Protein AF-A0A535AML2-F1 (afdb_monomer_lite)

Sequence (491 aa):
MSGTTLGANNGVAASFATGTDTGTQDTASKAVRVVLGTQGHGYYANAASGYAGNFVELQENGTTVFAISGSGGGTPNRISTSLNIAQSGSTTFSTGTGQVSLNGNTVLADAKSLTAGGTTSTFNFSASTAQFDTSSGQVNLNGNTVLAQNKSLSVAAGSTGNIDFSNSSGTFSTSSGTNTLNGNVSVTANKTFAQNGTGTFTTGSGANSLNGDVTVASGKTITAAQNVTSGTAVNLTNAGTQTTGKVLNVDTGAGAFSTNGGGVSITSTGAFTGTLARLTANSTTSGTVLGIQATSLATGQAVDVDLGSAVYTGTGVVNVSANSASSGTLVNVSGTSLGGNNGTGVKIATGTPTGTDPTVTKALSIALGNTASSGTGIYVNAGSSWTGNLLDLRLNALSLFTVSNTGVTIGSNLTFSTGTGAVTLNGNTSTASGVTLSTGSGITTTTAVTIGTGALSTGTALSVTTRNGAFSTRVRRSTSRSGPAPARAST

Foldseek 3Di:
DDDPCCVVPVHDPDDQDDDDDDDDDDDDDDSDDFDDDPDDDSDDDDDDPQDFAWPDFDDDPPHTAWTFGDCHPNRDTDTDHPDDDDDDDDDDDDDDPDDDDDPDDDDDDPPDDDDQDDPPGDPDPPVDPDDDDDDPDDDDDPDDDDDDPPDDDDDDPPDPDDPDPPVDPDDDDDDPDDDDDPDDDDDDPPDDDDDDDDDDDDDDPDDDDDPDDDDDDPPDDDDFDDDCVDDDSDDQDDPDDCPDDDSDDQDPDPDDADVVGDSDDQDDPDDDPDDSDDQDDPPPPDDDSDDQDDPPCPDDDSDDQDPPDDDDPDPDSDDFDDPDPPDDDRDDFDDPCCQPQQHERDEAEDPDAPDDDPSHRDPYHFGYHPDPDDDDGDDFDDDPPDWAWSDFDDDVPFTQWTHTPVGIDGGPPDDPDDDPDDDDDPDDDDDPDDDDQDAPDPPDDDDSDDQDPPDCPDDDSDDDDDDDDDDDDPPPDDDDDDDDDDDDDDD

Radius of gyration: 67.7 Å; chains: 1; bounding box: 130×48×238 Å

Secondary structure (DSSP, 8-state):
---TTTTTTT--S---------SPPPTT--SS-----SS--SS-----TT--SEEEEEEETTEEEEEEE--GGGPPP-EEESSPP---SS------SS-----S---PPTT------STT-----TT--S-----SS-----S---PPTT----PPTT-------TT--S-----SS-----S-----TT------SS------SS-----S--PPPTT----PPS--SSS-SS-----S--SSS-SS----TTPPP-TT--SS-----S--SS-SS----TT-SSS-SS----TT--SS-SS-----SS---SS-SS----TT-SS--SS----TTTTTTT-EEEEEEES---S---SS-EEEEEEE--SSS---S------TT--SEEEEEEETTEEEEEEETTEEEE-TT-----SSS-----S----SS----PPPTT--SS-S-----TT-SSS-S-----SS-----------------------

Structure (mmCIF, N/CA/C/O backbone):
data_AF-A0A535AML2-F1
#
_entry.id   AF-A0A535AML2-F1
#
loop_
_atom_site.group_PDB
_atom_site.id
_atom_site.type_symbol
_atom_site.label_atom_id
_atom_site.label_alt_id
_atom_site.label_comp_id
_atom_site.label_asym_id
_atom_site.label_entity_id
_atom_site.label_seq_id
_atom_site.pdbx_PDB_ins_code
_atom_site.Cartn_x
_atom_site.Cartn_y
_atom_site.Cartn_z
_atom_site.occupancy
_atom_site.B_iso_or_equiv
_atom_site.auth_seq_id
_atom_site.auth_comp_id
_atom_site.auth_asym_id
_atom_site.auth_atom_id
_atom_site.pdbx_PDB_model_num
ATOM 1 N N . MET A 1 1 ? 60.613 8.487 -89.065 1.00 52.28 1 MET A N 1
ATOM 2 C CA . MET A 1 1 ? 61.575 9.604 -88.938 1.00 52.28 1 MET A CA 1
ATOM 3 C C . MET A 1 1 ? 62.215 9.535 -87.558 1.00 52.28 1 MET A C 1
ATOM 5 O O . MET A 1 1 ? 61.479 9.341 -86.602 1.00 52.28 1 MET A O 1
ATOM 9 N N . SER A 1 2 ? 63.541 9.652 -87.440 1.00 46.97 2 SER A N 1
ATOM 10 C CA . SER A 1 2 ? 64.249 9.741 -86.151 1.00 46.97 2 SER A CA 1
ATOM 11 C C . SER A 1 2 ? 65.196 10.938 -86.179 1.00 46.97 2 SER A C 1
ATOM 13 O O . SER A 1 2 ? 66.020 11.031 -87.085 1.00 46.97 2 SER A O 1
ATOM 15 N N . GLY A 1 3 ? 65.089 11.846 -85.210 1.00 51.56 3 GLY A N 1
ATOM 16 C CA . GLY A 1 3 ? 65.968 13.009 -85.093 1.00 51.56 3 GLY A CA 1
ATOM 17 C C . GLY A 1 3 ? 65.976 13.539 -83.663 1.00 51.56 3 GLY A C 1
ATOM 18 O O . GLY A 1 3 ? 64.920 13.657 -83.044 1.00 51.56 3 GLY A O 1
ATOM 19 N N . THR A 1 4 ? 67.160 13.851 -83.139 1.00 52.12 4 THR A N 1
ATOM 20 C CA . THR A 1 4 ? 67.410 14.280 -81.749 1.00 52.12 4 THR A CA 1
ATOM 21 C C . THR A 1 4 ? 66.811 15.650 -81.390 1.00 52.12 4 THR A C 1
ATOM 23 O O . THR A 1 4 ? 66.811 16.021 -80.222 1.00 52.12 4 THR A O 1
ATOM 26 N N . THR A 1 5 ? 66.256 16.387 -82.359 1.00 52.69 5 THR A N 1
ATOM 27 C CA . THR A 1 5 ? 65.773 17.776 -82.216 1.00 52.69 5 THR A CA 1
ATOM 28 C C . THR A 1 5 ? 64.267 17.983 -82.414 1.00 52.69 5 THR A C 1
ATOM 30 O O . THR A 1 5 ? 63.790 19.094 -82.196 1.00 52.69 5 THR A O 1
ATOM 33 N N . LEU A 1 6 ? 63.483 16.957 -82.776 1.00 55.69 6 LEU A N 1
ATOM 34 C CA . LEU A 1 6 ? 62.041 17.130 -83.047 1.00 55.69 6 LEU A CA 1
ATOM 35 C C . LEU A 1 6 ? 61.229 17.504 -81.790 1.00 55.69 6 LEU A C 1
ATOM 37 O O . LEU A 1 6 ? 60.275 18.271 -81.883 1.00 55.69 6 LEU A O 1
ATOM 41 N N . GLY A 1 7 ? 61.638 17.024 -80.610 1.00 56.12 7 GLY A N 1
ATOM 42 C CA . GLY A 1 7 ? 60.952 17.304 -79.341 1.00 56.12 7 GLY A CA 1
ATOM 43 C C . GLY A 1 7 ? 61.306 18.644 -78.684 1.00 56.12 7 GLY A C 1
ATOM 44 O O . GLY A 1 7 ? 60.541 19.118 -77.854 1.00 56.12 7 GLY A O 1
ATOM 45 N N . ALA A 1 8 ? 62.432 19.270 -79.048 1.00 51.12 8 ALA A N 1
ATOM 46 C CA . ALA A 1 8 ? 62.898 20.507 -78.408 1.00 51.12 8 ALA A CA 1
ATOM 47 C C . ALA A 1 8 ? 62.277 21.792 -79.002 1.00 51.12 8 ALA A C 1
ATOM 49 O O . ALA A 1 8 ? 62.390 22.847 -78.391 1.00 51.12 8 ALA A O 1
ATOM 50 N N . ASN A 1 9 ? 61.611 21.704 -80.166 1.00 49.50 9 ASN A N 1
ATOM 51 C CA . ASN A 1 9 ? 61.078 22.845 -80.933 1.00 49.50 9 ASN A CA 1
ATOM 52 C C . ASN A 1 9 ? 59.615 22.644 -81.403 1.00 49.50 9 ASN A C 1
ATOM 54 O O . ASN A 1 9 ? 59.254 23.102 -82.484 1.00 49.50 9 ASN A O 1
ATOM 58 N N . ASN A 1 10 ? 58.769 21.926 -80.652 1.00 55.84 10 ASN A N 1
ATOM 59 C CA . ASN A 1 10 ? 57.363 21.658 -81.028 1.00 55.84 10 ASN A CA 1
ATOM 60 C C . ASN A 1 10 ? 57.186 20.988 -82.417 1.00 55.84 10 ASN A C 1
ATOM 62 O O . ASN A 1 10 ? 56.205 21.240 -83.117 1.00 55.84 10 ASN A O 1
ATOM 66 N N . GLY A 1 11 ? 58.136 20.153 -82.852 1.00 54.53 11 GLY A N 1
ATOM 67 C CA . GLY A 1 11 ? 58.104 19.527 -84.175 1.00 54.53 11 GLY A CA 1
ATOM 68 C C . GLY A 1 11 ? 57.063 18.406 -84.280 1.00 54.53 11 GLY A C 1
ATOM 69 O O . GLY A 1 11 ? 57.036 17.491 -83.459 1.00 54.53 11 GLY A O 1
ATOM 70 N N . VAL A 1 12 ? 56.233 18.434 -85.327 1.00 58.69 12 VAL A N 1
ATOM 71 C CA . VAL A 1 12 ? 55.256 17.375 -85.633 1.00 58.69 12 VAL A CA 1
ATOM 72 C C . VAL A 1 12 ? 55.925 16.285 -86.476 1.00 58.69 12 VAL A C 1
ATOM 74 O O . VAL A 1 12 ? 56.353 16.537 -87.599 1.00 58.69 12 VAL A O 1
ATOM 77 N N . ALA A 1 13 ? 56.017 15.061 -85.947 1.00 61.28 13 ALA A N 1
ATOM 78 C CA . ALA A 1 13 ? 56.663 13.939 -86.640 1.00 61.28 13 ALA A CA 1
ATOM 79 C C . ALA A 1 13 ? 55.781 13.281 -87.721 1.00 61.28 13 ALA A C 1
ATOM 81 O O . ALA A 1 13 ? 56.306 12.679 -88.652 1.00 61.28 13 ALA A O 1
ATOM 82 N N . ALA A 1 14 ? 54.456 13.361 -87.603 1.00 63.31 14 ALA A N 1
ATOM 83 C CA . ALA A 1 14 ? 53.498 12.938 -88.623 1.00 63.31 14 ALA A CA 1
ATOM 84 C C . ALA A 1 14 ? 52.132 13.567 -88.312 1.00 63.31 14 ALA A C 1
ATOM 86 O O . ALA A 1 14 ? 51.696 13.521 -87.162 1.00 63.31 14 ALA A O 1
ATOM 87 N N . SER A 1 15 ? 51.459 14.137 -89.313 1.00 63.25 15 SER A N 1
ATOM 88 C CA . SER A 1 15 ? 50.068 14.589 -89.213 1.00 63.25 15 SER A CA 1
ATOM 89 C C . SER A 1 15 ? 49.210 13.836 -90.228 1.00 63.25 15 SER A C 1
ATOM 91 O O . SER A 1 15 ? 49.588 13.673 -91.386 1.00 63.25 15 SER A O 1
ATOM 93 N N . PHE A 1 16 ? 48.047 13.366 -89.786 1.00 67.12 16 PHE A N 1
ATOM 94 C CA . PHE A 1 16 ? 47.039 12.750 -90.643 1.00 67.12 16 PHE A CA 1
ATOM 95 C C . PHE A 1 16 ? 45.791 13.631 -90.569 1.00 67.12 16 PHE A C 1
ATOM 97 O O . PHE A 1 16 ? 45.132 13.676 -89.535 1.00 67.12 16 PHE A O 1
ATOM 104 N N . ALA A 1 17 ? 45.504 14.381 -91.634 1.00 58.50 17 ALA A N 1
ATOM 105 C CA . ALA A 1 17 ? 44.306 15.212 -91.730 1.00 58.50 17 ALA A CA 1
ATOM 106 C C . ALA A 1 17 ? 43.211 14.440 -92.478 1.00 58.50 17 ALA A C 1
ATOM 108 O O . ALA A 1 17 ? 43.423 14.013 -93.612 1.00 58.50 17 ALA A O 1
ATOM 109 N N . THR A 1 18 ? 42.042 14.264 -91.862 1.00 60.31 18 THR A N 1
ATOM 110 C CA . THR A 1 18 ? 40.895 13.578 -92.474 1.00 60.31 18 THR A CA 1
ATOM 111 C C . THR A 1 18 ? 39.660 14.493 -92.468 1.00 60.31 18 THR A C 1
ATOM 113 O O . THR A 1 18 ? 38.920 14.496 -91.493 1.00 60.31 18 THR A O 1
ATOM 116 N N . GLY A 1 19 ? 39.448 15.245 -93.562 1.00 53.25 19 GLY A N 1
ATOM 117 C CA . GLY A 1 19 ? 38.162 15.861 -93.962 1.00 53.25 19 GLY A CA 1
ATOM 118 C C . GLY A 1 19 ? 37.835 17.306 -93.511 1.00 53.25 19 GLY A C 1
ATOM 119 O O . GLY A 1 19 ? 38.227 17.744 -92.436 1.00 53.25 19 GLY A O 1
ATOM 120 N N . THR A 1 20 ? 37.057 18.016 -94.349 1.00 55.81 20 THR A N 1
ATOM 121 C CA . THR A 1 20 ? 36.139 19.137 -94.023 1.00 55.81 20 THR A CA 1
ATOM 122 C C . THR A 1 20 ? 34.714 18.635 -94.314 1.00 55.81 20 THR A C 1
ATOM 124 O O . THR A 1 20 ? 34.428 18.339 -95.474 1.00 55.81 20 THR A O 1
ATOM 127 N N . ASP A 1 21 ? 33.848 18.447 -93.313 1.00 47.09 21 ASP A N 1
ATOM 128 C CA . ASP A 1 21 ? 32.686 17.541 -93.448 1.00 47.09 21 ASP A CA 1
ATOM 129 C C . ASP A 1 21 ? 31.385 18.212 -93.949 1.00 47.09 21 ASP A C 1
ATOM 131 O O . ASP A 1 21 ? 30.982 19.253 -93.435 1.00 47.09 21 ASP A O 1
ATOM 135 N N . THR A 1 22 ? 30.695 17.602 -94.927 1.00 48.62 22 THR A N 1
ATOM 136 C CA . THR A 1 22 ? 29.319 17.977 -95.363 1.00 48.62 22 THR A CA 1
ATOM 137 C C . THR A 1 22 ? 28.408 16.771 -95.682 1.00 48.62 22 THR A C 1
ATOM 139 O O . THR A 1 22 ? 27.360 16.941 -96.301 1.00 48.62 22 THR A O 1
ATOM 142 N N . GLY A 1 23 ? 28.747 15.544 -95.265 1.00 44.84 23 GLY A N 1
ATOM 143 C CA . GLY A 1 23 ? 27.971 14.337 -95.599 1.00 44.84 23 GLY A CA 1
ATOM 144 C C . GLY A 1 23 ? 27.349 13.615 -94.399 1.00 44.84 23 GLY A C 1
ATOM 145 O O . GLY A 1 23 ? 27.941 13.531 -93.328 1.00 44.84 23 GLY A O 1
ATOM 146 N N . THR A 1 24 ? 26.162 13.034 -94.596 1.00 48.56 24 THR A N 1
ATOM 147 C CA . THR A 1 24 ? 25.581 11.993 -93.727 1.00 48.56 24 THR A CA 1
ATOM 148 C C . THR A 1 24 ? 26.470 10.741 -93.691 1.00 48.56 24 THR A C 1
ATOM 150 O O . THR A 1 24 ? 26.904 10.261 -94.736 1.00 48.56 24 THR A O 1
ATOM 153 N N . GLN A 1 25 ? 26.723 10.226 -92.482 1.00 46.38 25 GLN A N 1
ATOM 154 C CA . GLN A 1 25 ? 27.753 9.230 -92.148 1.00 46.38 25 GLN A CA 1
ATOM 155 C C . GLN A 1 25 ? 27.397 7.761 -92.476 1.00 46.38 25 GLN A C 1
ATOM 157 O O . GLN A 1 25 ? 26.244 7.354 -92.339 1.00 46.38 25 GLN A O 1
ATOM 162 N N . ASP A 1 26 ? 28.426 6.963 -92.810 1.00 44.25 26 ASP A N 1
ATOM 163 C CA . ASP A 1 26 ? 28.426 5.488 -92.913 1.00 44.25 26 ASP A CA 1
ATOM 164 C C . ASP A 1 26 ? 29.110 4.806 -91.700 1.00 44.25 26 ASP A C 1
ATOM 166 O O . ASP A 1 26 ? 30.018 5.329 -91.055 1.00 44.25 26 ASP A O 1
ATOM 170 N N . THR A 1 27 ? 28.673 3.574 -91.468 1.00 43.38 27 THR A N 1
ATOM 171 C CA . THR A 1 27 ? 28.953 2.527 -90.479 1.00 43.38 27 THR A CA 1
ATOM 172 C C . THR A 1 27 ? 30.407 2.048 -90.268 1.00 43.38 27 THR A C 1
ATOM 174 O O . THR A 1 27 ? 30.580 1.069 -89.538 1.00 43.38 27 THR A O 1
ATOM 177 N N . ALA A 1 28 ? 31.472 2.639 -90.838 1.00 55.66 28 ALA A N 1
ATOM 178 C CA . ALA A 1 28 ? 32.840 2.121 -90.594 1.00 55.66 28 ALA A CA 1
ATOM 179 C C . ALA A 1 28 ? 34.056 3.039 -90.878 1.00 55.66 28 ALA A C 1
ATOM 181 O O . ALA A 1 28 ? 35.185 2.527 -90.916 1.00 55.66 28 ALA A O 1
ATOM 182 N N . SER A 1 29 ? 33.905 4.353 -91.066 1.00 54.81 29 SER A N 1
ATOM 183 C CA . SER A 1 29 ? 35.063 5.236 -91.307 1.00 54.81 29 SER A CA 1
ATOM 184 C C . SER A 1 29 ? 35.969 5.334 -90.069 1.00 54.81 29 SER A C 1
ATOM 186 O O . SER A 1 29 ? 35.551 5.798 -89.012 1.00 54.81 29 SER A O 1
ATOM 188 N N . LYS A 1 30 ? 37.230 4.885 -90.183 1.00 60.44 30 LYS A N 1
ATOM 189 C CA . LYS A 1 30 ? 38.258 5.005 -89.130 1.00 60.44 30 LYS A CA 1
ATOM 190 C C . LYS A 1 30 ? 39.410 5.860 -89.648 1.00 60.44 30 LYS A C 1
ATOM 192 O O . LYS A 1 30 ? 40.057 5.453 -90.608 1.00 60.44 30 LYS A O 1
ATOM 197 N N . ALA A 1 31 ? 39.700 6.982 -88.985 1.00 65.00 31 ALA A N 1
ATOM 198 C CA . ALA A 1 31 ? 40.842 7.839 -89.330 1.00 65.00 31 ALA A CA 1
ATOM 199 C C . ALA A 1 31 ? 42.187 7.094 -89.208 1.00 65.00 31 ALA A C 1
ATOM 201 O O . ALA A 1 31 ? 43.084 7.295 -90.020 1.00 65.00 31 ALA A O 1
ATOM 202 N N . VAL A 1 32 ? 42.304 6.174 -88.240 1.00 73.50 32 VAL A N 1
ATOM 203 C CA . VAL A 1 32 ? 43.436 5.245 -88.110 1.00 73.50 32 VAL A CA 1
ATOM 204 C C . VAL A 1 32 ? 42.914 3.854 -87.729 1.00 73.50 32 VAL A C 1
ATOM 206 O O . VAL A 1 32 ? 42.157 3.706 -86.767 1.00 73.50 32 VAL A O 1
ATOM 209 N N . ARG A 1 33 ? 43.306 2.811 -88.477 1.00 70.69 33 ARG A N 1
ATOM 210 C CA . ARG A 1 33 ? 42.994 1.400 -88.178 1.00 70.69 33 ARG A CA 1
ATOM 211 C C . ARG A 1 33 ? 44.285 0.634 -87.910 1.00 70.69 33 ARG A C 1
ATOM 213 O O . ARG A 1 33 ? 45.151 0.574 -88.773 1.00 70.69 33 ARG A O 1
ATOM 220 N N . VAL A 1 34 ? 44.357 -0.021 -86.754 1.00 75.12 34 VAL A N 1
ATOM 221 C CA . VAL A 1 34 ? 45.442 -0.944 -86.396 1.00 75.12 34 VAL A CA 1
ATOM 222 C C . VAL A 1 34 ? 44.844 -2.335 -86.204 1.00 75.12 34 VAL A C 1
ATOM 224 O O . VAL A 1 34 ? 43.868 -2.488 -85.470 1.00 75.12 34 VAL A O 1
ATOM 227 N N . VAL A 1 35 ? 45.389 -3.335 -86.898 1.00 75.56 35 VAL A N 1
ATOM 228 C CA . VAL A 1 35 ? 44.977 -4.744 -86.787 1.00 75.56 35 VAL A CA 1
ATOM 229 C C . VAL A 1 35 ? 46.103 -5.509 -86.101 1.00 75.56 35 VAL A C 1
ATOM 231 O O . VAL A 1 35 ? 47.240 -5.467 -86.564 1.00 75.56 35 VAL A O 1
ATOM 234 N N . LEU A 1 36 ? 45.789 -6.181 -84.994 1.00 72.88 36 LEU A N 1
ATOM 235 C CA . LEU A 1 36 ? 46.740 -6.933 -84.171 1.00 72.88 36 LEU A CA 1
ATOM 236 C C . LEU A 1 36 ? 46.346 -8.414 -84.112 1.00 72.88 36 LEU A C 1
ATOM 238 O O . LEU A 1 36 ? 45.167 -8.742 -84.233 1.00 72.88 36 LEU A O 1
ATOM 242 N N . GLY A 1 37 ? 47.337 -9.290 -83.921 1.00 74.81 37 GLY A N 1
ATOM 243 C CA . GLY A 1 37 ? 47.144 -10.722 -83.658 1.00 74.81 37 GLY A CA 1
ATOM 244 C C . GLY A 1 37 ? 46.913 -11.027 -82.170 1.00 74.81 37 GLY A C 1
ATOM 245 O O . GLY A 1 37 ? 46.407 -10.192 -81.429 1.00 74.81 37 GLY A O 1
ATOM 246 N N . THR A 1 38 ? 47.312 -12.215 -81.705 1.00 72.69 38 THR A N 1
ATOM 247 C CA . THR A 1 38 ? 47.126 -12.651 -80.303 1.00 72.69 38 THR A CA 1
ATOM 248 C C . THR A 1 38 ? 48.075 -11.987 -79.299 1.00 72.69 38 THR A C 1
ATOM 250 O O . THR A 1 38 ? 47.835 -12.092 -78.103 1.00 72.69 38 THR A O 1
ATOM 253 N N . GLN A 1 39 ? 49.137 -11.318 -79.765 1.00 70.31 39 GLN A N 1
ATOM 254 C CA . GLN A 1 39 ? 50.141 -10.624 -78.949 1.00 70.31 39 GLN A CA 1
ATOM 255 C C . GLN A 1 39 ? 50.623 -9.360 -79.691 1.00 70.31 39 GLN A C 1
ATOM 257 O O . GLN A 1 39 ? 50.873 -9.415 -80.895 1.00 70.31 39 GLN A O 1
ATOM 262 N N . GLY A 1 40 ? 50.785 -8.234 -78.986 1.00 75.75 40 GLY A N 1
ATOM 263 C CA . GLY A 1 40 ? 51.341 -6.983 -79.529 1.00 75.75 40 GLY A CA 1
ATOM 264 C C . GLY A 1 40 ? 50.635 -5.717 -79.026 1.00 75.75 40 GLY A C 1
ATOM 265 O O . GLY A 1 40 ? 49.495 -5.771 -78.570 1.00 75.75 40 GLY A O 1
ATOM 266 N N . HIS A 1 41 ? 51.307 -4.563 -79.110 1.00 80.62 41 HIS A N 1
ATOM 267 C CA . HIS A 1 41 ? 50.725 -3.260 -78.767 1.00 80.62 41 HIS A CA 1
ATOM 268 C C . HIS A 1 41 ? 50.221 -2.549 -80.024 1.00 80.62 41 HIS A C 1
ATOM 270 O O . HIS A 1 41 ? 50.972 -2.383 -80.981 1.00 80.62 41 HIS A O 1
ATOM 276 N N . GLY A 1 42 ? 48.966 -2.091 -80.008 1.00 78.00 42 GLY A N 1
ATOM 277 C CA . GLY A 1 42 ? 48.416 -1.267 -81.095 1.00 78.00 42 GLY A CA 1
ATOM 278 C C . GLY A 1 42 ? 49.060 0.107 -81.172 1.00 78.00 42 GLY A C 1
ATOM 279 O O . GLY A 1 42 ? 49.347 0.602 -82.256 1.00 78.00 42 GLY A O 1
ATOM 280 N N . TYR A 1 43 ? 49.335 0.676 -80.001 1.00 83.06 43 TYR A N 1
ATOM 281 C CA . TYR A 1 43 ? 50.081 1.909 -79.818 1.00 83.06 43 TYR A CA 1
ATOM 282 C C . TYR A 1 43 ? 50.985 1.740 -78.597 1.00 83.06 43 TYR A C 1
ATOM 284 O O . TYR A 1 43 ? 50.546 1.218 -77.571 1.00 83.06 43 TYR A O 1
ATOM 292 N N . TYR A 1 44 ? 52.244 2.160 -78.712 1.00 83.50 44 TYR A N 1
ATOM 293 C CA . TYR A 1 44 ? 53.221 2.137 -77.626 1.00 83.50 44 TYR A CA 1
ATOM 294 C C . TYR A 1 44 ? 53.876 3.511 -77.522 1.00 83.50 44 TYR A C 1
ATOM 296 O O . TYR A 1 44 ? 54.502 3.978 -78.473 1.00 83.50 44 TYR A O 1
ATOM 304 N N . ALA A 1 45 ? 53.725 4.148 -76.365 1.00 83.31 45 ALA A N 1
ATOM 305 C CA . ALA A 1 45 ? 54.375 5.405 -76.036 1.00 83.31 45 ALA A CA 1
ATOM 306 C C . ALA A 1 45 ? 55.272 5.181 -74.817 1.00 83.31 45 ALA A C 1
ATOM 308 O O . ALA A 1 45 ? 54.816 4.688 -73.788 1.00 83.31 45 ALA A O 1
ATOM 309 N N . ASN A 1 46 ? 56.549 5.537 -74.943 1.00 83.12 46 ASN A N 1
ATOM 310 C CA . ASN A 1 46 ? 57.529 5.465 -73.867 1.00 83.12 46 ASN A CA 1
ATOM 311 C C . ASN A 1 46 ? 58.275 6.792 -73.788 1.00 83.12 46 ASN A C 1
ATOM 313 O O . ASN A 1 46 ? 58.741 7.298 -74.808 1.00 83.12 46 ASN A O 1
ATOM 317 N N . ALA A 1 47 ? 58.395 7.337 -72.585 1.00 80.56 47 ALA A N 1
ATOM 318 C CA . ALA A 1 47 ? 59.063 8.604 -72.337 1.00 80.56 47 ALA A CA 1
ATOM 319 C C . ALA A 1 47 ? 60.022 8.478 -71.148 1.00 80.56 47 ALA A C 1
ATOM 321 O O . ALA A 1 47 ? 59.856 7.613 -70.289 1.00 80.56 47 ALA A O 1
ATOM 322 N N . ALA A 1 48 ? 61.038 9.342 -71.108 1.00 80.19 48 ALA A N 1
ATOM 323 C CA . ALA A 1 48 ? 61.982 9.386 -69.997 1.00 80.19 48 ALA A CA 1
ATOM 324 C C . ALA A 1 48 ? 61.287 9.783 -68.681 1.00 80.19 48 ALA A C 1
ATOM 326 O O . ALA A 1 48 ? 60.265 10.474 -68.682 1.00 80.19 48 ALA A O 1
ATOM 327 N N . SER A 1 49 ? 61.869 9.373 -67.550 1.00 79.06 49 SER A N 1
ATOM 328 C CA . SER A 1 49 ? 61.398 9.787 -66.223 1.00 79.06 49 SER A CA 1
ATOM 329 C C . SER A 1 49 ? 61.312 11.315 -66.130 1.00 79.06 49 SER A C 1
ATOM 331 O O . SER A 1 49 ? 62.224 12.019 -66.562 1.00 79.06 49 SER A O 1
ATOM 333 N N . GLY A 1 50 ? 60.203 11.824 -65.590 1.00 76.69 50 GLY A N 1
ATOM 334 C CA . GLY A 1 50 ? 59.932 13.260 -65.509 1.00 76.69 50 GLY A CA 1
ATOM 335 C C . GLY A 1 50 ? 59.254 13.867 -66.742 1.00 76.69 50 GLY A C 1
ATOM 336 O O . GLY A 1 50 ? 59.031 15.075 -66.753 1.00 76.69 50 GLY A O 1
ATOM 337 N N . TYR A 1 51 ? 58.880 13.067 -67.748 1.00 82.81 51 TYR A N 1
ATOM 338 C CA . TYR A 1 51 ? 58.080 13.542 -68.880 1.00 82.81 51 TYR A CA 1
ATOM 339 C C . TYR A 1 51 ? 56.765 14.191 -68.417 1.00 82.81 51 TYR A C 1
ATOM 341 O O . TYR A 1 51 ? 55.966 13.569 -67.717 1.00 82.81 51 TYR A O 1
ATOM 349 N N . ALA A 1 52 ? 56.555 15.444 -68.822 1.00 79.25 52 ALA A N 1
ATOM 350 C CA . ALA A 1 52 ? 55.446 16.286 -68.371 1.00 79.25 52 ALA A CA 1
ATOM 351 C C . ALA A 1 52 ? 54.287 16.406 -69.383 1.00 79.25 52 ALA A C 1
ATOM 353 O O . ALA A 1 52 ? 53.304 17.082 -69.096 1.00 79.25 52 ALA A O 1
ATOM 354 N N . GLY A 1 53 ? 54.398 15.786 -70.564 1.00 83.56 53 GLY A N 1
ATOM 355 C CA . GLY A 1 53 ? 53.342 15.796 -71.582 1.00 83.56 53 GLY A CA 1
ATOM 356 C C . GLY A 1 53 ? 52.312 14.677 -71.405 1.00 83.56 53 GLY A C 1
ATOM 357 O O . GLY A 1 53 ? 52.409 13.853 -70.494 1.00 83.56 53 GLY A O 1
ATOM 358 N N . ASN A 1 54 ? 51.339 14.620 -72.315 1.00 88.75 54 ASN A N 1
ATOM 359 C CA . ASN A 1 54 ? 50.326 13.567 -72.358 1.00 88.75 54 ASN A CA 1
ATOM 360 C C . ASN A 1 54 ? 50.783 12.405 -73.254 1.00 88.75 54 ASN A C 1
ATOM 362 O O . ASN A 1 54 ? 51.235 12.618 -74.375 1.00 88.75 54 ASN A O 1
ATOM 366 N N . PHE A 1 55 ? 50.633 11.168 -72.777 1.00 89.50 55 PHE A N 1
ATOM 367 C CA . PHE A 1 55 ? 50.807 9.966 -73.601 1.00 89.50 55 PHE A CA 1
ATOM 368 C C . PHE A 1 55 ? 49.675 9.807 -74.619 1.00 89.50 55 PHE A C 1
ATOM 370 O O . PHE A 1 55 ? 49.893 9.309 -75.720 1.00 89.50 55 PHE A O 1
ATOM 377 N N . VAL A 1 56 ? 48.466 10.227 -74.239 1.00 91.56 56 VAL A N 1
ATOM 378 C CA . VAL A 1 56 ? 47.288 10.293 -75.108 1.00 91.56 56 VAL A CA 1
ATOM 379 C C . VAL A 1 56 ? 46.600 11.620 -74.851 1.00 91.56 56 VAL A C 1
ATOM 381 O O . VAL A 1 56 ? 46.386 11.970 -73.694 1.00 91.56 56 VAL A O 1
ATOM 384 N N . GLU A 1 57 ? 46.222 12.326 -75.909 1.00 90.00 57 GLU A N 1
ATOM 385 C CA . GLU A 1 57 ? 45.369 13.506 -75.836 1.00 90.00 57 GLU A CA 1
ATOM 386 C C . GLU A 1 57 ? 44.384 13.490 -77.002 1.00 90.00 57 GLU A C 1
ATOM 388 O O . GLU A 1 57 ? 44.776 13.408 -78.165 1.00 90.00 57 GLU A O 1
ATOM 393 N N . LEU A 1 58 ? 43.100 13.552 -76.672 1.00 91.38 58 LEU A N 1
ATOM 394 C CA . LEU A 1 58 ? 42.007 13.719 -77.614 1.00 91.38 58 LEU A CA 1
ATOM 395 C C . LEU A 1 58 ? 41.356 15.063 -77.313 1.00 91.38 58 LEU A C 1
ATOM 397 O O . LEU A 1 58 ? 41.011 15.337 -76.159 1.00 91.38 58 LEU A O 1
ATOM 401 N N . GLN A 1 59 ? 41.193 15.886 -78.343 1.00 90.19 59 GLN A N 1
ATOM 402 C CA . GLN A 1 59 ? 40.618 17.219 -78.220 1.00 90.19 59 GLN A CA 1
ATOM 403 C C . GLN A 1 59 ? 39.382 17.362 -79.104 1.00 90.19 59 GLN A C 1
ATOM 405 O O . GLN A 1 59 ? 39.324 16.810 -80.201 1.00 90.19 59 GLN A O 1
ATOM 410 N N . GLU A 1 60 ? 38.435 18.167 -78.646 1.00 87.31 60 GLU A N 1
ATOM 411 C CA . GLU A 1 60 ? 37.320 18.672 -79.434 1.00 87.31 60 GLU A CA 1
ATOM 412 C C . GLU A 1 60 ? 37.447 20.195 -79.514 1.00 87.31 60 GLU A C 1
ATOM 414 O O . GLU A 1 60 ? 37.494 20.881 -78.492 1.00 87.31 60 GLU A O 1
ATOM 419 N N . ASN A 1 61 ? 37.570 20.723 -80.735 1.00 85.81 61 ASN A N 1
ATOM 420 C CA . ASN A 1 61 ? 37.668 22.162 -81.007 1.00 85.81 61 ASN A CA 1
ATOM 421 C C . ASN A 1 61 ? 38.745 22.894 -80.166 1.00 85.81 61 ASN A C 1
ATOM 423 O O . ASN A 1 61 ? 38.542 24.008 -79.688 1.00 85.81 61 ASN A O 1
ATOM 427 N N . GLY A 1 62 ? 39.890 22.235 -79.951 1.00 84.75 62 GLY A N 1
ATOM 428 C CA . GLY A 1 62 ? 41.015 22.758 -79.164 1.00 84.75 62 GLY A CA 1
ATOM 429 C C . GLY A 1 62 ? 40.924 22.533 -77.649 1.00 84.75 62 GLY A C 1
ATOM 430 O O . GLY A 1 62 ? 41.799 22.989 -76.919 1.00 84.75 62 GLY A O 1
ATOM 431 N N . THR A 1 63 ? 39.888 21.844 -77.157 1.00 90.31 63 THR A N 1
ATOM 432 C CA . THR A 1 63 ? 39.726 21.504 -75.734 1.00 90.31 63 THR A CA 1
ATOM 433 C C . THR A 1 63 ? 39.937 20.012 -75.510 1.00 90.31 63 THR A C 1
ATOM 435 O O . THR A 1 63 ? 39.291 19.193 -76.156 1.00 90.31 63 THR A O 1
ATOM 438 N N . THR A 1 64 ? 40.801 19.631 -74.570 1.00 91.75 64 THR A N 1
ATOM 439 C CA . THR A 1 64 ? 41.038 18.222 -74.219 1.00 91.75 64 THR A CA 1
ATOM 440 C C . THR A 1 64 ? 39.794 17.575 -73.600 1.00 91.75 64 THR A C 1
ATOM 442 O O . THR A 1 64 ? 39.318 18.008 -72.553 1.00 91.75 64 THR A O 1
ATOM 445 N N . VAL A 1 65 ? 39.295 16.501 -74.219 1.00 94.44 65 VAL A N 1
ATOM 446 C CA . VAL A 1 65 ? 38.133 15.713 -73.754 1.00 94.44 65 VAL A CA 1
ATOM 447 C C . VAL A 1 65 ? 38.528 14.366 -73.148 1.00 94.44 65 VAL A C 1
ATOM 449 O O . VAL A 1 65 ? 37.786 13.797 -72.344 1.00 94.44 65 VAL A O 1
ATOM 452 N N . PHE A 1 66 ? 39.714 13.861 -73.493 1.00 95.00 66 PHE A N 1
ATOM 453 C CA . PHE A 1 66 ? 40.330 12.691 -72.874 1.00 95.00 66 PHE A CA 1
ATOM 454 C C . PHE A 1 66 ? 41.851 12.815 -72.922 1.00 95.00 66 PHE A C 1
ATOM 456 O O . PHE A 1 66 ? 42.414 13.096 -73.979 1.00 95.00 66 PHE A O 1
ATOM 463 N N . ALA A 1 67 ? 42.527 12.562 -71.806 1.00 93.44 67 ALA A N 1
ATOM 464 C CA . ALA A 1 67 ? 43.979 12.488 -71.779 1.00 93.44 67 ALA A CA 1
ATOM 465 C C . ALA A 1 67 ? 44.508 11.461 -70.777 1.00 93.44 67 ALA A C 1
ATOM 467 O O . ALA A 1 67 ? 43.893 11.208 -69.740 1.00 93.44 67 ALA A O 1
ATOM 468 N N . ILE A 1 68 ? 45.685 10.916 -71.086 1.00 93.19 68 ILE A N 1
ATOM 469 C CA . ILE A 1 68 ? 46.513 10.127 -70.170 1.00 93.19 68 ILE A CA 1
ATOM 470 C C . ILE A 1 68 ? 47.813 10.894 -69.970 1.00 93.19 68 ILE A C 1
ATOM 472 O O . ILE A 1 68 ? 48.603 11.019 -70.906 1.00 93.19 68 ILE A O 1
ATOM 476 N N . SER A 1 69 ? 48.035 11.413 -68.767 1.00 89.56 69 SER A N 1
ATOM 477 C CA . SER A 1 69 ? 49.218 12.224 -68.473 1.00 89.56 69 SER A CA 1
ATOM 478 C C . SER A 1 69 ? 50.476 11.378 -68.254 1.00 89.56 69 SER A C 1
ATOM 480 O O . SER A 1 69 ? 50.404 10.230 -67.807 1.00 89.56 69 SER A O 1
ATOM 482 N N . GLY A 1 70 ? 51.638 11.979 -68.514 1.00 84.44 70 GLY A N 1
ATOM 483 C CA . GLY A 1 70 ? 52.925 11.540 -67.978 1.00 84.44 70 GLY A CA 1
ATOM 484 C C . GLY A 1 70 ? 53.083 11.857 -66.489 1.00 84.44 70 GLY A C 1
ATOM 485 O O . GLY A 1 70 ? 52.337 12.663 -65.930 1.00 84.44 70 GLY A O 1
ATOM 486 N N . SER A 1 71 ? 54.074 11.233 -65.847 1.00 76.50 71 SER A N 1
ATOM 487 C CA . SER A 1 71 ? 54.308 11.301 -64.395 1.00 76.50 71 SER A CA 1
ATOM 488 C C . SER A 1 71 ? 55.207 12.474 -63.978 1.00 76.50 71 SER A C 1
ATOM 490 O O . SER A 1 71 ? 56.016 12.339 -63.052 1.00 76.50 71 SER A O 1
ATOM 492 N N . GLY A 1 72 ? 55.168 13.587 -64.718 1.00 69.81 72 GLY A N 1
ATOM 493 C CA . GLY A 1 72 ? 56.104 14.706 -64.585 1.00 69.81 72 GLY A CA 1
ATOM 494 C C . GLY A 1 72 ? 56.386 15.071 -63.122 1.00 69.81 72 GLY A C 1
ATOM 495 O O . GLY A 1 72 ? 55.467 15.363 -62.355 1.00 69.81 72 GLY A O 1
ATOM 496 N N . GLY A 1 73 ? 57.659 14.998 -62.715 1.00 62.19 73 GLY A N 1
ATOM 497 C CA . GLY A 1 73 ? 58.119 15.440 -61.392 1.00 62.19 73 GLY A CA 1
ATOM 498 C C . GLY A 1 73 ? 57.562 14.685 -60.175 1.00 62.19 73 GLY A C 1
ATOM 499 O O . GLY A 1 73 ? 57.526 15.264 -59.095 1.00 62.19 73 GLY A O 1
ATOM 500 N N . GLY A 1 74 ? 57.123 13.428 -60.315 1.00 69.06 74 GLY A N 1
ATOM 501 C CA . GLY A 1 74 ? 56.642 12.617 -59.182 1.00 69.06 74 GLY A CA 1
ATOM 502 C C . GLY A 1 74 ? 55.132 12.692 -58.931 1.00 69.06 74 GLY A C 1
ATOM 503 O O . GLY A 1 74 ? 54.651 12.196 -57.913 1.00 69.06 74 GLY A O 1
ATOM 504 N N . THR A 1 75 ? 54.371 13.278 -59.857 1.00 75.31 75 THR A N 1
ATOM 505 C CA . THR A 1 75 ? 52.905 13.218 -59.840 1.00 75.31 75 THR A CA 1
ATOM 506 C C . THR A 1 75 ? 52.402 11.883 -60.414 1.00 75.31 75 THR A C 1
ATOM 508 O O . THR A 1 75 ? 53.000 11.360 -61.358 1.00 75.31 75 THR A O 1
ATOM 511 N N . PRO A 1 76 ? 51.320 11.289 -59.872 1.00 81.69 76 PRO A N 1
ATOM 512 C CA . PRO A 1 76 ? 50.729 10.087 -60.455 1.00 81.69 76 PRO A CA 1
ATOM 513 C C . PRO A 1 76 ? 50.193 10.350 -61.866 1.00 81.69 76 PRO A C 1
ATOM 515 O O . PRO A 1 76 ? 49.599 11.401 -62.109 1.00 81.69 76 PRO A O 1
ATOM 518 N N . ASN A 1 77 ? 50.325 9.374 -62.769 1.00 86.12 77 ASN A N 1
ATOM 519 C CA . ASN A 1 77 ? 49.639 9.419 -64.062 1.00 86.12 77 ASN A CA 1
ATOM 520 C C . ASN A 1 77 ? 48.129 9.512 -63.837 1.00 86.12 77 ASN A C 1
ATOM 522 O O . ASN A 1 77 ? 47.564 8.765 -63.034 1.00 86.12 77 ASN A O 1
ATOM 526 N N . ARG A 1 78 ? 47.465 10.405 -64.569 1.00 89.38 78 ARG A N 1
ATOM 527 C CA . ARG A 1 78 ? 46.019 10.604 -64.482 1.00 89.38 78 ARG A CA 1
ATOM 528 C C . ARG A 1 78 ? 45.378 10.290 -65.817 1.00 89.38 78 ARG A C 1
ATOM 530 O O . ARG A 1 78 ? 45.866 10.704 -66.864 1.00 89.38 78 ARG A O 1
ATOM 537 N N . ILE A 1 79 ? 44.247 9.604 -65.742 1.00 92.69 79 ILE A N 1
ATOM 538 C CA . ILE A 1 79 ? 43.261 9.597 -66.815 1.00 92.69 79 ILE A CA 1
ATOM 539 C C . ILE A 1 79 ? 42.310 10.756 -66.515 1.00 92.69 79 ILE A C 1
ATOM 541 O O . ILE A 1 79 ? 41.748 10.819 -65.422 1.00 92.69 79 ILE A O 1
ATOM 545 N N . SER A 1 80 ? 42.167 11.687 -67.452 1.00 92.19 80 SER A N 1
ATOM 546 C CA . SER A 1 80 ? 41.262 12.832 -67.338 1.00 92.19 80 SER A CA 1
ATOM 547 C C . SER A 1 80 ? 40.265 12.801 -68.483 1.00 92.19 80 SER A C 1
ATOM 549 O O . SER A 1 80 ? 40.665 12.595 -69.626 1.00 92.19 80 SER A O 1
ATOM 551 N N . THR A 1 81 ? 38.981 13.008 -68.198 1.00 94.38 81 THR A N 1
ATOM 552 C CA . THR A 1 81 ? 37.946 13.144 -69.225 1.00 94.38 81 THR A CA 1
ATOM 553 C C . THR A 1 81 ? 36.846 14.098 -68.776 1.00 94.38 81 THR A C 1
ATOM 555 O O . THR A 1 81 ? 36.537 14.168 -67.588 1.00 94.38 81 THR A O 1
ATOM 558 N N . SER A 1 82 ? 36.271 14.837 -69.725 1.00 91.38 82 SER A N 1
ATOM 559 C CA . SER A 1 82 ? 35.060 15.650 -69.539 1.00 91.38 82 SER A CA 1
ATOM 560 C C . SER A 1 82 ? 33.783 14.930 -69.997 1.00 91.38 82 SER A C 1
ATOM 562 O O . SER A 1 82 ? 32.694 15.492 -69.905 1.00 91.38 82 SER A O 1
ATOM 564 N N . LEU A 1 83 ? 33.910 13.696 -70.494 1.00 90.44 83 LEU A N 1
ATOM 565 C CA . LEU A 1 83 ? 32.811 12.876 -70.993 1.00 90.44 83 LEU A CA 1
ATOM 566 C C . LEU A 1 83 ? 32.329 11.880 -69.931 1.00 90.44 83 LEU A C 1
ATOM 568 O O . LEU A 1 83 ? 33.012 11.592 -68.946 1.00 90.44 83 LEU A O 1
ATOM 572 N N . ASN A 1 84 ? 31.152 11.302 -70.169 1.00 92.00 84 ASN A N 1
ATOM 573 C CA . ASN A 1 84 ? 30.626 10.218 -69.346 1.00 92.00 84 ASN A CA 1
ATOM 574 C C . ASN A 1 84 ? 31.375 8.904 -69.607 1.00 92.00 84 ASN A C 1
ATOM 576 O O . ASN A 1 84 ? 31.688 8.565 -70.748 1.00 92.00 84 ASN A O 1
ATOM 580 N N . ILE A 1 85 ? 31.566 8.116 -68.549 1.00 92.12 85 ILE A N 1
ATOM 581 C CA . ILE A 1 85 ? 32.046 6.735 -68.637 1.00 92.12 85 ILE A CA 1
ATOM 582 C C . ILE A 1 85 ? 30.829 5.810 -68.532 1.00 92.12 85 ILE A C 1
ATOM 584 O O . ILE A 1 85 ? 30.128 5.825 -67.524 1.00 92.12 85 ILE A O 1
ATOM 588 N N . ALA A 1 86 ? 30.581 4.994 -69.558 1.00 91.75 86 ALA A N 1
ATOM 589 C CA . ALA A 1 86 ? 29.533 3.975 -69.549 1.00 91.75 86 ALA A CA 1
ATOM 590 C C . ALA A 1 86 ? 30.159 2.572 -69.562 1.00 91.75 86 ALA A C 1
ATOM 592 O O . ALA A 1 86 ? 30.887 2.223 -70.489 1.00 91.75 86 ALA A O 1
ATOM 593 N N . GLN A 1 87 ? 29.857 1.763 -68.544 1.00 92.31 87 GLN A N 1
ATOM 594 C CA . GLN A 1 87 ? 30.283 0.365 -68.438 1.00 92.31 87 GLN A CA 1
ATOM 595 C C . GLN A 1 87 ? 29.044 -0.538 -68.490 1.00 92.31 87 GLN A C 1
ATOM 597 O O . GLN A 1 87 ? 28.221 -0.528 -67.579 1.00 92.31 87 GLN A O 1
ATOM 602 N N . SER A 1 88 ? 28.888 -1.296 -69.576 1.00 87.69 88 SER A N 1
ATOM 603 C CA . SER A 1 88 ? 27.747 -2.193 -69.807 1.00 87.69 88 SER A CA 1
ATOM 604 C C . SER A 1 88 ? 28.139 -3.669 -69.678 1.00 87.69 88 SER A C 1
ATOM 606 O O . SER A 1 88 ? 29.236 -4.054 -70.080 1.00 87.69 88 SER A O 1
ATOM 608 N N . GLY A 1 89 ? 27.219 -4.512 -69.198 1.00 87.00 89 GLY A N 1
ATOM 609 C CA . GLY A 1 89 ? 27.425 -5.959 -69.028 1.00 87.00 89 GLY A CA 1
ATOM 610 C C . GLY A 1 89 ? 27.950 -6.356 -67.640 1.00 87.00 89 GLY A C 1
ATOM 611 O O . GLY A 1 89 ? 28.217 -5.505 -66.796 1.00 87.00 89 GLY A O 1
ATOM 612 N N . SER A 1 90 ? 28.088 -7.664 -67.387 1.00 89.62 90 SER A N 1
ATOM 613 C CA . SER A 1 90 ? 28.556 -8.217 -66.101 1.00 89.62 90 SER A CA 1
ATOM 614 C C . SER A 1 90 ? 30.068 -8.045 -65.937 1.00 89.62 90 SER A C 1
ATOM 616 O O . SER A 1 90 ? 30.843 -8.978 -66.139 1.00 89.62 90 SER A O 1
ATOM 618 N N . THR A 1 91 ? 30.492 -6.833 -65.601 1.00 89.75 91 THR A N 1
ATOM 619 C CA . THR A 1 91 ? 31.900 -6.452 -65.458 1.00 89.75 91 THR A CA 1
ATOM 620 C C . THR A 1 91 ? 32.117 -5.744 -64.120 1.00 89.75 91 THR A C 1
ATOM 622 O O . THR A 1 91 ? 31.181 -5.190 -63.548 1.00 89.75 91 THR A O 1
ATOM 625 N N . THR A 1 92 ? 33.345 -5.775 -63.603 1.00 90.12 92 THR A N 1
ATOM 626 C CA . THR A 1 92 ? 33.706 -5.132 -62.329 1.00 90.12 92 THR A CA 1
ATOM 627 C C . THR A 1 92 ? 34.484 -3.851 -62.600 1.00 90.12 92 THR A C 1
ATOM 629 O O . THR A 1 92 ? 35.316 -3.812 -63.505 1.00 90.12 92 THR A O 1
ATOM 632 N N . PHE A 1 93 ? 34.243 -2.808 -61.807 1.00 90.06 93 PHE A N 1
ATOM 633 C CA . PHE A 1 93 ? 35.139 -1.659 -61.716 1.00 90.06 93 PHE A CA 1
ATOM 634 C C . PHE A 1 93 ? 36.107 -1.881 -60.549 1.00 90.06 93 PHE A C 1
ATOM 636 O O . PHE A 1 93 ? 35.755 -1.673 -59.390 1.00 90.06 93 PHE A O 1
ATOM 643 N N . SER A 1 94 ? 37.304 -2.381 -60.843 1.00 89.50 94 SER A N 1
ATOM 644 C CA . SER A 1 94 ? 38.324 -2.650 -59.824 1.00 89.50 94 SER A CA 1
ATOM 645 C C . SER A 1 94 ? 39.195 -1.417 -59.593 1.00 89.50 94 SER A C 1
ATOM 647 O O . SER A 1 94 ? 39.687 -0.815 -60.546 1.00 89.50 94 SER A O 1
ATOM 649 N N . THR A 1 95 ? 39.442 -1.071 -58.332 1.00 91.62 95 THR A N 1
ATOM 650 C CA . THR A 1 95 ? 40.354 0.012 -57.935 1.00 91.62 95 THR A CA 1
ATOM 651 C C . THR A 1 95 ? 41.556 -0.538 -57.166 1.00 91.62 95 THR A C 1
ATOM 653 O O . THR A 1 95 ? 41.576 -1.703 -56.770 1.00 91.62 95 THR A O 1
ATOM 656 N N . GLY A 1 96 ? 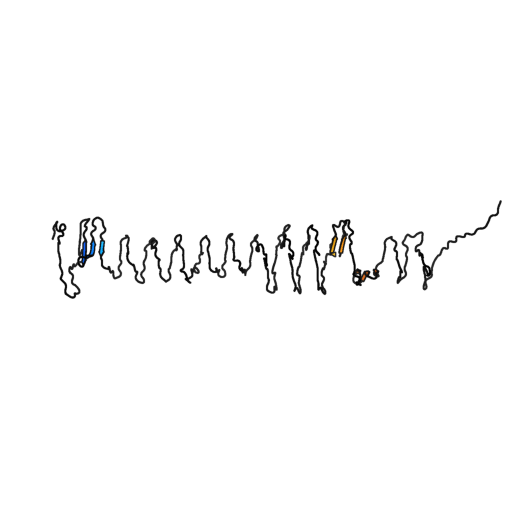42.570 0.301 -56.932 1.00 87.94 96 GLY A N 1
ATOM 657 C CA . GLY A 1 96 ? 43.617 -0.001 -55.951 1.00 87.94 96 GLY A CA 1
ATOM 658 C C . GLY A 1 96 ? 43.104 0.079 -54.504 1.00 87.94 96 GLY A C 1
ATOM 659 O O . GLY A 1 96 ? 41.916 0.275 -54.262 1.00 87.94 96 GLY A O 1
ATOM 660 N N . THR A 1 97 ? 44.016 -0.011 -53.534 1.00 88.56 97 THR A N 1
ATOM 661 C CA . THR A 1 97 ? 43.719 0.072 -52.086 1.00 88.56 97 THR A CA 1
ATOM 662 C C . THR A 1 97 ? 43.619 1.505 -51.548 1.00 88.56 97 THR A C 1
ATOM 664 O O . THR A 1 97 ? 43.476 1.707 -50.344 1.00 88.56 97 THR A O 1
ATOM 667 N N . GLY A 1 98 ? 43.770 2.507 -52.418 1.00 88.50 98 GLY A N 1
ATOM 668 C CA . GLY A 1 98 ? 43.655 3.919 -52.061 1.00 88.50 98 GLY A CA 1
ATOM 669 C C . GLY A 1 98 ? 42.204 4.369 -51.875 1.00 88.50 98 GLY A C 1
ATOM 670 O O . GLY A 1 98 ? 41.261 3.621 -52.123 1.00 88.50 98 GLY A O 1
ATOM 671 N N . GLN A 1 99 ? 42.028 5.624 -51.461 1.00 90.81 99 GLN A N 1
ATOM 672 C CA . GLN A 1 99 ? 40.704 6.236 -51.362 1.00 90.81 99 GLN A CA 1
ATOM 673 C C . GLN A 1 99 ? 40.042 6.371 -52.739 1.00 90.81 99 GLN A C 1
ATOM 675 O O . GLN A 1 99 ? 40.684 6.758 -53.716 1.00 90.81 99 GLN A O 1
ATOM 680 N N . VAL A 1 100 ? 38.734 6.124 -52.777 1.00 93.25 100 VAL A N 1
ATOM 681 C CA . VAL A 1 100 ? 37.865 6.438 -53.913 1.00 93.25 100 VAL A CA 1
ATOM 682 C C . VAL A 1 100 ? 36.905 7.536 -53.463 1.00 93.25 100 VAL A C 1
ATOM 684 O O . VAL A 1 100 ? 36.076 7.309 -52.585 1.00 93.25 100 VAL A O 1
ATOM 687 N N . SER A 1 101 ? 37.027 8.732 -54.038 1.00 92.75 101 SER A N 1
ATOM 688 C CA . SER A 1 101 ? 36.137 9.863 -53.745 1.00 92.75 101 SER A CA 1
ATOM 689 C C . SER A 1 101 ? 35.045 9.972 -54.809 1.00 92.75 101 SER A C 1
ATOM 691 O O . SER A 1 101 ? 35.344 10.096 -55.996 1.00 92.75 101 SER A O 1
ATOM 693 N N . LEU A 1 102 ? 33.780 9.956 -54.384 1.00 93.69 102 LEU A N 1
ATOM 694 C CA . LEU A 1 102 ? 32.607 10.178 -55.232 1.00 93.69 102 LEU A CA 1
ATOM 695 C C . LEU A 1 102 ? 32.007 11.540 -54.864 1.00 93.69 102 LEU A C 1
ATOM 697 O O . LEU A 1 102 ? 31.432 11.696 -53.793 1.00 93.69 102 LEU A O 1
ATOM 701 N N . ASN A 1 103 ? 32.182 12.538 -55.729 1.00 90.69 103 ASN A N 1
ATOM 702 C CA . ASN A 1 103 ? 31.826 13.933 -55.420 1.00 90.69 103 ASN A CA 1
ATOM 703 C C . ASN A 1 103 ? 30.380 14.306 -55.793 1.00 90.69 103 ASN A C 1
ATOM 705 O O . ASN A 1 103 ? 29.949 15.424 -55.527 1.00 90.69 103 ASN A O 1
ATOM 709 N N . GLY A 1 104 ? 29.654 13.400 -56.450 1.00 92.62 104 GLY A N 1
ATOM 710 C CA . GLY A 1 104 ? 28.257 13.582 -56.841 1.00 92.62 104 GLY A CA 1
ATOM 711 C C . GLY A 1 104 ? 27.331 12.589 -56.143 1.00 92.62 104 GLY A C 1
ATOM 712 O O . GLY A 1 104 ? 27.778 11.677 -55.443 1.00 92.62 104 GLY A O 1
ATOM 713 N N . ASN A 1 105 ? 26.028 12.745 -56.381 1.00 93.50 105 ASN A N 1
ATOM 714 C CA . ASN A 1 105 ? 25.029 11.800 -55.892 1.00 93.50 105 ASN A CA 1
ATOM 715 C C . ASN A 1 105 ? 25.346 10.393 -56.407 1.00 93.50 105 ASN A C 1
ATOM 717 O O . ASN A 1 105 ? 25.486 10.174 -57.609 1.00 93.50 105 ASN A O 1
ATOM 721 N N . THR A 1 106 ? 25.432 9.438 -55.487 1.00 94.06 106 THR A N 1
ATOM 722 C CA . THR A 1 106 ? 25.631 8.026 -55.811 1.00 94.06 106 THR A CA 1
ATOM 723 C C . THR A 1 106 ? 24.303 7.307 -55.638 1.00 94.06 106 THR A C 1
ATOM 725 O O . THR A 1 106 ? 23.759 7.269 -54.538 1.00 94.06 106 THR A O 1
ATOM 728 N N . VAL A 1 107 ? 23.775 6.748 -56.724 1.00 93.19 107 VAL A N 1
ATOM 729 C CA . VAL A 1 107 ? 22.541 5.957 -56.713 1.00 93.19 107 VAL A CA 1
ATOM 730 C C . VAL A 1 107 ? 22.902 4.513 -57.004 1.00 93.19 107 VAL A C 1
ATOM 732 O O . VAL A 1 107 ? 23.571 4.216 -57.994 1.00 93.19 107 VAL A O 1
ATOM 735 N N . LEU A 1 108 ? 22.444 3.611 -56.144 1.00 92.94 108 LEU A N 1
ATOM 736 C CA . LEU A 1 108 ? 22.479 2.187 -56.422 1.00 92.94 108 LEU A CA 1
ATOM 737 C C . LEU A 1 108 ? 21.190 1.806 -57.156 1.00 92.94 108 LEU A C 1
ATOM 739 O O . LEU A 1 108 ? 20.109 2.249 -56.774 1.00 92.94 108 LEU A O 1
ATOM 743 N N . ALA A 1 109 ? 21.300 1.012 -58.220 1.00 90.44 109 ALA A N 1
ATOM 744 C CA . ALA A 1 109 ? 20.124 0.534 -58.943 1.00 90.44 109 ALA A CA 1
ATOM 745 C C . ALA A 1 109 ? 19.250 -0.378 -58.060 1.00 90.44 109 ALA A C 1
ATOM 747 O O . ALA A 1 109 ? 19.703 -0.890 -57.032 1.00 90.44 109 ALA A O 1
ATOM 748 N N . ASP A 1 110 ? 18.008 -0.611 -58.486 1.00 90.50 110 ASP A N 1
ATOM 749 C CA . ASP A 1 110 ? 17.086 -1.497 -57.773 1.00 90.50 110 ASP A CA 1
ATOM 750 C C . ASP A 1 110 ? 17.681 -2.901 -57.543 1.00 90.50 110 ASP A C 1
ATOM 752 O O . ASP A 1 110 ? 18.439 -3.433 -58.365 1.00 90.50 110 ASP A O 1
ATOM 756 N N . ALA A 1 111 ? 17.357 -3.485 -56.386 1.00 87.94 111 ALA A N 1
ATOM 757 C CA . ALA A 1 111 ? 17.840 -4.786 -55.925 1.00 87.94 111 ALA A CA 1
ATOM 758 C C . ALA A 1 111 ? 19.376 -4.950 -55.957 1.00 87.94 111 ALA A C 1
ATOM 760 O O . ALA A 1 111 ? 19.903 -6.056 -56.153 1.00 87.94 111 ALA A O 1
ATOM 761 N N . LYS A 1 112 ? 20.129 -3.855 -55.815 1.00 92.19 112 LYS A N 1
ATOM 762 C CA . LYS A 1 112 ? 21.579 -3.890 -55.604 1.00 92.19 112 LYS A CA 1
ATOM 763 C C . LYS A 1 112 ? 21.912 -3.662 -54.133 1.00 92.19 112 LYS A C 1
ATOM 765 O O . LYS A 1 112 ? 21.142 -3.070 -53.382 1.00 92.19 112 LYS A O 1
ATOM 770 N N . SER A 1 113 ? 23.080 -4.141 -53.725 1.00 91.19 113 SER A N 1
ATOM 771 C CA . SER A 1 113 ? 23.578 -4.009 -52.357 1.00 91.19 113 SER A CA 1
ATOM 772 C C . SER A 1 113 ? 24.908 -3.276 -52.357 1.00 91.19 113 SER A C 1
ATOM 774 O O . SER A 1 113 ? 25.730 -3.467 -53.253 1.00 91.19 113 SER A O 1
ATOM 776 N N . LEU A 1 114 ? 25.120 -2.455 -51.335 1.00 91.12 114 LEU A N 1
ATOM 777 C CA . LEU A 1 114 ? 26.437 -1.955 -50.980 1.00 91.12 114 LEU A CA 1
ATOM 778 C C . LEU A 1 114 ? 26.949 -2.807 -49.821 1.00 91.12 114 LEU A C 1
ATOM 780 O O . LEU A 1 114 ? 26.299 -2.899 -48.781 1.00 91.12 114 LEU A O 1
ATOM 784 N N . THR A 1 115 ? 28.091 -3.460 -50.005 1.00 89.12 115 THR A N 1
ATOM 785 C CA . THR A 1 115 ? 28.643 -4.398 -49.024 1.00 89.12 115 THR A CA 1
ATOM 786 C C . THR A 1 115 ? 30.051 -3.972 -48.644 1.00 89.12 115 THR A C 1
ATOM 788 O O . THR A 1 115 ? 30.916 -3.834 -49.505 1.00 89.12 115 THR A O 1
ATOM 791 N N . ALA A 1 116 ? 30.297 -3.798 -47.348 1.00 88.94 116 ALA A N 1
ATOM 792 C CA . ALA A 1 116 ? 31.644 -3.662 -46.812 1.00 88.94 116 ALA A CA 1
ATOM 793 C C . ALA A 1 116 ? 32.244 -5.070 -46.639 1.00 88.94 116 ALA A C 1
ATOM 795 O O . ALA A 1 116 ? 31.772 -5.844 -45.811 1.00 88.94 116 ALA A O 1
ATOM 796 N N . GLY A 1 117 ? 33.234 -5.443 -47.456 1.00 80.31 117 GLY A N 1
ATOM 797 C CA . GLY A 1 117 ? 33.843 -6.779 -47.400 1.00 80.31 117 GLY A CA 1
ATOM 798 C C . GLY A 1 117 ? 34.853 -6.923 -46.256 1.00 80.31 117 GLY A C 1
ATOM 799 O O . GLY A 1 117 ? 35.688 -6.044 -46.077 1.00 80.31 117 GLY A O 1
ATOM 800 N N . GLY A 1 118 ? 34.819 -8.035 -45.512 1.00 73.81 118 GLY A N 1
ATOM 801 C CA . GLY A 1 118 ? 35.784 -8.375 -44.449 1.00 73.81 118 GLY A CA 1
ATOM 802 C C . GLY A 1 118 ? 35.273 -8.144 -43.017 1.00 73.81 118 GLY A C 1
ATOM 803 O O . GLY A 1 118 ? 34.301 -7.431 -42.799 1.00 73.81 118 GLY A O 1
ATOM 804 N N . THR A 1 119 ? 35.921 -8.765 -42.023 1.00 69.19 119 THR A N 1
ATOM 805 C CA . THR A 1 119 ? 35.474 -8.776 -40.610 1.00 69.19 119 THR A CA 1
ATOM 806 C C . THR A 1 119 ? 35.729 -7.472 -39.847 1.00 69.19 119 THR A C 1
ATOM 808 O O . THR A 1 119 ? 35.269 -7.333 -38.717 1.00 69.19 119 THR A O 1
ATOM 811 N N . THR A 1 120 ? 36.461 -6.520 -40.434 1.00 80.12 120 THR A N 1
ATOM 812 C CA . THR A 1 120 ? 36.850 -5.245 -39.802 1.00 80.12 120 THR A CA 1
ATOM 813 C C . THR A 1 120 ? 36.412 -4.009 -40.588 1.00 80.12 120 THR A C 1
ATOM 815 O O . THR A 1 120 ? 36.662 -2.885 -40.151 1.00 80.12 120 THR A O 1
ATOM 818 N N . SER A 1 121 ? 35.769 -4.188 -41.744 1.00 84.69 121 SER A N 1
ATOM 819 C CA . SER A 1 121 ? 35.350 -3.072 -42.589 1.00 84.69 121 SER A CA 1
ATOM 820 C C . SER A 1 121 ? 34.164 -2.340 -41.967 1.00 84.69 121 SER A C 1
ATOM 822 O O . SER A 1 121 ? 33.172 -2.954 -41.579 1.00 84.69 121 SER A O 1
ATOM 824 N N . THR A 1 122 ? 34.263 -1.014 -41.879 1.00 86.38 122 THR A N 1
ATOM 825 C CA . THR A 1 122 ? 33.217 -0.155 -41.315 1.00 86.38 122 THR A CA 1
ATOM 826 C C . THR A 1 122 ? 32.487 0.595 -42.417 1.00 86.38 122 THR A C 1
ATOM 828 O O . THR A 1 122 ? 33.088 1.117 -43.354 1.00 86.38 122 THR A O 1
ATOM 831 N N . PHE A 1 123 ? 31.168 0.682 -42.281 1.00 90.81 123 PHE A N 1
ATOM 832 C CA . PHE A 1 123 ? 30.371 1.643 -43.025 1.00 90.81 123 PHE A CA 1
ATOM 833 C C . PHE A 1 123 ? 30.249 2.908 -42.173 1.00 90.81 123 PHE A C 1
ATOM 835 O O . PHE A 1 123 ? 29.430 2.978 -41.258 1.00 90.81 123 PHE A O 1
ATOM 842 N N . ASN A 1 124 ? 31.164 3.856 -42.384 1.00 90.50 124 ASN A N 1
ATOM 843 C CA . ASN A 1 124 ? 31.358 4.986 -41.481 1.00 90.50 124 ASN A CA 1
ATOM 844 C C . ASN A 1 124 ? 30.732 6.284 -42.019 1.00 90.50 124 ASN A C 1
ATOM 846 O O . ASN A 1 124 ? 31.238 6.869 -42.973 1.00 90.50 124 ASN A O 1
ATOM 850 N N . PHE A 1 125 ? 29.699 6.776 -41.333 1.00 92.44 125 PHE A N 1
ATOM 851 C CA . PHE A 1 125 ? 29.099 8.097 -41.559 1.00 92.44 125 PHE A CA 1
ATOM 852 C C . PHE A 1 125 ? 29.251 9.047 -40.366 1.00 92.44 125 PHE A C 1
ATOM 854 O O . PHE A 1 125 ? 28.530 10.037 -40.275 1.00 92.44 125 PHE A O 1
ATOM 861 N N . SER A 1 126 ? 30.169 8.782 -39.432 1.00 90.06 126 SER A N 1
ATOM 862 C CA . SER A 1 126 ? 30.267 9.530 -38.169 1.00 90.06 126 SER A CA 1
ATOM 863 C C . SER A 1 126 ? 30.602 11.017 -38.334 1.00 90.06 126 SER A C 1
ATOM 865 O O . SER A 1 126 ? 30.412 11.785 -37.397 1.00 90.06 126 SER A O 1
ATOM 867 N N . ALA A 1 127 ? 31.129 11.420 -39.493 1.00 91.00 127 ALA A N 1
ATOM 868 C CA . ALA A 1 127 ? 31.398 12.818 -39.833 1.00 91.00 127 ALA A CA 1
ATOM 869 C C . ALA A 1 127 ? 30.196 13.535 -40.482 1.00 91.00 127 ALA A C 1
ATOM 871 O O . ALA A 1 127 ? 30.250 14.749 -40.671 1.00 91.00 127 ALA A O 1
ATOM 872 N N . SER A 1 128 ? 29.125 12.812 -40.836 1.00 92.69 128 SER A N 1
ATOM 873 C CA . SER A 1 128 ? 27.910 13.415 -41.388 1.00 92.69 128 SER A CA 1
ATOM 874 C C . SER A 1 128 ? 27.146 14.168 -40.301 1.00 92.69 128 SER A C 1
ATOM 876 O O . SER A 1 128 ? 26.916 13.648 -39.210 1.00 92.69 128 SER A O 1
ATOM 878 N N . THR A 1 129 ? 26.724 15.391 -40.610 1.00 89.88 129 THR A N 1
ATOM 879 C CA . THR A 1 129 ? 25.847 16.208 -39.756 1.00 89.88 129 THR A CA 1
ATOM 880 C C . THR A 1 129 ? 24.388 16.182 -40.213 1.00 89.88 129 THR A C 1
ATOM 882 O O . THR A 1 129 ? 23.521 16.710 -39.519 1.00 89.88 129 THR A O 1
ATOM 885 N N . ALA A 1 130 ? 24.114 15.575 -41.371 1.00 92.69 130 ALA A N 1
ATOM 886 C CA . ALA A 1 130 ? 22.776 15.400 -41.918 1.00 92.69 130 ALA A CA 1
ATOM 887 C C . ALA A 1 130 ? 22.112 14.116 -41.392 1.00 92.69 130 ALA A C 1
ATOM 889 O O . ALA A 1 130 ? 22.747 13.273 -40.755 1.00 92.69 130 ALA A O 1
ATOM 890 N N . GLN A 1 131 ? 20.820 13.964 -41.680 1.00 90.94 131 GLN A N 1
ATOM 891 C CA . GLN A 1 131 ? 20.048 12.778 -41.327 1.00 90.94 131 GLN A CA 1
ATOM 892 C C . GLN A 1 131 ? 20.550 11.546 -42.093 1.00 90.94 131 GLN A C 1
ATOM 894 O O . GLN A 1 131 ? 20.834 11.611 -43.288 1.00 90.94 131 GLN A O 1
ATOM 899 N N . PHE A 1 132 ? 20.649 10.414 -41.396 1.00 92.38 132 PHE A N 1
ATOM 900 C CA . PHE A 1 132 ? 20.777 9.111 -42.036 1.00 92.38 132 PHE A CA 1
ATOM 901 C C . PHE A 1 132 ? 19.376 8.540 -42.241 1.00 92.38 132 PHE A C 1
ATOM 903 O O . PHE A 1 132 ? 18.778 7.991 -41.315 1.00 92.38 132 PHE A O 1
ATOM 910 N N . ASP A 1 133 ? 18.849 8.711 -43.448 1.00 91.94 133 ASP A N 1
ATOM 911 C CA . ASP A 1 133 ? 17.580 8.111 -43.834 1.00 91.94 133 ASP A CA 1
ATOM 912 C C . ASP A 1 133 ? 17.762 6.630 -44.161 1.00 91.94 133 ASP A C 1
ATOM 914 O O . ASP A 1 133 ? 18.704 6.221 -44.841 1.00 91.94 133 ASP A O 1
ATOM 918 N N . THR A 1 134 ? 16.833 5.818 -43.667 1.00 93.31 134 THR A N 1
ATOM 919 C CA . THR A 1 134 ? 16.757 4.383 -43.959 1.00 93.31 134 THR A CA 1
ATOM 920 C C . THR A 1 134 ? 15.511 4.090 -44.790 1.00 93.31 134 THR A C 1
ATOM 922 O O . THR A 1 134 ? 14.742 4.994 -45.121 1.00 93.31 134 THR A O 1
ATOM 925 N N . SER A 1 135 ? 15.301 2.828 -45.168 1.00 87.50 135 SER A N 1
ATOM 926 C CA . SER A 1 135 ? 14.061 2.428 -45.834 1.00 87.50 135 SER A CA 1
ATOM 927 C C . SER A 1 135 ? 12.837 2.756 -44.975 1.00 87.50 135 SER A C 1
ATOM 929 O O . SER A 1 135 ? 12.888 2.623 -43.757 1.00 87.50 135 SER A O 1
ATOM 931 N N . SER A 1 136 ? 11.698 3.040 -45.607 1.00 88.12 136 SER A N 1
ATOM 932 C CA . SER A 1 136 ? 10.398 3.107 -44.920 1.00 88.12 136 SER A CA 1
ATOM 933 C C . SER A 1 136 ? 9.887 1.742 -44.430 1.00 88.12 136 SER A C 1
ATOM 935 O O . SER A 1 136 ? 8.889 1.677 -43.716 1.00 88.12 136 SER A O 1
ATOM 937 N N . GLY A 1 137 ? 10.547 0.653 -44.835 1.00 89.88 137 GLY A N 1
ATOM 938 C CA . GLY A 1 137 ? 10.282 -0.705 -44.372 1.00 89.88 137 GLY A CA 1
ATOM 939 C C . GLY A 1 137 ? 11.089 -1.095 -43.131 1.00 89.88 137 GLY A C 1
ATOM 940 O O . GLY A 1 137 ? 11.738 -0.276 -42.485 1.00 89.88 137 GLY A O 1
ATOM 941 N N . GLN A 1 138 ? 11.059 -2.388 -42.814 1.00 92.00 138 GLN A N 1
ATOM 942 C CA . GLN A 1 138 ? 11.787 -2.960 -41.685 1.00 92.00 138 GLN A CA 1
ATOM 943 C C . GLN A 1 138 ? 13.307 -2.809 -41.852 1.00 92.00 138 GLN A C 1
ATOM 945 O O . GLN A 1 138 ? 13.881 -3.236 -42.853 1.00 92.00 138 GLN A O 1
ATOM 950 N N . VAL A 1 139 ? 13.964 -2.272 -40.823 1.00 94.69 139 VAL A N 1
ATOM 951 C CA . VAL A 1 139 ? 15.427 -2.219 -40.716 1.00 94.69 139 VAL A CA 1
ATOM 952 C C . VAL A 1 139 ? 15.891 -3.324 -39.767 1.00 94.69 139 VAL A C 1
ATOM 954 O O . VAL A 1 139 ? 15.579 -3.299 -38.579 1.00 94.69 139 VAL A O 1
ATOM 957 N N . ASN A 1 140 ? 16.647 -4.296 -40.282 1.00 93.19 140 ASN A N 1
ATOM 958 C CA . ASN A 1 140 ? 17.196 -5.392 -39.479 1.00 93.19 140 ASN A CA 1
ATOM 959 C C . ASN A 1 140 ? 18.588 -5.041 -38.939 1.00 93.19 140 ASN A C 1
ATOM 961 O O . ASN A 1 140 ? 19.511 -4.787 -39.711 1.00 93.19 140 ASN A O 1
ATOM 965 N N . LEU A 1 141 ? 18.751 -5.088 -37.615 1.00 93.62 141 LEU A N 1
ATOM 966 C CA . LEU A 1 141 ? 20.022 -4.875 -36.918 1.00 93.62 141 LEU A CA 1
ATOM 967 C C . LEU A 1 141 ? 20.479 -6.204 -36.303 1.00 93.62 141 LEU A C 1
ATOM 969 O O . LEU A 1 141 ? 20.001 -6.611 -35.251 1.00 93.62 141 LEU A O 1
ATOM 973 N N . ASN A 1 142 ? 21.395 -6.897 -36.980 1.00 90.62 142 ASN A N 1
ATOM 974 C CA . ASN A 1 142 ? 21.836 -8.248 -36.589 1.00 90.62 142 ASN A CA 1
ATOM 975 C C . ASN A 1 142 ? 22.945 -8.261 -35.521 1.00 90.62 142 ASN A C 1
ATOM 977 O O . ASN A 1 142 ? 23.420 -9.325 -35.135 1.00 90.62 142 ASN A O 1
ATOM 981 N N . GLY A 1 143 ? 23.401 -7.087 -35.086 1.00 90.81 143 GLY A N 1
ATOM 982 C CA . GLY A 1 143 ? 24.447 -6.928 -34.082 1.00 90.81 143 GLY A CA 1
ATOM 983 C C . GLY A 1 143 ? 24.034 -5.952 -32.989 1.00 90.81 143 GLY A C 1
ATOM 984 O O . GLY A 1 143 ? 22.968 -5.334 -33.044 1.00 90.81 143 GLY A O 1
ATOM 985 N N . ASN A 1 144 ? 24.907 -5.794 -31.995 1.00 93.62 144 ASN A N 1
ATOM 986 C CA . ASN A 1 144 ? 24.677 -4.849 -30.911 1.00 93.62 144 ASN A CA 1
ATOM 987 C C . ASN A 1 144 ? 24.536 -3.432 -31.471 1.00 93.62 144 ASN A C 1
ATOM 989 O O . ASN A 1 144 ? 25.386 -2.956 -32.223 1.00 93.62 144 ASN A O 1
ATOM 993 N N . THR A 1 145 ? 23.481 -2.744 -31.050 1.00 95.31 145 THR A N 1
ATOM 994 C CA . THR A 1 145 ? 23.283 -1.329 -31.355 1.00 95.31 145 THR A CA 1
ATOM 995 C C . THR A 1 145 ? 23.700 -0.512 -30.145 1.00 95.31 145 THR A C 1
ATOM 997 O O . THR A 1 145 ? 23.191 -0.720 -29.046 1.00 95.31 145 THR A O 1
ATOM 1000 N N . VAL A 1 146 ? 24.641 0.409 -30.341 1.00 94.12 146 VAL A N 1
ATOM 1001 C CA . VAL A 1 146 ? 25.156 1.287 -29.287 1.00 94.12 146 VAL A CA 1
ATOM 1002 C C . VAL A 1 146 ? 24.897 2.729 -29.694 1.00 94.12 146 VAL A C 1
ATOM 1004 O O . VAL A 1 146 ? 25.329 3.167 -30.758 1.00 94.12 146 VAL A O 1
ATOM 1007 N N . LEU A 1 147 ? 24.212 3.479 -28.834 1.00 94.19 147 LEU A N 1
ATOM 1008 C CA . LEU A 1 147 ? 24.143 4.931 -28.951 1.00 94.19 147 LEU A CA 1
ATOM 1009 C C . LEU A 1 147 ? 25.405 5.535 -28.333 1.00 94.19 147 LEU A C 1
ATOM 1011 O O . LEU A 1 147 ? 25.807 5.165 -27.231 1.00 94.19 147 LEU A O 1
ATOM 1015 N N . ALA A 1 148 ? 26.030 6.473 -29.042 1.00 91.56 148 ALA A N 1
ATOM 1016 C CA . ALA A 1 148 ? 27.175 7.207 -28.516 1.00 91.56 148 ALA A CA 1
ATOM 1017 C C . ALA A 1 148 ? 26.789 8.052 -27.285 1.00 91.56 148 ALA A C 1
ATOM 1019 O O . ALA A 1 148 ? 25.614 8.332 -27.040 1.00 91.56 148 ALA A O 1
ATOM 1020 N N . GLN A 1 149 ? 27.794 8.497 -26.525 1.00 92.31 149 GLN A N 1
ATOM 1021 C CA . GLN A 1 149 ? 27.580 9.365 -25.364 1.00 92.31 149 GLN A CA 1
ATOM 1022 C C . GLN A 1 149 ? 26.741 10.599 -25.734 1.00 92.31 149 GLN A C 1
ATOM 1024 O O . GLN A 1 149 ? 26.945 11.213 -26.785 1.00 92.31 149 GLN A O 1
ATOM 1029 N N . ASN A 1 150 ? 25.812 10.969 -24.846 1.00 90.19 150 ASN A N 1
ATOM 1030 C CA . ASN A 1 150 ? 24.902 12.109 -25.012 1.00 90.19 150 ASN A CA 1
ATOM 1031 C C . ASN A 1 150 ? 24.001 12.022 -26.257 1.00 90.19 150 ASN A C 1
ATOM 1033 O O . ASN A 1 150 ? 23.632 13.049 -26.832 1.00 90.19 150 ASN A O 1
ATOM 1037 N N . LYS A 1 151 ? 23.663 10.806 -26.701 1.00 93.25 151 LYS A N 1
ATOM 1038 C CA . LYS A 1 151 ? 22.657 10.567 -27.741 1.00 93.25 151 LYS A CA 1
ATOM 1039 C C . LYS A 1 151 ? 21.431 9.889 -27.150 1.00 93.25 151 LYS A 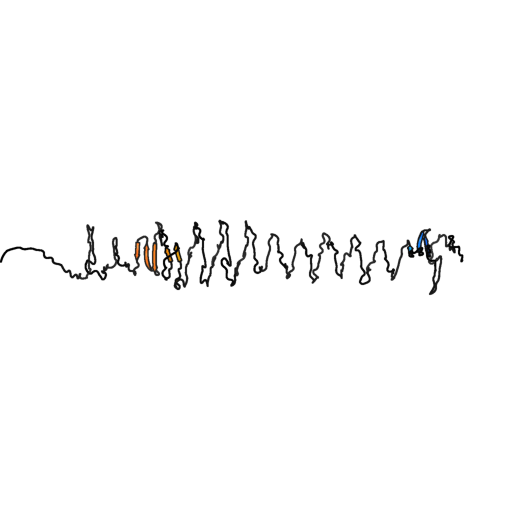C 1
ATOM 1041 O O . LYS A 1 151 ? 21.534 9.091 -26.223 1.00 93.25 151 LYS A O 1
ATOM 1046 N N . SER A 1 152 ? 20.280 10.220 -27.719 1.00 92.44 152 SER A N 1
ATOM 1047 C CA . SER A 1 152 ? 18.981 9.683 -27.328 1.00 92.44 152 SER A CA 1
ATOM 1048 C C . SER A 1 152 ? 18.424 8.817 -28.444 1.00 92.44 152 SER A C 1
ATOM 1050 O O . SER A 1 152 ? 18.666 9.080 -29.621 1.00 92.44 152 SER A O 1
ATOM 1052 N N . LEU A 1 153 ? 17.629 7.820 -28.071 1.00 92.88 153 LEU A N 1
ATOM 1053 C CA . LEU A 1 153 ? 16.689 7.189 -28.984 1.00 92.88 153 LEU A CA 1
ATOM 1054 C C . LEU A 1 153 ? 15.376 7.970 -28.881 1.00 92.88 153 LEU A C 1
ATOM 1056 O O . LEU A 1 153 ? 14.764 7.993 -27.816 1.00 92.88 153 LEU A O 1
ATOM 1060 N N . SER A 1 154 ? 14.963 8.637 -29.954 1.00 90.25 154 SER A N 1
ATOM 1061 C CA . SER A 1 154 ? 13.715 9.404 -29.995 1.00 90.25 154 SER A CA 1
ATOM 1062 C C . SER A 1 154 ? 12.779 8.863 -31.064 1.00 90.25 154 SER A C 1
ATOM 1064 O O . SER A 1 154 ? 13.210 8.570 -32.177 1.00 90.25 154 SER A O 1
ATOM 1066 N N . VAL A 1 155 ? 11.491 8.810 -30.743 1.00 91.31 155 VAL A N 1
ATOM 1067 C CA . VAL A 1 155 ? 10.412 8.596 -31.712 1.00 91.31 155 VAL A CA 1
ATOM 1068 C C . VAL A 1 155 ? 9.877 9.954 -32.169 1.00 91.31 155 VAL A C 1
ATOM 1070 O O . VAL A 1 155 ? 9.840 10.899 -31.378 1.00 91.31 155 VAL A O 1
ATOM 1073 N N . ALA A 1 156 ? 9.496 10.084 -33.441 1.00 89.12 156 ALA A N 1
ATOM 1074 C CA . ALA A 1 156 ? 9.008 11.355 -33.976 1.00 89.12 156 ALA A CA 1
ATOM 1075 C C . ALA A 1 156 ? 7.702 11.787 -33.283 1.00 89.12 156 ALA A C 1
ATOM 1077 O O . ALA A 1 156 ? 6.861 10.949 -32.945 1.00 89.12 156 ALA A O 1
ATOM 1078 N N . ALA A 1 157 ? 7.511 13.094 -33.083 1.00 90.12 157 ALA A N 1
ATOM 1079 C CA . ALA A 1 157 ? 6.303 13.627 -32.454 1.00 90.12 157 ALA A CA 1
ATOM 1080 C C . ALA A 1 157 ? 5.035 13.207 -33.221 1.00 90.12 157 ALA A C 1
ATOM 1082 O O . ALA A 1 157 ? 5.012 13.226 -34.449 1.00 90.12 157 ALA A O 1
ATOM 1083 N N . GLY A 1 158 ? 3.987 12.818 -32.491 1.00 87.31 158 GLY A N 1
ATOM 1084 C CA . GLY A 1 158 ? 2.733 12.332 -33.080 1.00 87.31 158 GLY A CA 1
ATOM 1085 C C . GLY A 1 158 ? 2.781 10.896 -33.617 1.00 87.31 158 GLY A C 1
ATOM 1086 O O . GLY A 1 158 ? 1.767 10.414 -34.116 1.00 87.31 158 GLY A O 1
ATOM 1087 N N . SER A 1 159 ? 3.915 10.193 -33.498 1.00 89.12 159 SER A N 1
ATOM 1088 C CA . SER A 1 159 ? 3.991 8.772 -33.854 1.00 89.12 159 SER A CA 1
ATOM 1089 C C . SER A 1 159 ? 3.081 7.941 -32.950 1.00 89.12 159 SER A C 1
ATOM 1091 O O . SER A 1 159 ? 3.140 8.050 -31.728 1.00 89.12 159 SER A O 1
ATOM 1093 N N . THR A 1 160 ? 2.277 7.071 -33.555 1.00 88.38 160 THR A N 1
ATOM 1094 C CA . THR A 1 160 ? 1.473 6.050 -32.860 1.00 88.38 160 THR A CA 1
ATOM 1095 C C . THR A 1 160 ? 2.201 4.709 -32.739 1.00 88.38 160 THR A C 1
ATOM 1097 O O . THR A 1 160 ? 1.672 3.775 -32.144 1.00 88.38 160 THR A O 1
ATOM 1100 N N . GLY A 1 161 ? 3.397 4.600 -33.327 1.00 84.62 161 GLY A N 1
ATOM 1101 C CA . GLY A 1 161 ? 4.229 3.404 -33.266 1.00 84.62 161 GLY A CA 1
ATOM 1102 C C . GLY A 1 161 ? 4.809 3.175 -31.871 1.00 84.62 161 GLY A C 1
ATOM 1103 O O . GLY A 1 161 ? 5.252 4.111 -31.205 1.00 84.62 161 GLY A O 1
ATOM 1104 N N . ASN A 1 162 ? 4.836 1.911 -31.453 1.00 89.88 162 ASN A N 1
ATOM 1105 C CA . ASN A 1 162 ? 5.379 1.494 -30.165 1.00 89.88 162 ASN A CA 1
ATOM 1106 C C . ASN A 1 162 ? 6.888 1.237 -30.266 1.00 89.88 162 ASN A C 1
ATOM 1108 O O . ASN A 1 162 ? 7.381 0.784 -31.298 1.00 89.88 162 ASN A O 1
ATOM 1112 N N . ILE A 1 163 ? 7.608 1.419 -29.158 1.00 93.12 163 ILE A N 1
ATOM 1113 C CA . ILE A 1 163 ? 8.882 0.723 -28.953 1.00 93.12 163 ILE A CA 1
ATOM 1114 C C . ILE A 1 163 ? 8.529 -0.661 -28.396 1.00 93.12 163 ILE A C 1
ATOM 1116 O O . ILE A 1 163 ? 8.248 -0.801 -27.206 1.00 93.12 163 ILE A O 1
ATOM 1120 N N . ASP A 1 164 ? 8.456 -1.660 -29.274 1.00 92.69 164 ASP A N 1
ATOM 1121 C CA . ASP A 1 164 ? 7.992 -3.005 -28.932 1.00 92.69 164 ASP A CA 1
ATOM 1122 C C . ASP A 1 164 ? 9.162 -3.968 -28.680 1.00 92.69 164 ASP A C 1
ATOM 1124 O O . ASP A 1 164 ? 9.939 -4.287 -29.579 1.00 92.69 164 ASP A O 1
ATOM 1128 N N . PHE A 1 165 ? 9.258 -4.457 -27.443 1.00 94.75 165 PHE A N 1
ATOM 1129 C CA . PHE A 1 165 ? 10.202 -5.496 -27.027 1.00 94.75 165 PHE A CA 1
ATOM 1130 C C . PHE A 1 165 ? 9.497 -6.790 -26.588 1.00 94.75 165 PHE A C 1
ATOM 1132 O O . PHE A 1 165 ? 10.116 -7.626 -25.937 1.00 94.75 165 PHE A O 1
ATOM 1139 N N . SER A 1 166 ? 8.213 -6.978 -26.910 1.00 91.62 166 SER A N 1
ATOM 1140 C CA . SER A 1 166 ? 7.384 -8.095 -26.424 1.00 91.62 166 SER A CA 1
ATOM 1141 C C . SER A 1 166 ? 7.892 -9.486 -26.821 1.00 91.62 166 SER A C 1
ATOM 1143 O O . SER A 1 166 ? 7.645 -10.452 -26.103 1.00 91.62 166 SER A O 1
ATOM 1145 N N . ASN A 1 167 ? 8.652 -9.588 -27.915 1.00 93.62 167 ASN A N 1
ATOM 1146 C CA . ASN A 1 167 ? 9.304 -10.829 -28.345 1.00 93.62 167 ASN A CA 1
ATOM 1147 C C . ASN A 1 167 ? 10.664 -11.082 -27.660 1.00 93.62 167 ASN A C 1
ATOM 1149 O O . ASN A 1 167 ? 11.265 -12.136 -27.866 1.00 93.62 167 ASN A O 1
ATOM 1153 N N . SER A 1 168 ? 11.179 -10.133 -26.869 1.00 94.88 168 SER A N 1
ATOM 1154 C CA . SER A 1 168 ? 12.413 -10.319 -26.101 1.00 94.88 168 SER A CA 1
ATOM 1155 C C . SER A 1 168 ? 12.153 -11.182 -24.869 1.00 94.88 168 SER A C 1
ATOM 1157 O O . SER A 1 168 ? 11.250 -10.911 -24.082 1.00 94.88 168 SER A O 1
ATOM 1159 N N . SER A 1 169 ? 12.990 -12.196 -24.656 1.00 92.56 169 SER A N 1
ATOM 1160 C CA . SER A 1 169 ? 13.004 -13.000 -23.426 1.00 92.56 169 SER A CA 1
ATOM 1161 C C . SER A 1 169 ? 14.040 -12.520 -22.401 1.00 92.56 169 SER A C 1
ATOM 1163 O O . SER A 1 169 ? 14.188 -13.131 -21.344 1.00 92.56 169 SER A O 1
ATOM 1165 N N . GLY A 1 170 ? 14.808 -11.478 -22.733 1.00 94.25 170 GLY A N 1
ATOM 1166 C CA . GLY A 1 170 ? 15.840 -10.913 -21.867 1.00 94.25 170 GLY A CA 1
ATOM 1167 C C . GLY A 1 170 ? 15.306 -9.861 -20.893 1.00 94.25 170 GLY A C 1
ATOM 1168 O O . GLY A 1 170 ? 14.133 -9.495 -20.905 1.00 94.25 170 GLY A O 1
ATOM 1169 N N . THR A 1 171 ? 16.200 -9.333 -20.059 1.00 93.69 171 THR A N 1
ATOM 1170 C CA . THR A 1 171 ? 15.894 -8.214 -19.159 1.00 93.69 171 THR A CA 1
ATOM 1171 C C . THR A 1 171 ? 15.893 -6.893 -19.923 1.00 93.69 171 THR A C 1
ATOM 1173 O O . THR A 1 171 ? 16.850 -6.582 -20.632 1.00 93.69 171 THR A O 1
ATOM 1176 N N . PHE A 1 172 ? 14.864 -6.071 -19.718 1.00 94.62 172 PHE A N 1
ATOM 1177 C CA . PHE A 1 172 ? 14.901 -4.663 -20.104 1.00 94.62 172 PHE A CA 1
ATOM 1178 C C . PHE A 1 172 ? 15.587 -3.846 -19.003 1.00 94.62 172 PHE A C 1
ATOM 1180 O O . PHE A 1 172 ? 14.973 -3.489 -17.999 1.00 94.62 172 PHE A O 1
ATOM 1187 N N . SER A 1 173 ? 16.882 -3.593 -19.175 1.00 94.19 173 SER A N 1
ATOM 1188 C CA . SER A 1 173 ? 17.665 -2.761 -18.258 1.00 94.19 173 SER A CA 1
ATOM 1189 C C . SER A 1 173 ? 17.572 -1.291 -18.658 1.00 94.19 173 SER A C 1
ATOM 1191 O O . SER A 1 173 ? 17.815 -0.942 -19.812 1.00 94.19 173 SER A O 1
ATOM 1193 N N . THR A 1 174 ? 17.267 -0.423 -17.698 1.00 95.19 174 THR A N 1
ATOM 1194 C CA . THR A 1 174 ? 17.210 1.033 -17.890 1.00 95.19 174 THR A CA 1
ATOM 1195 C C . THR A 1 174 ? 18.372 1.734 -17.188 1.00 95.19 174 THR A C 1
ATOM 1197 O O . THR A 1 174 ? 19.257 1.095 -16.616 1.00 95.19 174 THR A O 1
ATOM 1200 N N . SER A 1 175 ? 18.395 3.068 -17.246 1.00 93.12 175 SER A N 1
ATOM 1201 C CA . SER A 1 175 ? 19.409 3.861 -16.549 1.00 93.12 175 SER A CA 1
ATOM 1202 C C . SER A 1 175 ? 19.342 3.662 -15.027 1.00 93.12 175 SER A C 1
ATOM 1204 O O . SER A 1 175 ? 18.269 3.405 -14.475 1.00 93.12 175 SER A O 1
ATOM 1206 N N . SER A 1 176 ? 20.478 3.839 -14.345 1.00 92.75 176 SER A N 1
ATOM 1207 C CA . SER A 1 176 ? 20.566 3.856 -12.876 1.00 92.75 176 SER A CA 1
ATOM 1208 C C . SER A 1 176 ? 20.036 5.148 -12.241 1.00 92.75 176 SER A C 1
ATOM 1210 O O . SER A 1 176 ? 19.935 5.234 -11.019 1.00 92.75 176 SER A O 1
ATOM 1212 N N . GLY A 1 177 ? 19.729 6.160 -13.057 1.00 93.19 177 GLY A N 1
ATOM 1213 C CA . GLY A 1 177 ? 19.116 7.406 -12.618 1.00 93.19 177 GLY A CA 1
ATOM 1214 C C . GLY A 1 177 ? 17.590 7.324 -12.562 1.00 93.19 177 GLY A C 1
ATOM 1215 O O . GLY A 1 177 ? 16.985 6.251 -12.600 1.00 93.19 177 GLY A O 1
ATOM 1216 N N . THR A 1 178 ? 16.955 8.491 -12.493 1.00 95.00 178 THR A N 1
ATOM 1217 C CA . THR A 1 178 ? 15.495 8.606 -12.546 1.00 95.00 178 THR A CA 1
ATOM 1218 C C . THR A 1 178 ? 14.976 8.162 -13.909 1.00 95.00 178 THR A C 1
ATOM 1220 O O . THR A 1 178 ? 15.351 8.721 -14.937 1.00 95.00 178 THR A O 1
ATOM 1223 N N . ASN A 1 179 ? 14.057 7.199 -13.911 1.00 95.69 179 ASN A N 1
ATOM 1224 C CA . ASN A 1 179 ? 13.304 6.808 -15.098 1.00 95.69 179 ASN A CA 1
ATOM 1225 C C . ASN A 1 179 ? 11.889 7.401 -14.977 1.00 95.69 179 ASN A C 1
ATOM 1227 O O . ASN A 1 179 ? 11.133 7.024 -14.084 1.00 95.69 179 ASN A O 1
ATOM 1231 N N . THR A 1 180 ? 11.543 8.358 -15.841 1.00 96.12 180 THR A N 1
ATOM 1232 C CA . THR A 1 180 ? 10.238 9.041 -15.827 1.00 96.12 180 THR A CA 1
ATOM 1233 C C . THR A 1 180 ? 9.273 8.377 -16.808 1.00 96.12 180 THR A C 1
ATOM 1235 O O . THR A 1 180 ? 9.571 8.276 -17.996 1.00 96.12 180 THR A O 1
ATOM 1238 N N . LEU A 1 181 ? 8.099 7.962 -16.324 1.00 95.19 181 LEU A N 1
ATOM 1239 C CA . LEU A 1 181 ? 7.034 7.346 -17.121 1.00 95.19 181 LEU A CA 1
ATOM 1240 C C . LEU A 1 181 ? 5.804 8.259 -17.083 1.00 95.19 181 LEU A C 1
ATOM 1242 O O . LEU A 1 181 ? 5.117 8.339 -16.071 1.00 95.19 181 LEU A O 1
ATOM 1246 N N . ASN A 1 182 ? 5.554 8.982 -18.175 1.00 92.56 182 ASN A N 1
ATOM 1247 C CA . ASN A 1 182 ? 4.481 9.987 -18.237 1.00 92.56 182 ASN A CA 1
ATOM 1248 C C . ASN A 1 182 ? 3.100 9.393 -18.558 1.00 92.56 182 ASN A C 1
ATOM 1250 O O . ASN A 1 182 ? 2.090 10.080 -18.437 1.00 92.56 182 ASN A O 1
ATOM 1254 N N . GLY A 1 183 ? 3.062 8.143 -19.022 1.00 93.12 183 GLY A N 1
ATOM 1255 C CA . GLY A 1 183 ? 1.833 7.407 -19.299 1.00 93.12 183 GLY A CA 1
ATOM 1256 C C . GLY A 1 183 ? 1.489 6.417 -18.190 1.00 93.12 183 GLY A C 1
ATOM 1257 O O . GLY A 1 183 ? 2.253 6.213 -17.247 1.00 93.12 183 GLY A O 1
ATOM 1258 N N . ASN A 1 184 ? 0.344 5.753 -18.343 1.00 95.69 184 ASN A N 1
ATOM 1259 C CA . ASN A 1 184 ? -0.032 4.647 -17.470 1.00 95.69 184 ASN A CA 1
ATOM 1260 C C . ASN A 1 184 ? 0.987 3.508 -17.578 1.00 95.69 184 ASN A C 1
ATOM 1262 O O . ASN A 1 184 ? 1.381 3.115 -18.676 1.00 95.69 184 ASN A O 1
ATOM 1266 N N . VAL A 1 185 ? 1.352 2.933 -16.435 1.00 95.56 185 VAL A N 1
ATOM 1267 C CA . VAL A 1 185 ? 2.182 1.728 -16.366 1.00 95.56 185 VAL A CA 1
ATOM 1268 C C . VAL A 1 185 ? 1.267 0.546 -16.091 1.00 95.56 185 VAL A C 1
ATOM 1270 O O . VAL A 1 185 ? 0.604 0.497 -15.058 1.00 95.56 185 VAL A O 1
ATOM 1273 N N . SER A 1 186 ? 1.216 -0.404 -17.022 1.00 95.62 186 SER A N 1
ATOM 1274 C CA . SER A 1 186 ? 0.460 -1.644 -16.860 1.00 95.62 186 SER A CA 1
ATOM 1275 C C . SER A 1 186 ? 1.420 -2.814 -16.702 1.00 95.62 186 SER A C 1
ATOM 1277 O O . SER A 1 186 ? 2.366 -2.962 -17.472 1.00 95.62 186 SER A O 1
ATOM 1279 N N . VAL A 1 187 ? 1.160 -3.651 -15.702 1.00 95.88 187 VAL A N 1
ATOM 1280 C CA . VAL A 1 187 ? 1.831 -4.935 -15.513 1.00 95.88 187 VAL A CA 1
ATOM 1281 C C . VAL A 1 187 ? 0.824 -6.012 -15.895 1.00 95.88 187 VAL A C 1
ATOM 1283 O O . VAL A 1 187 ? -0.255 -6.092 -15.312 1.00 95.88 187 VAL A O 1
ATOM 1286 N N . THR A 1 188 ? 1.144 -6.806 -16.915 1.00 94.31 188 THR A N 1
ATOM 1287 C CA . THR A 1 188 ? 0.244 -7.845 -17.433 1.00 94.31 188 THR A CA 1
ATOM 1288 C C . THR A 1 188 ? -0.063 -8.907 -16.371 1.00 94.31 188 THR A C 1
ATOM 1290 O O . THR A 1 188 ? 0.704 -9.103 -15.427 1.00 94.31 188 THR A O 1
ATOM 1293 N N . ALA A 1 189 ? -1.180 -9.621 -16.536 1.00 94.94 189 ALA A N 1
ATOM 1294 C CA . ALA A 1 189 ? -1.592 -10.699 -15.642 1.00 94.94 189 ALA A CA 1
ATOM 1295 C C . ALA A 1 189 ? -0.452 -11.689 -15.341 1.00 94.94 189 ALA A C 1
ATOM 1297 O O . ALA A 1 189 ? 0.338 -12.049 -16.218 1.00 94.94 189 ALA A O 1
ATOM 1298 N N . ASN A 1 190 ? -0.406 -12.151 -14.089 1.00 93.31 190 ASN A N 1
ATOM 1299 C CA . ASN A 1 190 ? 0.586 -13.103 -13.580 1.00 93.31 190 ASN A CA 1
ATOM 1300 C C . ASN A 1 190 ? 2.041 -12.592 -13.621 1.00 93.31 190 ASN A C 1
ATOM 1302 O O . ASN A 1 190 ? 2.977 -13.394 -13.603 1.00 93.31 190 ASN A O 1
ATOM 1306 N N . LYS A 1 191 ? 2.252 -11.270 -13.690 1.00 95.00 191 LYS A N 1
ATOM 1307 C CA . LYS A 1 191 ? 3.563 -10.629 -13.520 1.00 95.00 191 LYS A CA 1
ATOM 1308 C C . LYS A 1 191 ? 3.600 -9.825 -12.224 1.00 95.00 191 LYS A C 1
ATOM 1310 O O . LYS A 1 191 ? 2.577 -9.348 -11.741 1.00 95.00 191 LYS A O 1
ATOM 1315 N N . THR A 1 192 ? 4.800 -9.680 -11.674 1.00 94.81 192 THR A N 1
ATOM 1316 C CA . THR A 1 192 ? 5.037 -9.013 -10.392 1.00 94.81 192 THR A CA 1
ATOM 1317 C C . THR A 1 192 ? 5.671 -7.650 -10.619 1.00 94.81 192 THR A C 1
ATOM 1319 O O . THR A 1 192 ? 6.639 -7.533 -11.367 1.00 94.81 192 THR A O 1
ATOM 1322 N N . PHE A 1 193 ? 5.177 -6.634 -9.915 1.00 95.06 193 PHE A N 1
ATOM 1323 C CA . PHE A 1 193 ? 5.932 -5.409 -9.683 1.00 95.06 193 PHE A CA 1
ATOM 1324 C C . PHE A 1 193 ? 6.776 -5.591 -8.418 1.00 95.06 193 PHE A C 1
ATOM 1326 O O . PHE A 1 193 ? 6.233 -5.676 -7.319 1.00 95.06 193 PHE A O 1
ATOM 1333 N N . ALA A 1 194 ? 8.094 -5.707 -8.570 1.00 93.56 194 ALA A N 1
ATOM 1334 C CA . ALA A 1 194 ? 9.011 -5.910 -7.453 1.00 93.56 194 ALA A CA 1
ATOM 1335 C C . ALA A 1 194 ? 9.826 -4.639 -7.192 1.00 93.56 194 ALA A C 1
ATOM 1337 O O . ALA A 1 194 ? 10.663 -4.255 -8.008 1.00 93.56 194 ALA A O 1
ATOM 1338 N N . GLN A 1 195 ? 9.617 -4.014 -6.032 1.00 94.19 195 GLN A N 1
ATOM 1339 C CA . GLN A 1 195 ? 10.516 -2.986 -5.514 1.00 94.19 195 GLN A CA 1
ATOM 1340 C C . GLN A 1 195 ? 11.524 -3.641 -4.567 1.00 94.19 195 GLN A C 1
ATOM 1342 O O . GLN A 1 195 ? 11.226 -3.910 -3.407 1.00 94.19 195 GLN A O 1
ATOM 1347 N N . ASN A 1 196 ? 12.723 -3.912 -5.075 1.00 89.88 196 ASN A N 1
ATOM 1348 C CA . ASN A 1 196 ? 13.802 -4.493 -4.282 1.00 89.88 196 ASN A CA 1
ATOM 1349 C C . ASN A 1 196 ? 14.609 -3.394 -3.567 1.00 89.88 196 ASN A C 1
ATOM 1351 O O . ASN A 1 196 ? 14.801 -2.303 -4.106 1.00 89.88 196 ASN A O 1
ATOM 1355 N N . GLY A 1 197 ? 15.134 -3.699 -2.377 1.00 90.38 197 GLY A N 1
ATOM 1356 C CA . GLY A 1 197 ? 15.966 -2.781 -1.589 1.00 90.38 197 GLY A CA 1
ATOM 1357 C C . GLY A 1 197 ? 15.184 -1.961 -0.556 1.00 90.38 197 GLY A C 1
ATOM 1358 O O . GLY A 1 197 ? 14.133 -2.380 -0.084 1.00 90.38 197 GLY A O 1
ATOM 1359 N N . THR A 1 198 ? 15.729 -0.808 -0.161 1.00 89.81 198 THR A N 1
ATOM 1360 C CA . THR A 1 198 ? 15.213 0.045 0.932 1.00 89.81 198 THR A CA 1
ATOM 1361 C C . THR A 1 198 ? 14.474 1.297 0.450 1.00 89.81 198 THR A C 1
ATOM 1363 O O . THR A 1 198 ? 14.168 2.176 1.254 1.00 89.81 198 THR A O 1
ATOM 1366 N N . GLY A 1 199 ? 14.215 1.413 -0.856 1.00 91.00 199 GLY A N 1
ATOM 1367 C CA . GLY A 1 199 ? 13.489 2.549 -1.420 1.00 91.00 199 GLY A CA 1
ATOM 1368 C C . GLY A 1 199 ? 12.040 2.619 -0.927 1.00 91.00 199 GLY A C 1
ATOM 1369 O O . GLY A 1 199 ? 11.427 1.602 -0.612 1.00 91.00 199 GLY A O 1
ATOM 1370 N N . THR A 1 200 ? 11.482 3.826 -0.890 1.00 92.75 200 THR A N 1
ATOM 1371 C CA . THR A 1 200 ? 10.078 4.060 -0.524 1.00 92.75 200 THR A CA 1
ATOM 1372 C C . THR A 1 200 ? 9.166 3.853 -1.732 1.00 92.75 200 THR A C 1
ATOM 1374 O O . THR A 1 200 ? 9.475 4.330 -2.825 1.00 92.75 200 THR A O 1
ATOM 1377 N N . PHE A 1 201 ? 8.031 3.174 -1.549 1.00 93.62 201 PHE A N 1
ATOM 1378 C CA . PHE A 1 201 ? 6.926 3.217 -2.507 1.00 93.62 201 PHE A CA 1
ATOM 1379 C C . PHE A 1 201 ? 6.041 4.422 -2.188 1.00 93.62 201 PHE A C 1
ATOM 1381 O O . PHE A 1 201 ? 5.347 4.427 -1.172 1.00 93.62 201 PHE A O 1
ATOM 1388 N N . THR A 1 202 ? 6.071 5.446 -3.035 1.00 92.88 202 THR A N 1
ATOM 1389 C CA . THR A 1 202 ? 5.223 6.633 -2.873 1.00 92.88 202 THR A CA 1
ATOM 1390 C C . THR A 1 202 ? 4.129 6.621 -3.930 1.00 92.88 202 THR A C 1
ATOM 1392 O O . THR A 1 202 ? 4.411 6.474 -5.117 1.00 92.88 202 THR A O 1
ATOM 1395 N N . THR A 1 203 ? 2.885 6.817 -3.505 1.00 93.50 203 THR A N 1
ATOM 1396 C CA . THR A 1 203 ? 1.721 6.955 -4.388 1.00 93.50 203 THR A CA 1
ATOM 1397 C C . THR A 1 203 ? 1.252 8.407 -4.443 1.00 93.50 203 THR A C 1
ATOM 1399 O O . THR A 1 203 ? 1.630 9.228 -3.606 1.00 93.50 203 THR A O 1
ATOM 1402 N N . GLY A 1 204 ? 0.378 8.732 -5.398 1.00 88.69 204 GLY A N 1
ATOM 1403 C CA . GLY A 1 204 ? -0.379 9.986 -5.353 1.00 88.69 204 GLY A CA 1
ATOM 1404 C C . GLY A 1 204 ? -1.350 10.044 -4.161 1.00 88.69 204 GLY A C 1
ATOM 1405 O O . GLY A 1 204 ? -1.519 9.069 -3.429 1.00 88.69 204 GLY A O 1
ATOM 1406 N N . SER A 1 205 ? -2.024 11.185 -3.994 1.00 86.38 205 SER A N 1
ATOM 1407 C CA . SER A 1 205 ? -3.031 11.426 -2.943 1.00 86.38 205 SER A CA 1
ATOM 1408 C C . SER A 1 205 ? -4.423 10.849 -3.247 1.00 86.38 205 SER A C 1
ATOM 1410 O O . SER A 1 205 ? -5.338 10.993 -2.438 1.00 86.38 205 SER A O 1
ATOM 1412 N N . GLY A 1 206 ? -4.600 10.232 -4.418 1.00 90.69 206 GLY A N 1
ATOM 1413 C CA . GLY A 1 206 ? -5.847 9.581 -4.814 1.00 90.69 206 GLY A CA 1
ATOM 1414 C C . GLY A 1 206 ? -6.093 8.250 -4.095 1.00 90.69 206 GLY A C 1
ATOM 1415 O O . GLY A 1 206 ? -5.319 7.814 -3.243 1.00 90.69 206 GLY A O 1
ATOM 1416 N N . ALA A 1 207 ? -7.188 7.582 -4.466 1.00 90.94 207 ALA A N 1
ATOM 1417 C CA . ALA A 1 207 ? -7.512 6.260 -3.943 1.00 90.94 207 ALA A CA 1
ATOM 1418 C C . ALA A 1 207 ? -6.493 5.211 -4.416 1.00 90.94 207 ALA A C 1
ATOM 1420 O O . ALA A 1 207 ? -6.249 5.067 -5.613 1.00 90.94 207 ALA A O 1
ATOM 1421 N N . ASN A 1 208 ? -5.960 4.436 -3.472 1.00 94.06 208 ASN A N 1
ATOM 1422 C CA . ASN A 1 208 ? -5.133 3.267 -3.753 1.00 94.06 208 ASN A CA 1
ATOM 1423 C C . ASN A 1 208 ? -5.969 2.009 -3.494 1.00 94.06 208 ASN A C 1
ATOM 1425 O O . ASN A 1 208 ? -6.373 1.753 -2.361 1.00 94.06 208 ASN A O 1
ATOM 1429 N N . SER A 1 209 ? -6.261 1.243 -4.546 1.00 93.94 209 SER A N 1
ATOM 1430 C CA . SER A 1 209 ? -7.039 0.003 -4.452 1.00 93.94 209 SER A CA 1
ATOM 1431 C C . SER A 1 209 ? -6.102 -1.193 -4.278 1.00 93.94 209 SER A C 1
ATOM 1433 O O . SER A 1 209 ? -5.258 -1.458 -5.132 1.00 93.94 209 SER A O 1
ATOM 1435 N N . LEU A 1 210 ? -6.260 -1.913 -3.167 1.00 94.00 210 LEU A N 1
ATOM 1436 C CA . LEU A 1 210 ? -5.546 -3.150 -2.857 1.00 94.00 210 LEU A CA 1
ATOM 1437 C C . LEU A 1 210 ? -6.584 -4.274 -2.795 1.00 94.00 210 LEU A C 1
ATOM 1439 O O . LEU A 1 210 ? -7.303 -4.403 -1.811 1.00 94.00 210 LEU A O 1
ATOM 1443 N N . ASN A 1 211 ? -6.715 -5.032 -3.885 1.00 91.62 211 ASN A N 1
ATOM 1444 C CA . ASN A 1 211 ? -7.776 -6.042 -4.037 1.00 91.62 211 ASN A CA 1
ATOM 1445 C C . ASN A 1 211 ? -7.368 -7.448 -3.571 1.00 91.62 211 ASN A C 1
ATOM 1447 O O . ASN A 1 211 ? -8.196 -8.353 -3.568 1.00 91.62 211 ASN A O 1
ATOM 1451 N N . GLY A 1 212 ? -6.091 -7.637 -3.240 1.00 92.94 212 GLY A N 1
ATOM 1452 C CA . GLY A 1 212 ? -5.562 -8.878 -2.681 1.00 92.94 212 GLY A CA 1
ATOM 1453 C C . GLY A 1 212 ? -5.102 -8.691 -1.241 1.00 92.94 212 GLY A C 1
ATOM 1454 O O . GLY A 1 212 ? -5.211 -7.601 -0.674 1.00 92.94 212 GLY A O 1
ATOM 1455 N N . ASP A 1 213 ? -4.545 -9.756 -0.675 1.00 95.19 213 ASP A N 1
ATOM 1456 C CA . ASP A 1 213 ? -4.001 -9.732 0.678 1.00 95.19 213 ASP A CA 1
ATOM 1457 C C . ASP A 1 213 ? -2.848 -8.732 0.803 1.00 95.19 213 ASP A C 1
ATOM 1459 O O . ASP A 1 213 ? -1.954 -8.651 -0.044 1.00 95.19 213 ASP A O 1
ATOM 1463 N N . VAL A 1 214 ? -2.844 -7.993 1.911 1.00 95.69 214 VAL A N 1
ATOM 1464 C CA . VAL A 1 214 ? -1.776 -7.058 2.265 1.00 95.69 214 VAL A CA 1
ATOM 1465 C C . VAL A 1 214 ? -1.040 -7.618 3.471 1.00 95.69 214 VAL A C 1
ATOM 1467 O O . VAL A 1 214 ? -1.585 -7.680 4.570 1.00 95.69 214 VAL A O 1
ATOM 1470 N N . THR A 1 215 ? 0.213 -8.017 3.268 1.00 95.75 215 THR A N 1
ATOM 1471 C CA . THR A 1 215 ? 1.084 -8.498 4.346 1.00 95.75 215 THR A CA 1
ATOM 1472 C C . THR A 1 215 ? 2.088 -7.420 4.724 1.00 95.75 215 THR A C 1
ATOM 1474 O O . THR A 1 215 ? 2.789 -6.878 3.871 1.00 95.75 215 THR A O 1
ATOM 1477 N N . VAL A 1 216 ? 2.193 -7.143 6.020 1.00 95.50 216 VAL A N 1
ATOM 1478 C CA . VAL A 1 216 ? 3.205 -6.251 6.592 1.00 95.50 216 VAL A CA 1
ATOM 1479 C C . VAL A 1 216 ? 4.272 -7.113 7.255 1.00 95.50 216 VAL A C 1
ATOM 1481 O O . VAL A 1 216 ? 3.956 -7.977 8.070 1.00 95.50 216 VAL A O 1
ATOM 1484 N N . ALA A 1 217 ? 5.537 -6.914 6.886 1.00 94.00 217 ALA A N 1
ATOM 1485 C CA . ALA A 1 217 ? 6.638 -7.707 7.427 1.00 94.00 217 ALA A CA 1
ATOM 1486 C C . ALA A 1 217 ? 6.832 -7.484 8.940 1.00 94.00 217 ALA A C 1
ATOM 1488 O O . ALA A 1 217 ? 6.469 -6.441 9.486 1.00 94.00 217 ALA A O 1
ATOM 1489 N N . SER A 1 218 ? 7.468 -8.452 9.608 1.00 91.69 218 SER A N 1
ATOM 1490 C CA . SER A 1 218 ? 7.781 -8.361 11.040 1.00 91.69 218 SER A CA 1
ATOM 1491 C C . SER A 1 218 ? 8.547 -7.075 11.379 1.00 91.69 218 SER A C 1
ATOM 1493 O O . SER A 1 218 ? 9.469 -6.668 10.665 1.00 91.69 218 SER A O 1
ATOM 1495 N N . GLY A 1 219 ? 8.142 -6.419 12.469 1.00 90.00 219 GLY A N 1
ATOM 1496 C CA . GLY A 1 219 ? 8.724 -5.155 12.924 1.00 90.00 219 GLY A CA 1
ATOM 1497 C C . GLY A 1 219 ? 8.379 -3.936 12.058 1.00 90.00 219 GLY A C 1
ATOM 1498 O O . GLY A 1 219 ? 9.020 -2.895 12.212 1.00 90.00 219 GLY A O 1
ATOM 1499 N N . LYS A 1 220 ? 7.414 -4.041 11.133 1.00 94.25 220 LYS A N 1
ATOM 1500 C CA . LYS A 1 220 ? 6.885 -2.914 10.345 1.00 94.25 220 LYS A CA 1
ATOM 1501 C C . LYS A 1 220 ? 5.475 -2.543 10.801 1.00 94.25 220 LYS A C 1
ATOM 1503 O O . LYS A 1 220 ? 4.792 -3.330 11.448 1.00 94.25 220 LYS A O 1
ATOM 1508 N N . THR A 1 221 ? 5.058 -1.321 10.481 1.00 93.56 221 THR A N 1
ATOM 1509 C CA . THR A 1 221 ? 3.792 -0.737 10.941 1.00 93.56 221 THR A CA 1
ATOM 1510 C C . THR A 1 221 ? 2.975 -0.200 9.772 1.00 93.56 221 THR A C 1
ATOM 1512 O O . THR A 1 221 ? 3.520 0.151 8.727 1.00 93.56 221 THR A O 1
ATOM 1515 N N . ILE A 1 222 ? 1.663 -0.086 9.978 1.00 93.44 222 ILE A N 1
ATOM 1516 C CA . ILE A 1 222 ? 0.781 0.755 9.165 1.00 93.44 222 ILE A CA 1
ATOM 1517 C C . ILE A 1 222 ? 0.509 2.011 9.985 1.00 93.44 222 ILE A C 1
ATOM 1519 O O . ILE A 1 222 ? 0.016 1.919 11.108 1.00 93.44 222 ILE A O 1
ATOM 1523 N N . THR A 1 223 ? 0.823 3.175 9.426 1.00 91.06 223 THR A N 1
ATOM 1524 C CA . THR A 1 223 ? 0.641 4.464 10.098 1.00 91.06 223 THR A CA 1
ATOM 1525 C C . THR A 1 223 ? -0.281 5.330 9.252 1.00 91.06 223 THR A C 1
ATOM 1527 O O . THR A 1 223 ? 0.026 5.612 8.096 1.00 91.06 223 THR A O 1
ATOM 1530 N N . ALA A 1 224 ? -1.407 5.760 9.818 1.00 87.62 224 ALA A N 1
ATOM 1531 C CA . ALA A 1 224 ? -2.235 6.793 9.204 1.00 87.62 224 ALA A CA 1
ATOM 1532 C C . ALA A 1 224 ? -1.617 8.183 9.453 1.00 87.62 224 ALA A C 1
ATOM 1534 O O . ALA A 1 224 ? -0.927 8.385 10.452 1.00 87.62 224 ALA A O 1
ATOM 1535 N N . ALA A 1 225 ? -1.829 9.132 8.536 1.00 77.25 225 ALA A N 1
ATOM 1536 C CA . ALA A 1 225 ? -1.177 10.442 8.570 1.00 77.25 225 ALA A CA 1
ATOM 1537 C C . ALA A 1 225 ? -1.399 11.208 9.893 1.00 77.25 225 ALA A C 1
ATOM 1539 O O . ALA A 1 225 ? -2.491 11.209 10.463 1.00 77.25 225 ALA A O 1
ATOM 1540 N N . GLN A 1 226 ? -0.350 11.903 10.345 1.00 64.00 226 GLN A N 1
ATOM 1541 C CA . GLN A 1 226 ? -0.378 12.797 11.506 1.00 64.00 226 GLN A CA 1
ATOM 1542 C C . GLN A 1 226 ? -1.350 13.965 11.231 1.00 64.00 226 GLN A C 1
ATOM 1544 O O . GLN A 1 226 ? -1.287 14.565 10.159 1.00 64.00 226 GLN A O 1
ATOM 1549 N N . ASN A 1 227 ? -2.196 14.326 12.205 1.00 68.81 227 ASN A N 1
ATOM 1550 C CA . ASN A 1 227 ? -3.157 15.449 12.153 1.00 68.81 227 ASN A CA 1
ATOM 1551 C C . ASN A 1 227 ? -4.396 15.242 11.260 1.00 68.81 227 ASN A C 1
ATOM 1553 O O . ASN A 1 227 ? -4.715 16.075 10.410 1.00 68.81 227 ASN A O 1
ATOM 1557 N N . VAL A 1 228 ? -5.158 14.169 11.484 1.00 74.75 228 VAL A N 1
ATOM 1558 C CA . VAL A 1 228 ? -6.532 14.075 10.959 1.00 74.75 228 VAL A CA 1
ATOM 1559 C C . VAL A 1 228 ? -7.422 15.086 11.700 1.00 74.75 228 VAL A C 1
ATOM 1561 O O . VAL A 1 228 ? -8.072 14.755 12.684 1.00 74.75 228 VAL A O 1
ATOM 1564 N N . THR A 1 229 ? -7.421 16.346 11.254 1.00 73.44 229 THR A N 1
ATOM 1565 C CA . THR A 1 229 ? -8.240 17.435 11.832 1.00 73.44 229 THR A CA 1
ATOM 1566 C C . THR A 1 229 ? -9.728 17.263 11.508 1.00 73.44 229 THR A C 1
ATOM 1568 O O . THR A 1 229 ? -10.592 17.725 12.247 1.00 73.44 229 THR A O 1
ATOM 1571 N N . SER A 1 230 ? -10.034 16.579 10.402 1.00 77.81 230 SER A N 1
ATOM 1572 C CA . SER A 1 230 ? -11.379 16.178 9.990 1.00 77.81 230 SER A CA 1
ATOM 1573 C C . SER A 1 230 ? -11.285 14.869 9.201 1.00 77.81 230 SER A C 1
ATOM 1575 O O . SER A 1 230 ? -10.441 14.752 8.312 1.00 77.81 230 SER A O 1
ATOM 1577 N N . GLY A 1 231 ? -12.121 13.880 9.529 1.00 79.94 231 GLY A N 1
ATOM 1578 C CA . GLY A 1 231 ? -12.218 12.608 8.803 1.00 79.94 231 GLY A CA 1
ATOM 1579 C C . GLY A 1 231 ? -11.848 11.362 9.614 1.00 79.94 231 GLY A C 1
ATOM 1580 O O . GLY A 1 231 ? -11.753 11.388 10.840 1.00 79.94 231 GLY A O 1
ATOM 1581 N N . THR A 1 232 ? -11.674 10.242 8.910 1.00 88.75 232 THR A N 1
ATOM 1582 C CA . THR A 1 232 ? -11.364 8.927 9.487 1.00 88.75 232 THR A CA 1
ATOM 1583 C C . THR A 1 232 ? -9.977 8.489 9.034 1.00 88.75 232 THR A C 1
ATOM 1585 O O . THR A 1 232 ? -9.753 8.289 7.845 1.00 88.75 232 THR A O 1
ATOM 1588 N N . ALA A 1 233 ? -9.051 8.329 9.980 1.00 89.19 233 ALA A N 1
ATOM 1589 C CA . ALA A 1 233 ? -7.668 7.942 9.692 1.00 89.19 233 ALA A CA 1
ATOM 1590 C C . ALA A 1 233 ? -7.565 6.514 9.130 1.00 89.19 233 ALA A C 1
ATOM 1592 O O . ALA A 1 233 ? -6.838 6.255 8.175 1.00 89.19 233 ALA A O 1
ATOM 1593 N N . VAL A 1 234 ? -8.319 5.593 9.734 1.00 92.25 234 VAL A N 1
ATOM 1594 C CA . VAL A 1 234 ? -8.420 4.190 9.333 1.00 92.25 234 VAL A CA 1
ATOM 1595 C C . VAL A 1 234 ? -9.889 3.803 9.396 1.00 92.25 234 VAL A C 1
ATOM 1597 O O . VAL A 1 234 ? -10.501 3.862 10.462 1.00 92.25 234 VAL A O 1
ATOM 1600 N N . ASN A 1 235 ? -10.463 3.435 8.254 1.00 91.69 235 ASN A N 1
ATOM 1601 C CA . ASN A 1 235 ? -11.841 2.972 8.167 1.00 91.69 235 ASN A CA 1
ATOM 1602 C C . ASN A 1 235 ? -11.861 1.496 7.762 1.00 91.69 235 ASN A C 1
ATOM 1604 O O . ASN A 1 235 ? -11.405 1.153 6.673 1.00 91.69 235 ASN A O 1
ATOM 1608 N N . LEU A 1 236 ? -12.416 0.636 8.617 1.00 92.56 236 LEU A N 1
ATOM 1609 C CA . LEU A 1 236 ? -12.681 -0.763 8.298 1.00 92.56 236 LEU A CA 1
ATOM 1610 C C . LEU A 1 236 ? -14.190 -0.927 8.151 1.00 92.56 236 LEU A C 1
ATOM 1612 O O . LEU A 1 236 ? -14.919 -1.019 9.136 1.00 92.56 236 LEU A O 1
ATOM 1616 N N . THR A 1 237 ? -14.667 -0.918 6.910 1.00 89.94 237 THR A N 1
ATOM 1617 C CA . THR A 1 237 ? -16.090 -1.059 6.600 1.00 89.94 237 THR A CA 1
ATOM 1618 C C . THR A 1 237 ? -16.344 -2.404 5.943 1.00 89.94 237 THR A C 1
ATOM 1620 O O . THR A 1 237 ? -15.688 -2.763 4.971 1.00 89.94 237 THR A O 1
ATOM 1623 N N . ASN A 1 238 ? -17.353 -3.117 6.431 1.00 86.25 238 ASN A N 1
ATOM 1624 C CA . ASN A 1 238 ? -17.950 -4.230 5.713 1.00 86.25 238 ASN A CA 1
ATOM 1625 C C . ASN A 1 238 ? -19.311 -3.775 5.180 1.00 86.25 238 ASN A C 1
ATOM 1627 O O . ASN A 1 238 ? -20.287 -3.723 5.923 1.00 86.25 238 ASN A O 1
ATOM 1631 N N . ALA A 1 239 ? -19.343 -3.381 3.906 1.00 75.00 239 ALA A N 1
ATOM 1632 C CA . ALA A 1 239 ? -20.517 -2.772 3.280 1.00 75.00 239 ALA A CA 1
ATOM 1633 C C . ALA A 1 239 ? -21.662 -3.770 2.992 1.00 75.00 239 ALA A C 1
ATOM 1635 O O . ALA A 1 239 ? -22.770 -3.343 2.685 1.00 75.00 239 ALA A O 1
ATOM 1636 N N . GLY A 1 240 ? -21.411 -5.083 3.086 1.00 81.50 240 GLY A N 1
ATOM 1637 C CA . GLY A 1 240 ? -22.412 -6.142 2.894 1.00 81.50 240 GLY A CA 1
ATOM 1638 C C . GLY A 1 240 ? -22.793 -6.877 4.185 1.00 81.50 240 GLY A C 1
ATOM 1639 O O . GLY A 1 240 ? -22.333 -6.550 5.275 1.00 81.50 240 GLY A O 1
ATOM 1640 N N . THR A 1 241 ? -23.611 -7.924 4.079 1.00 81.88 241 THR A N 1
ATOM 1641 C CA . THR A 1 241 ? -23.942 -8.802 5.214 1.00 81.88 241 THR A CA 1
ATOM 1642 C C . THR A 1 241 ? -22.778 -9.753 5.515 1.00 81.88 241 THR A C 1
ATOM 1644 O O . THR A 1 241 ? -22.505 -10.670 4.742 1.00 81.88 241 THR A O 1
ATOM 1647 N N . GLN A 1 242 ? -22.094 -9.574 6.651 1.00 85.56 242 GLN A N 1
ATOM 1648 C CA . GLN A 1 242 ? -21.079 -10.527 7.120 1.00 85.56 242 GLN A CA 1
ATOM 1649 C C . GLN A 1 242 ? -21.769 -11.753 7.722 1.00 85.56 242 GLN A C 1
ATOM 1651 O O . GLN A 1 242 ? -22.125 -11.760 8.895 1.00 85.56 242 GLN A O 1
ATOM 1656 N N . THR A 1 243 ? -21.984 -12.785 6.904 1.00 85.50 243 THR A N 1
ATOM 1657 C CA . THR A 1 243 ? -22.581 -14.053 7.369 1.00 85.50 243 THR A CA 1
ATOM 1658 C C . THR A 1 243 ? -21.584 -14.854 8.211 1.00 85.50 243 THR A C 1
ATOM 1660 O O . THR A 1 243 ? -21.952 -15.466 9.209 1.00 85.50 243 THR A O 1
ATOM 1663 N N . THR A 1 244 ? -20.304 -14.820 7.827 1.00 85.00 244 THR A N 1
ATOM 1664 C CA . THR A 1 244 ? -19.183 -15.470 8.519 1.00 85.00 244 THR A CA 1
ATOM 1665 C C . THR A 1 244 ? -17.943 -14.578 8.455 1.00 85.00 244 THR A C 1
ATOM 1667 O O . THR A 1 244 ? -17.752 -13.872 7.465 1.00 85.00 244 THR A O 1
ATOM 1670 N N . GLY A 1 245 ? -17.068 -14.648 9.459 1.00 85.38 245 GLY A N 1
ATOM 1671 C CA . GLY A 1 245 ? -15.783 -13.937 9.475 1.00 85.38 245 GLY A CA 1
ATOM 1672 C C . GLY A 1 245 ? -15.733 -12.769 10.461 1.00 85.38 245 GLY A C 1
ATOM 1673 O O . GLY A 1 245 ? -16.607 -12.623 11.311 1.00 85.38 245 GLY A O 1
ATOM 1674 N N . LYS A 1 246 ? -14.661 -11.977 10.377 1.00 91.50 246 LYS A N 1
ATOM 1675 C CA . LYS A 1 246 ? -14.401 -10.810 11.229 1.00 91.50 246 LYS A CA 1
ATOM 1676 C C . LYS A 1 246 ? -13.965 -9.648 10.342 1.00 91.50 246 LYS A C 1
ATOM 1678 O O . LYS A 1 246 ? -13.120 -9.840 9.475 1.00 91.50 246 LYS A O 1
ATOM 1683 N N . VAL A 1 247 ? -14.501 -8.448 10.568 1.00 93.12 247 VAL A N 1
ATOM 1684 C CA . VAL A 1 247 ? -13.988 -7.216 9.926 1.00 93.12 247 VAL A CA 1
ATOM 1685 C C . VAL A 1 247 ? -12.592 -6.873 10.444 1.00 93.12 247 VAL A C 1
ATOM 1687 O O . VAL A 1 247 ? -11.713 -6.496 9.679 1.00 93.12 247 VAL A O 1
ATOM 1690 N N . LEU A 1 248 ? -12.395 -7.036 11.753 1.00 94.19 248 LEU A N 1
ATOM 1691 C CA . LEU A 1 248 ? -11.113 -6.886 12.423 1.00 94.19 248 LEU A CA 1
ATOM 1692 C C . LEU A 1 248 ? -10.871 -8.122 13.287 1.00 94.19 248 LEU A C 1
ATOM 1694 O O . LEU A 1 248 ? -11.684 -8.452 14.151 1.00 94.19 248 LEU A O 1
ATOM 1698 N N . ASN A 1 249 ? -9.747 -8.794 13.061 1.00 94.12 249 ASN A N 1
ATOM 1699 C CA . ASN A 1 249 ? -9.251 -9.850 13.930 1.00 94.12 249 ASN A CA 1
ATOM 1700 C C . ASN A 1 249 ? -7.891 -9.431 14.482 1.00 94.12 249 ASN A C 1
ATOM 1702 O O . ASN A 1 249 ? -6.956 -9.240 13.711 1.00 94.12 249 ASN A O 1
ATOM 1706 N N . VAL A 1 250 ? -7.788 -9.312 15.802 1.00 94.00 250 VAL A N 1
ATOM 1707 C CA . VAL A 1 250 ? -6.512 -9.097 16.487 1.00 94.00 250 VAL A CA 1
ATOM 1708 C C . VAL A 1 250 ? -6.156 -10.399 17.185 1.00 94.00 250 VAL A C 1
ATOM 1710 O O . VAL A 1 250 ? -6.756 -10.746 18.199 1.00 94.00 250 VAL A O 1
ATOM 1713 N N . ASP A 1 251 ? -5.220 -11.136 16.596 1.00 93.38 251 ASP A N 1
ATOM 1714 C CA . ASP A 1 251 ? -4.665 -12.366 17.151 1.00 93.38 251 ASP A CA 1
ATOM 1715 C C . ASP A 1 251 ? -3.193 -12.126 17.483 1.00 93.38 251 ASP A C 1
ATOM 1717 O O . ASP A 1 251 ? -2.384 -11.829 16.604 1.00 93.38 251 ASP A O 1
ATOM 1721 N N . THR A 1 252 ? -2.861 -12.203 18.767 1.00 90.44 252 THR A N 1
ATOM 1722 C CA . THR A 1 252 ? -1.502 -11.977 19.271 1.00 90.44 252 THR A CA 1
ATOM 1723 C C . THR A 1 252 ? -0.719 -13.275 19.456 1.00 90.44 252 THR A C 1
ATOM 1725 O O . THR A 1 252 ? 0.417 -13.248 19.932 1.00 90.44 252 THR A O 1
ATOM 1728 N N . GLY A 1 253 ? -1.306 -14.418 19.087 1.00 89.69 253 GLY A N 1
ATOM 1729 C CA . GLY A 1 253 ? -0.723 -15.737 19.288 1.00 89.69 253 GLY A CA 1
ATOM 1730 C C . GLY A 1 253 ? -0.421 -16.024 20.762 1.00 89.69 253 GLY A C 1
ATOM 1731 O O . GLY A 1 253 ? -1.112 -15.562 21.667 1.00 89.69 253 GLY A O 1
ATOM 1732 N N . ALA A 1 254 ? 0.646 -16.789 21.006 1.00 88.44 254 ALA A N 1
ATOM 1733 C CA . ALA A 1 254 ? 1.098 -17.170 22.349 1.00 88.44 254 ALA A CA 1
ATOM 1734 C C . ALA A 1 254 ? 2.073 -16.161 22.997 1.00 88.44 254 ALA A C 1
ATOM 1736 O O . ALA A 1 254 ? 2.643 -16.446 24.050 1.00 88.44 254 ALA A O 1
ATOM 1737 N N . GLY A 1 255 ? 2.322 -15.011 22.360 1.00 81.50 255 GLY A N 1
ATOM 1738 C CA . GLY A 1 255 ? 3.250 -14.005 22.874 1.00 81.50 255 GLY A CA 1
ATOM 1739 C C . GLY A 1 255 ? 2.704 -13.324 24.129 1.00 81.50 255 GLY A C 1
ATOM 1740 O O . GLY A 1 255 ? 1.591 -12.805 24.120 1.00 81.50 255 GLY A O 1
ATOM 1741 N N . ALA A 1 256 ? 3.488 -13.303 25.208 1.00 84.75 256 ALA A N 1
ATOM 1742 C CA . ALA A 1 256 ? 3.134 -12.561 26.415 1.00 84.75 256 ALA A CA 1
ATOM 1743 C C . ALA A 1 256 ? 3.296 -11.047 26.196 1.00 84.75 256 ALA A C 1
ATOM 1745 O O . ALA A 1 256 ? 4.272 -10.600 25.592 1.00 84.75 256 ALA A O 1
ATOM 1746 N N . PHE A 1 257 ? 2.374 -10.250 26.737 1.00 85.56 257 PHE A N 1
ATOM 1747 C CA . PHE A 1 257 ? 2.536 -8.797 26.803 1.00 85.56 257 PHE A CA 1
ATOM 1748 C C . PHE A 1 257 ? 3.450 -8.420 27.980 1.00 85.56 257 PHE A C 1
ATOM 1750 O O . PHE A 1 257 ? 3.330 -8.983 29.067 1.00 85.56 257 PHE A O 1
ATOM 1757 N N . SER A 1 258 ? 4.364 -7.467 27.778 1.00 82.88 258 SER A N 1
ATOM 1758 C CA . SER A 1 258 ? 5.147 -6.866 28.867 1.00 82.88 258 SER A CA 1
ATOM 1759 C C . SER A 1 258 ? 4.314 -5.848 29.653 1.00 82.88 258 SER A C 1
ATOM 1761 O O . SER A 1 258 ? 3.188 -5.521 29.277 1.00 82.88 258 SER A O 1
ATOM 1763 N N . THR A 1 259 ? 4.886 -5.271 30.714 1.00 74.25 259 THR A N 1
ATOM 1764 C CA . THR A 1 259 ? 4.291 -4.115 31.397 1.00 74.25 259 THR A CA 1
ATOM 1765 C C . THR A 1 259 ? 4.055 -2.987 30.381 1.00 74.25 259 THR A C 1
ATOM 1767 O O . THR A 1 259 ? 4.963 -2.612 29.641 1.00 74.25 259 THR A O 1
ATOM 1770 N N . ASN A 1 260 ? 2.813 -2.499 30.298 1.00 75.62 260 ASN A N 1
ATOM 1771 C CA . ASN A 1 260 ? 2.307 -1.518 29.318 1.00 75.62 260 ASN A CA 1
ATOM 1772 C C . ASN A 1 260 ? 2.128 -2.013 27.865 1.00 75.62 260 ASN A C 1
ATOM 1774 O O . ASN A 1 260 ? 1.761 -1.219 26.998 1.00 75.62 260 ASN A O 1
ATOM 1778 N N . GLY A 1 261 ? 2.366 -3.297 27.581 1.00 79.69 261 GLY A N 1
ATOM 1779 C CA . GLY A 1 261 ? 2.024 -3.914 26.298 1.00 79.69 261 GLY A CA 1
ATOM 1780 C C . GLY A 1 261 ? 0.557 -4.352 26.245 1.00 79.69 261 GLY A C 1
ATOM 1781 O O . GLY A 1 261 ? -0.051 -4.640 27.272 1.00 79.69 261 GLY A O 1
ATOM 1782 N N . GLY A 1 262 ? -0.011 -4.444 25.044 1.00 87.12 262 GLY A N 1
ATOM 1783 C CA . GLY A 1 262 ? -1.362 -4.961 24.829 1.00 87.12 262 GLY A CA 1
ATOM 1784 C C . GLY A 1 262 ? -1.613 -5.271 23.357 1.00 87.12 262 GLY A C 1
ATOM 1785 O O . GLY A 1 262 ? -0.960 -4.704 22.483 1.00 87.12 262 GLY A O 1
ATOM 1786 N N . GLY A 1 263 ? -2.549 -6.182 23.074 1.00 89.88 263 GLY A N 1
ATOM 1787 C CA . GLY A 1 263 ? -2.939 -6.497 21.694 1.00 89.88 263 GLY A CA 1
ATOM 1788 C C . GLY A 1 263 ? -3.654 -5.330 21.011 1.00 89.88 263 GLY A C 1
ATOM 1789 O O . GLY A 1 263 ? -3.460 -5.086 19.824 1.00 89.88 263 GLY A O 1
ATOM 1790 N N . VAL A 1 264 ? -4.437 -4.573 21.785 1.00 93.75 264 VAL A N 1
ATOM 1791 C CA . VAL A 1 264 ? -5.052 -3.308 21.375 1.00 93.75 264 VAL A CA 1
ATOM 1792 C C . VAL A 1 264 ? -4.833 -2.292 22.489 1.00 93.75 264 VAL A C 1
ATOM 1794 O O . VAL A 1 264 ? -5.262 -2.520 23.618 1.00 93.75 264 VAL A O 1
ATOM 1797 N N . SER A 1 265 ? -4.213 -1.163 22.157 1.00 92.75 265 SER A N 1
ATOM 1798 C CA . SER A 1 265 ? -4.031 -0.029 23.067 1.00 92.75 265 SER A CA 1
ATOM 1799 C C . SER A 1 265 ? -4.670 1.216 22.462 1.00 92.75 265 SER A C 1
ATOM 1801 O O . SER A 1 265 ? -4.419 1.542 21.302 1.00 92.75 265 SER A O 1
ATOM 1803 N N . ILE A 1 266 ? -5.495 1.915 23.244 1.00 93.38 266 ILE A N 1
ATOM 1804 C CA . ILE A 1 266 ? -6.153 3.167 22.850 1.00 93.38 266 ILE A CA 1
ATOM 1805 C C . ILE A 1 266 ? -5.757 4.229 23.872 1.00 93.38 266 ILE A C 1
ATOM 1807 O O . ILE A 1 266 ? -6.192 4.180 25.020 1.00 93.38 266 ILE A O 1
ATOM 1811 N N . THR A 1 267 ? -4.937 5.190 23.452 1.00 91.81 267 THR A N 1
ATOM 1812 C CA . THR A 1 267 ? -4.336 6.185 24.349 1.00 91.81 267 THR A CA 1
ATOM 1813 C C . THR A 1 267 ? -4.577 7.592 23.817 1.00 91.81 267 THR A C 1
ATOM 1815 O O . THR A 1 267 ? -4.364 7.857 22.637 1.00 91.81 267 THR A O 1
ATOM 1818 N N . SER A 1 268 ? -4.967 8.511 24.701 1.00 90.50 268 SER A N 1
ATOM 1819 C CA . SER A 1 268 ? -4.986 9.951 24.436 1.00 90.50 268 SER A CA 1
ATOM 1820 C C . SER A 1 268 ? -4.451 10.695 25.652 1.00 90.50 268 SER A C 1
ATOM 1822 O O . SER A 1 268 ? -4.912 10.464 26.765 1.00 90.50 268 SER A O 1
ATOM 1824 N N . THR A 1 269 ? -3.495 11.597 25.438 1.00 9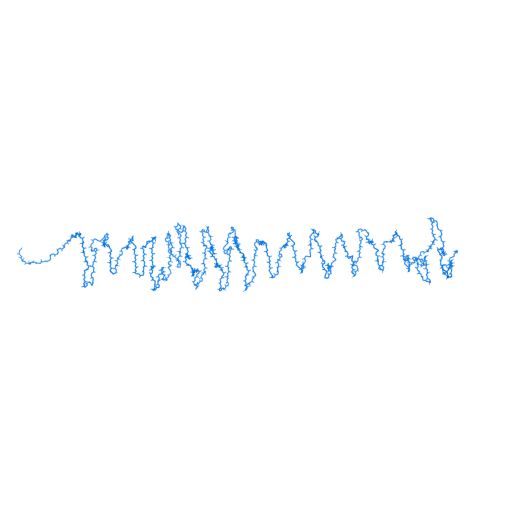0.06 269 THR A N 1
ATOM 1825 C CA . THR A 1 269 ? -2.947 12.486 26.479 1.00 90.06 269 THR A CA 1
ATOM 1826 C C . THR A 1 269 ? -3.497 13.909 26.390 1.00 90.06 269 THR A C 1
ATOM 1828 O O . THR A 1 269 ? -3.319 14.697 27.316 1.00 90.06 269 THR A O 1
ATOM 1831 N N . GLY A 1 270 ? -4.156 14.257 25.281 1.00 87.12 270 GLY A N 1
ATOM 1832 C CA . GLY A 1 270 ? -4.804 15.553 25.109 1.00 87.12 270 GLY A CA 1
ATOM 1833 C C . GLY A 1 270 ? -6.119 15.638 25.881 1.00 87.12 270 GLY A C 1
ATOM 1834 O O . GLY A 1 270 ? -6.787 14.626 26.097 1.00 87.12 270 GLY A O 1
ATOM 1835 N N . ALA A 1 271 ? -6.521 16.853 26.254 1.00 85.50 271 ALA A N 1
ATOM 1836 C CA . ALA A 1 271 ? -7.865 17.108 26.761 1.00 85.50 271 ALA A CA 1
ATOM 1837 C C . ALA A 1 271 ? -8.880 16.936 25.617 1.00 85.50 271 ALA A C 1
ATOM 1839 O O . ALA A 1 271 ? -8.827 17.667 24.629 1.00 85.50 271 ALA A O 1
ATOM 1840 N N . PHE A 1 272 ? -9.800 15.977 25.733 1.00 86.44 272 PHE A N 1
ATOM 1841 C CA . PHE A 1 272 ? -10.874 15.762 24.761 1.00 86.44 272 PHE A CA 1
ATOM 1842 C C . PHE A 1 272 ? -12.241 15.878 25.443 1.00 86.44 272 PHE A C 1
ATOM 1844 O O . PHE A 1 272 ? -12.419 15.458 26.581 1.00 86.44 272 PHE A O 1
ATOM 1851 N N . THR A 1 273 ? -13.218 16.456 24.742 1.00 87.88 273 THR A N 1
ATOM 1852 C CA . THR A 1 273 ? -14.608 16.615 25.218 1.00 87.88 273 THR A CA 1
ATOM 1853 C C . THR A 1 273 ? -15.535 15.490 24.746 1.00 87.88 273 THR A C 1
ATOM 1855 O O . THR A 1 273 ? -16.689 15.425 25.160 1.00 87.88 273 THR A O 1
ATOM 1858 N N . GLY A 1 274 ? -15.044 14.625 23.851 1.00 89.12 274 GLY A N 1
ATOM 1859 C CA . GLY A 1 274 ? -15.796 13.530 23.238 1.00 89.12 274 GLY A CA 1
ATOM 1860 C C . GLY A 1 274 ? -15.560 12.161 23.885 1.00 89.12 274 GLY A C 1
ATOM 1861 O O . GLY A 1 274 ? -15.132 12.041 25.028 1.00 89.12 274 GLY A O 1
ATOM 1862 N N . THR A 1 275 ? -15.835 11.102 23.122 1.00 92.94 275 THR A N 1
ATOM 1863 C CA . THR A 1 275 ? -15.628 9.705 23.533 1.00 92.94 275 THR A CA 1
ATOM 1864 C C . THR A 1 275 ? -14.378 9.137 22.868 1.00 92.94 275 THR A C 1
ATOM 1866 O O . THR A 1 275 ? -14.290 9.146 21.643 1.00 92.94 275 THR A O 1
ATOM 1869 N N . LEU A 1 276 ? -13.443 8.599 23.655 1.00 93.38 276 LEU A N 1
ATOM 1870 C CA . LEU A 1 276 ? -12.207 7.997 23.136 1.00 93.38 276 LEU A CA 1
ATOM 1871 C C . LEU A 1 276 ? -12.452 6.642 22.452 1.00 93.38 276 LEU A C 1
ATOM 1873 O O . LEU A 1 276 ? -11.934 6.389 21.368 1.00 93.38 276 LEU A O 1
ATOM 1877 N N . ALA A 1 277 ? -13.273 5.787 23.065 1.00 95.00 277 ALA A N 1
ATOM 1878 C CA . ALA A 1 277 ? -13.672 4.494 22.521 1.00 95.00 277 ALA A CA 1
ATOM 1879 C C . ALA A 1 277 ? -15.192 4.352 22.602 1.00 95.00 277 ALA A C 1
ATOM 1881 O O . ALA A 1 277 ? -15.775 4.398 23.685 1.00 95.00 277 ALA A O 1
ATOM 1882 N N . ARG A 1 278 ? -15.847 4.199 21.449 1.00 94.94 278 ARG A N 1
ATOM 1883 C CA . ARG A 1 278 ? -17.304 4.093 21.356 1.00 94.94 278 ARG A CA 1
ATOM 1884 C C . ARG A 1 278 ? -17.699 2.807 20.649 1.00 94.94 278 ARG A C 1
ATOM 1886 O O . ARG A 1 278 ? -17.323 2.587 19.503 1.00 94.94 278 ARG A O 1
ATOM 1893 N N . LEU A 1 279 ? -18.529 2.015 21.319 1.00 95.44 279 LEU A N 1
ATOM 1894 C CA . LEU A 1 279 ? -19.225 0.872 20.740 1.00 95.44 279 LEU A CA 1
ATOM 1895 C C . LEU A 1 279 ? -20.694 1.264 20.563 1.00 95.44 279 LEU A C 1
ATOM 1897 O O . LEU A 1 279 ? -21.343 1.702 21.510 1.00 95.44 279 LEU A O 1
ATOM 1901 N N . THR A 1 280 ? -21.218 1.164 19.345 1.00 94.19 280 THR A N 1
ATOM 1902 C CA . THR A 1 280 ? -22.607 1.525 19.029 1.00 94.19 280 THR A CA 1
ATOM 1903 C C . THR A 1 280 ? -23.249 0.377 18.268 1.00 94.19 280 THR A C 1
ATOM 1905 O O . THR A 1 280 ? -22.730 -0.039 17.238 1.00 94.19 280 THR A O 1
ATOM 1908 N N . ALA A 1 281 ? -24.374 -0.128 18.773 1.00 91.56 281 ALA A N 1
ATOM 1909 C CA . ALA A 1 281 ? -25.060 -1.291 18.219 1.00 91.56 281 ALA A CA 1
ATOM 1910 C C . ALA A 1 281 ? -26.585 -1.103 18.302 1.00 91.56 281 ALA A C 1
ATOM 1912 O O . ALA A 1 281 ? -27.273 -1.714 19.115 1.00 91.56 281 ALA A O 1
ATOM 1913 N N . ASN A 1 282 ? -27.111 -0.201 17.470 1.00 89.06 282 ASN A N 1
ATOM 1914 C CA . ASN A 1 282 ? -28.493 0.293 17.568 1.00 89.06 282 ASN A CA 1
ATOM 1915 C C . ASN A 1 282 ? -29.560 -0.684 17.049 1.00 89.06 282 ASN A C 1
ATOM 1917 O O . ASN A 1 282 ? -30.750 -0.428 17.204 1.00 89.06 282 ASN A O 1
ATOM 1921 N N . SER A 1 283 ? -29.152 -1.773 16.399 1.00 89.12 283 SER A N 1
ATOM 1922 C CA . SER A 1 283 ? -30.066 -2.718 15.742 1.00 89.12 283 SER A CA 1
ATOM 1923 C C . SER A 1 283 ? -29.757 -4.174 16.089 1.00 89.12 283 SER A C 1
ATOM 1925 O O . SER A 1 283 ? -30.140 -5.079 15.352 1.00 89.12 283 SER A O 1
ATOM 1927 N N . THR A 1 284 ? -29.060 -4.418 17.203 1.00 88.69 284 THR A N 1
ATOM 1928 C CA . THR A 1 284 ? -28.824 -5.778 17.699 1.00 88.69 284 THR A CA 1
ATOM 1929 C C . THR A 1 284 ? -30.148 -6.388 18.148 1.00 88.69 284 THR A C 1
ATOM 1931 O O . THR A 1 284 ? -30.685 -6.010 19.185 1.00 88.69 284 THR A O 1
ATOM 1934 N N . THR A 1 285 ? -30.679 -7.334 17.375 1.00 88.50 285 THR A N 1
ATOM 1935 C CA . THR A 1 285 ? -31.874 -8.112 17.746 1.00 88.50 285 THR A CA 1
ATOM 1936 C C . THR A 1 285 ? -31.519 -9.316 18.617 1.00 88.50 285 THR A C 1
ATOM 1938 O O . THR A 1 285 ? -32.262 -9.668 19.527 1.00 88.50 285 THR A O 1
ATOM 1941 N N . SER A 1 286 ? -30.362 -9.928 18.356 1.00 85.12 286 SER A N 1
ATOM 1942 C CA . SER A 1 286 ? -29.752 -11.005 19.135 1.00 85.12 286 SER A CA 1
ATOM 1943 C C . SER A 1 286 ? -28.232 -10.910 18.994 1.00 85.12 286 SER A C 1
ATOM 1945 O O . SER A 1 286 ? -27.735 -10.687 17.890 1.00 85.12 286 SER A O 1
ATOM 1947 N N . GLY A 1 287 ? -27.488 -11.035 20.095 1.00 87.88 287 GLY A N 1
ATOM 1948 C CA . GLY A 1 287 ? -26.023 -11.008 20.079 1.00 87.88 287 GLY A CA 1
ATOM 1949 C C . GLY A 1 287 ? -25.393 -10.292 21.272 1.00 87.88 287 GLY A C 1
ATOM 1950 O O . GLY A 1 287 ? -26.063 -9.905 22.227 1.00 87.88 287 GLY A O 1
ATOM 1951 N N . THR A 1 288 ? -24.075 -10.113 21.203 1.00 93.00 288 THR A N 1
ATOM 1952 C CA . THR A 1 288 ? -23.263 -9.468 22.240 1.00 93.00 288 THR A CA 1
ATOM 1953 C C . THR A 1 288 ? -22.493 -8.306 21.625 1.00 93.00 288 THR A C 1
ATOM 1955 O O . THR A 1 288 ? -21.783 -8.491 20.644 1.00 93.00 288 THR A O 1
ATOM 1958 N N . VAL A 1 289 ? -22.624 -7.108 22.199 1.00 94.00 289 VAL A N 1
ATOM 1959 C CA . VAL A 1 289 ? -21.903 -5.911 21.724 1.00 94.00 289 VAL A CA 1
ATOM 1960 C C . VAL A 1 289 ? -20.455 -5.913 22.211 1.00 94.00 289 VAL A C 1
ATOM 1962 O O . VAL A 1 289 ? -19.536 -5.680 21.433 1.00 94.00 289 VAL A O 1
ATOM 1965 N N . LEU A 1 290 ? -20.256 -6.211 23.498 1.00 95.50 290 LEU A N 1
ATOM 1966 C CA . LEU A 1 290 ? -18.949 -6.410 24.113 1.00 95.50 290 LEU A CA 1
ATOM 1967 C C . LEU A 1 290 ? -18.969 -7.732 24.875 1.00 95.50 290 LEU A C 1
ATOM 1969 O O . LEU A 1 290 ? -19.637 -7.856 25.899 1.00 95.50 290 LEU A O 1
ATOM 1973 N N . GLY A 1 291 ? -18.272 -8.731 24.341 1.00 94.81 291 GLY A N 1
ATOM 1974 C CA . GLY A 1 291 ? -18.069 -10.015 24.999 1.00 94.81 291 GLY A CA 1
ATOM 1975 C C . GLY A 1 291 ? -16.664 -10.077 2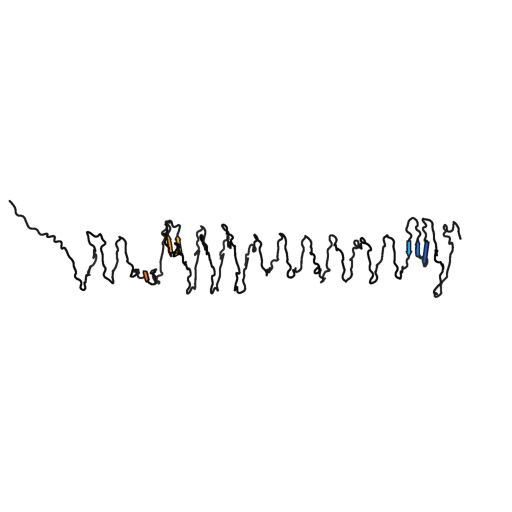5.574 1.00 94.81 291 GLY A C 1
ATOM 1976 O O . GLY A 1 291 ? -15.700 -9.846 24.848 1.00 94.81 291 GLY A O 1
ATOM 1977 N N . ILE A 1 292 ? -16.545 -10.407 26.859 1.00 95.25 292 ILE A N 1
ATOM 1978 C CA . ILE A 1 292 ? -15.257 -10.601 27.530 1.00 95.25 292 ILE A CA 1
ATOM 1979 C C . ILE A 1 292 ? -15.237 -12.025 28.067 1.00 95.25 292 ILE A C 1
ATOM 1981 O O . ILE A 1 292 ? -16.076 -12.401 28.883 1.00 95.25 292 ILE A O 1
ATOM 1985 N N . GLN A 1 293 ? -14.292 -12.826 27.585 1.00 93.56 293 GLN A N 1
ATOM 1986 C CA . GLN A 1 293 ? -14.094 -14.202 28.024 1.00 93.56 293 GLN A CA 1
ATOM 1987 C C . GLN A 1 293 ? -12.645 -14.365 28.465 1.00 93.56 293 GLN A C 1
ATOM 1989 O O . GLN A 1 293 ? -11.727 -14.138 27.683 1.00 93.56 293 GLN A O 1
ATOM 1994 N N . ALA A 1 294 ? -12.452 -14.755 29.721 1.00 91.19 294 ALA A N 1
ATOM 1995 C CA . ALA A 1 294 ? -11.140 -14.906 30.337 1.00 91.19 294 ALA A CA 1
ATOM 1996 C C . ALA A 1 294 ? -11.054 -16.278 31.026 1.00 91.19 294 ALA A C 1
ATOM 1998 O O . ALA A 1 294 ? -10.910 -16.384 32.240 1.00 91.19 294 ALA A O 1
ATOM 1999 N N . THR A 1 295 ? -11.212 -17.345 30.238 1.00 87.00 295 THR A N 1
ATOM 2000 C CA . THR A 1 295 ? -11.419 -18.731 30.709 1.00 87.00 295 THR A CA 1
ATOM 2001 C C . THR A 1 295 ? -10.322 -19.266 31.626 1.00 87.00 295 THR A C 1
ATOM 2003 O O . THR A 1 295 ? -10.571 -20.184 32.401 1.00 87.00 295 THR A O 1
ATOM 2006 N N . SER A 1 296 ? -9.114 -18.709 31.543 1.00 87.44 296 SER A N 1
ATOM 2007 C CA . SER A 1 296 ? -7.950 -19.136 32.326 1.00 87.44 296 SER A CA 1
ATOM 2008 C C . SER A 1 296 ? -7.336 -17.994 33.142 1.00 87.44 296 SER A C 1
ATOM 2010 O O . SER A 1 296 ? -6.160 -18.054 33.494 1.00 87.44 296 SER A O 1
ATOM 2012 N N . LEU A 1 297 ? -8.110 -16.943 33.441 1.00 89.50 297 LEU A N 1
ATOM 2013 C CA . LEU A 1 297 ? -7.650 -15.847 34.294 1.00 89.50 297 LEU A CA 1
ATOM 2014 C C . LEU A 1 297 ? -7.541 -16.327 35.747 1.00 89.50 297 LEU A C 1
ATOM 2016 O O . LEU A 1 297 ? -8.526 -16.352 36.480 1.00 89.50 297 LEU A O 1
ATOM 2020 N N . ALA A 1 298 ? -6.336 -16.733 36.149 1.00 87.06 298 ALA A N 1
ATOM 2021 C CA . ALA A 1 298 ? -6.055 -17.168 37.516 1.00 87.06 298 ALA A CA 1
ATOM 2022 C C . ALA A 1 298 ? -5.856 -15.979 38.471 1.00 87.06 298 ALA A C 1
ATOM 2024 O O . ALA A 1 298 ? -6.344 -15.994 39.599 1.00 87.06 298 ALA A O 1
ATOM 2025 N N . THR A 1 299 ? -5.145 -14.944 38.014 1.00 85.50 299 THR A N 1
ATOM 2026 C CA . THR A 1 299 ? -4.887 -13.696 38.743 1.00 85.50 299 THR A CA 1
ATOM 2027 C C . THR A 1 299 ? -5.100 -12.501 37.810 1.00 85.50 299 THR A C 1
ATOM 2029 O O . THR A 1 299 ? -4.822 -12.592 36.616 1.00 85.50 299 THR A O 1
ATOM 2032 N N . GLY A 1 300 ? -5.607 -11.383 38.339 1.00 86.94 300 GLY A N 1
ATOM 2033 C CA . GLY A 1 300 ? -5.835 -10.146 37.579 1.00 86.94 300 GLY A CA 1
ATOM 2034 C C . GLY A 1 300 ? -7.308 -9.752 37.450 1.00 86.94 300 GLY A C 1
ATOM 2035 O O . GLY A 1 300 ? -8.163 -10.235 38.190 1.00 86.94 300 GLY A O 1
ATOM 2036 N N . GLN A 1 301 ? -7.587 -8.838 36.518 1.00 90.88 301 GLN A N 1
ATOM 2037 C CA . GLN A 1 301 ? -8.908 -8.250 36.293 1.00 90.88 301 GLN A CA 1
ATOM 2038 C C . GLN A 1 301 ? -9.290 -8.401 34.818 1.00 90.88 301 GLN A C 1
ATOM 2040 O O . GLN A 1 301 ? -8.493 -8.093 33.937 1.00 90.88 301 GLN A O 1
ATOM 2045 N N . ALA A 1 302 ? -10.505 -8.877 34.540 1.00 92.38 302 ALA A N 1
ATOM 2046 C CA . ALA A 1 302 ? -11.031 -8.913 33.172 1.00 92.38 302 ALA A CA 1
ATOM 2047 C C . ALA A 1 302 ? -11.439 -7.510 32.686 1.00 92.38 302 ALA A C 1
ATOM 2049 O O . ALA A 1 302 ? -11.345 -7.204 31.500 1.00 92.38 302 ALA A O 1
ATOM 2050 N N . VAL A 1 303 ? -11.885 -6.669 33.621 1.00 94.50 303 VAL A N 1
ATOM 2051 C CA . VAL A 1 303 ? -12.147 -5.243 33.433 1.00 94.50 303 VAL A CA 1
ATOM 2052 C C . VAL A 1 303 ? -11.535 -4.526 34.625 1.00 94.50 303 VAL A C 1
ATOM 2054 O O . VAL A 1 303 ? -11.897 -4.824 35.761 1.00 94.50 303 VAL A O 1
ATOM 2057 N N . ASP A 1 304 ? -10.614 -3.610 34.353 1.00 93.50 304 ASP A N 1
ATOM 2058 C CA . ASP A 1 304 ? -10.004 -2.722 35.339 1.00 93.50 304 ASP A CA 1
ATOM 2059 C C . ASP A 1 304 ? -10.383 -1.282 34.991 1.00 93.50 304 ASP A C 1
ATOM 2061 O O . ASP A 1 304 ? -10.267 -0.869 33.836 1.00 93.50 304 ASP A O 1
ATOM 2065 N N . VAL A 1 305 ? -10.884 -0.538 35.971 1.00 93.31 305 VAL A N 1
ATOM 2066 C CA . VAL A 1 305 ? -11.292 0.860 35.801 1.00 93.31 305 VAL A CA 1
ATOM 2067 C C . VAL A 1 305 ? -10.561 1.680 36.851 1.00 93.31 305 VAL A C 1
ATOM 2069 O O . VAL A 1 305 ? -11.029 1.818 37.980 1.00 93.31 305 VAL A O 1
ATOM 2072 N N . ASP A 1 306 ? -9.416 2.228 36.453 1.00 91.12 306 ASP A N 1
ATOM 2073 C CA . ASP A 1 306 ? -8.584 3.102 37.275 1.00 91.12 306 ASP A CA 1
ATOM 2074 C C . ASP A 1 306 ? -8.674 4.552 36.771 1.00 91.12 306 ASP A C 1
ATOM 2076 O O . ASP A 1 306 ? -8.485 4.836 35.587 1.00 91.12 306 ASP A O 1
ATOM 2080 N N . LEU A 1 307 ? -8.985 5.478 37.678 1.00 88.81 307 LEU A N 1
ATOM 2081 C CA . LEU A 1 307 ? -9.041 6.919 37.412 1.00 88.81 307 LEU A CA 1
ATOM 2082 C C . LEU A 1 307 ? -7.741 7.645 37.790 1.00 88.81 307 LEU A C 1
ATOM 2084 O O . LEU A 1 307 ? -7.648 8.867 37.645 1.00 88.81 307 LEU A O 1
ATOM 2088 N N . GLY A 1 308 ? -6.752 6.917 38.308 1.00 87.31 308 GLY A N 1
ATOM 2089 C CA . GLY A 1 308 ? -5.552 7.473 38.908 1.00 87.31 308 GLY A CA 1
ATOM 2090 C C . GLY A 1 308 ? -5.817 8.107 40.277 1.00 87.31 308 GLY A C 1
ATOM 2091 O O . GLY A 1 308 ? -6.809 7.839 40.951 1.00 87.31 308 GLY A O 1
ATOM 2092 N N . SER A 1 309 ? -4.894 8.965 40.714 1.00 86.50 309 SER A N 1
ATOM 2093 C CA . SER A 1 309 ? -4.911 9.578 42.051 1.00 86.50 309 SER A CA 1
ATOM 2094 C C . SER A 1 309 ? -5.697 10.890 42.146 1.00 86.50 309 SER A C 1
ATOM 2096 O O . SER A 1 309 ? -5.874 11.420 43.245 1.00 86.50 309 SER A O 1
ATOM 2098 N N . ALA A 1 310 ? -6.144 11.447 41.018 1.00 84.25 310 ALA A N 1
ATOM 2099 C CA . ALA A 1 310 ? -6.885 12.701 40.995 1.00 84.25 310 ALA A CA 1
ATOM 2100 C C . ALA A 1 310 ? -8.340 12.504 41.450 1.00 84.25 310 ALA A C 1
ATOM 2102 O O . ALA A 1 310 ? -8.956 11.467 41.207 1.00 84.25 310 ALA A O 1
ATOM 2103 N N . VAL A 1 311 ? -8.918 13.529 42.084 1.00 82.56 311 VAL A N 1
ATOM 2104 C CA . VAL A 1 311 ? -10.327 13.500 42.496 1.00 82.56 311 VAL A CA 1
ATOM 2105 C C . VAL A 1 311 ? -11.219 13.534 41.256 1.00 82.56 311 VAL A C 1
ATOM 2107 O O . VAL A 1 311 ? -11.245 14.524 40.526 1.00 82.56 311 VAL A O 1
ATOM 2110 N N . TYR A 1 312 ? -11.979 12.464 41.036 1.00 85.75 312 TYR A N 1
ATOM 2111 C CA . TYR A 1 312 ? -13.001 12.416 39.997 1.00 85.75 312 TYR A CA 1
ATOM 2112 C C . TYR A 1 312 ? -14.257 13.171 40.437 1.00 85.75 312 TYR A C 1
ATOM 2114 O O . TYR A 1 312 ? -14.852 12.861 41.467 1.00 85.75 312 TYR A O 1
ATOM 2122 N N . THR A 1 313 ? -14.669 14.156 39.641 1.00 87.50 313 THR A N 1
ATOM 2123 C CA . THR A 1 313 ? -15.833 15.019 39.911 1.00 87.50 313 THR A CA 1
ATOM 2124 C C . THR A 1 313 ? -17.015 14.760 38.969 1.00 87.50 313 THR A C 1
ATOM 2126 O O . THR A 1 313 ? -18.001 15.493 39.003 1.00 87.50 313 THR A O 1
ATOM 2129 N N . GLY A 1 314 ? -16.925 13.740 38.107 1.00 85.25 314 GLY A N 1
ATOM 2130 C CA . GLY A 1 314 ? -17.973 13.393 37.145 1.00 85.25 314 GLY A CA 1
ATOM 2131 C C . GLY A 1 314 ? -19.153 12.620 37.750 1.00 85.25 314 GLY A C 1
ATOM 2132 O O . GLY A 1 314 ? -19.214 12.351 38.946 1.00 85.25 314 GLY A O 1
ATOM 2133 N N . THR A 1 315 ? -20.109 12.236 36.900 1.00 83.25 315 THR A N 1
ATOM 2134 C CA . THR A 1 315 ? -21.398 11.629 37.298 1.00 83.25 315 THR A CA 1
ATOM 2135 C C . THR A 1 315 ? -21.355 10.112 37.514 1.00 83.25 315 THR A C 1
ATOM 2137 O O . THR A 1 315 ? -22.330 9.531 37.983 1.00 83.25 315 THR A O 1
ATOM 2140 N N . GLY A 1 316 ? -20.236 9.462 37.189 1.00 86.25 316 GLY A N 1
ATOM 2141 C CA . GLY A 1 316 ? -20.014 8.032 37.418 1.00 86.25 316 GLY A CA 1
ATOM 2142 C C . GLY A 1 316 ? -18.900 7.477 36.536 1.00 86.25 316 GLY A C 1
ATOM 2143 O O . GLY A 1 316 ? -18.728 7.926 35.408 1.00 86.25 316 GLY A O 1
ATOM 2144 N N . VAL A 1 317 ? -18.116 6.534 37.056 1.00 89.94 317 VAL A N 1
ATOM 2145 C CA . VAL A 1 317 ? -17.043 5.858 36.297 1.00 89.94 317 VAL A CA 1
ATOM 2146 C C . VAL A 1 317 ? -17.576 4.755 35.399 1.00 89.94 317 VAL A C 1
ATOM 2148 O O . VAL A 1 317 ? -17.157 4.599 34.258 1.00 89.94 317 VAL A O 1
ATOM 2151 N N . VAL A 1 318 ? -18.555 4.023 35.920 1.00 93.69 318 VAL A N 1
ATOM 2152 C CA . VAL A 1 318 ? -19.322 3.015 35.208 1.00 93.69 318 VAL A CA 1
ATOM 2153 C C . VAL A 1 318 ? -20.772 3.430 35.358 1.00 93.69 318 VAL A C 1
ATOM 2155 O O . VAL A 1 318 ? -21.325 3.392 36.455 1.00 93.69 318 VAL A O 1
ATOM 2158 N N . ASN A 1 319 ? -21.368 3.878 34.259 1.00 91.81 319 ASN A N 1
ATOM 2159 C CA . ASN A 1 319 ? -22.772 4.248 34.218 1.00 91.81 319 ASN A CA 1
ATOM 2160 C C . ASN A 1 319 ? -23.538 3.212 33.394 1.00 91.81 319 ASN A C 1
ATOM 2162 O O . ASN A 1 319 ? -23.201 2.964 32.236 1.00 91.81 319 ASN A O 1
ATOM 2166 N N . VAL A 1 320 ? -24.572 2.621 33.988 1.00 91.19 320 VAL A N 1
ATOM 2167 C CA . VAL A 1 320 ? -25.459 1.664 33.322 1.00 91.19 320 VAL A CA 1
ATOM 2168 C C . VAL A 1 320 ? -26.846 2.285 33.282 1.00 91.19 320 VAL A C 1
ATOM 2170 O O . VAL A 1 320 ? -27.469 2.503 34.317 1.00 91.19 320 VAL A O 1
ATOM 2173 N N . SER A 1 321 ? -27.329 2.579 32.078 1.00 87.75 321 SER A N 1
ATOM 2174 C CA . SER A 1 321 ? -28.651 3.167 31.856 1.00 87.75 321 SER A CA 1
ATOM 2175 C C . SER A 1 321 ? -29.414 2.364 30.807 1.00 87.75 321 SER A C 1
ATOM 2177 O O . SER A 1 321 ? -28.830 1.884 29.836 1.00 87.75 321 SER A O 1
ATOM 2179 N N . ALA A 1 322 ? -30.720 2.185 31.022 1.00 84.94 322 ALA A N 1
ATOM 2180 C CA . ALA A 1 322 ? -31.603 1.502 30.083 1.00 84.94 322 ALA A CA 1
ATOM 2181 C C . ALA A 1 322 ? -32.997 2.145 30.098 1.00 84.94 322 ALA A C 1
ATOM 2183 O O . ALA A 1 322 ? -33.845 1.815 30.922 1.00 84.94 322 ALA A O 1
ATOM 2184 N N . ASN A 1 323 ? -33.240 3.074 29.173 1.00 80.62 323 ASN A N 1
ATOM 2185 C CA . ASN A 1 323 ? -34.460 3.890 29.142 1.00 80.62 323 ASN A CA 1
ATOM 2186 C C . ASN A 1 323 ? -35.732 3.116 28.738 1.00 80.62 323 ASN A C 1
ATOM 2188 O O . ASN A 1 323 ? -36.834 3.639 28.888 1.00 80.62 323 ASN A O 1
ATOM 2192 N N . SER A 1 324 ? -35.610 1.901 28.192 1.00 77.62 324 SER A N 1
ATOM 2193 C CA . SER A 1 324 ? -36.755 1.122 27.682 1.00 77.62 324 SER A CA 1
ATOM 2194 C C . SER A 1 324 ? -36.594 -0.395 27.849 1.00 77.62 324 SER A C 1
ATOM 2196 O O . SER A 1 324 ? -37.129 -1.166 27.057 1.00 77.62 324 SER A O 1
ATOM 2198 N N . ALA A 1 325 ? -35.857 -0.855 28.866 1.00 70.19 325 ALA A N 1
ATOM 2199 C CA . ALA A 1 325 ? -35.764 -2.286 29.158 1.00 70.19 325 ALA A CA 1
ATOM 2200 C C . ALA A 1 325 ? -37.087 -2.788 29.768 1.00 70.19 325 ALA A C 1
ATOM 2202 O O . ALA A 1 325 ? -37.301 -2.674 30.971 1.00 70.19 325 ALA A O 1
ATOM 2203 N N . SER A 1 326 ? -37.984 -3.332 28.943 1.00 59.81 326 SER A N 1
ATOM 2204 C CA . SER A 1 326 ? -39.300 -3.813 29.391 1.00 59.81 326 SER A CA 1
ATOM 2205 C C . SER A 1 326 ? -39.245 -5.126 30.187 1.00 59.81 326 SER A C 1
ATOM 2207 O O . SER A 1 326 ? -40.165 -5.399 30.953 1.00 59.81 326 SER A O 1
ATOM 2209 N N . SER A 1 327 ? -38.185 -5.935 30.036 1.00 72.75 327 SER A N 1
ATOM 2210 C CA . SER A 1 327 ? -38.066 -7.249 30.700 1.00 72.75 327 SER A CA 1
ATOM 2211 C C . SER A 1 327 ? -36.626 -7.756 30.928 1.00 72.75 327 SER A C 1
ATOM 2213 O O . SER A 1 327 ? -36.435 -8.947 31.163 1.00 72.75 327 SER A O 1
ATOM 2215 N N . GLY A 1 328 ? -35.600 -6.903 30.811 1.00 73.06 328 GLY A N 1
ATOM 2216 C CA . GLY A 1 328 ? -34.182 -7.311 30.856 1.00 73.06 328 GLY A CA 1
ATOM 2217 C C . GLY A 1 328 ? -33.475 -7.051 32.194 1.00 73.06 328 GLY A C 1
ATOM 2218 O O . GLY A 1 328 ? -33.848 -6.148 32.938 1.00 73.06 328 GLY A O 1
ATOM 2219 N N . THR A 1 329 ? -32.409 -7.805 32.485 1.00 83.75 329 THR A N 1
ATOM 2220 C CA . THR A 1 329 ? -31.486 -7.534 33.604 1.00 83.75 329 THR A CA 1
ATOM 2221 C C . THR A 1 329 ? -30.390 -6.564 33.160 1.00 83.75 329 THR A C 1
ATOM 2223 O O . THR A 1 329 ? -29.682 -6.847 32.199 1.00 83.75 329 THR A O 1
ATOM 2226 N N . LEU A 1 330 ? -30.220 -5.437 33.860 1.00 85.88 330 LEU A N 1
ATOM 2227 C CA . LEU A 1 330 ? -29.182 -4.442 33.537 1.00 85.88 330 LEU A CA 1
ATOM 2228 C C . LEU A 1 330 ? -27.789 -4.883 34.005 1.00 85.88 330 LEU A C 1
ATOM 2230 O O . LEU A 1 330 ? -26.819 -4.764 33.265 1.00 85.88 330 LEU A O 1
ATOM 2234 N N . VAL A 1 331 ? -27.698 -5.395 35.235 1.00 90.44 331 VAL A N 1
ATOM 2235 C CA . VAL A 1 331 ? -26.464 -5.938 35.814 1.00 90.44 331 VAL A CA 1
ATOM 2236 C C . VAL A 1 331 ? -26.795 -7.291 36.424 1.00 90.44 331 VAL A C 1
ATOM 2238 O O . VAL A 1 331 ? -27.565 -7.373 37.378 1.00 90.44 331 VAL A O 1
ATOM 2241 N N . ASN A 1 332 ? -26.234 -8.353 35.850 1.00 88.69 332 ASN A N 1
ATOM 2242 C CA . ASN A 1 332 ? -26.339 -9.702 36.387 1.00 88.69 332 ASN A CA 1
ATOM 2243 C C . ASN A 1 332 ? -24.962 -10.154 36.868 1.00 88.69 332 ASN A C 1
ATOM 2245 O O . ASN A 1 332 ? -24.022 -10.204 36.077 1.00 88.69 332 ASN A O 1
ATOM 2249 N N . VAL A 1 333 ? -24.857 -10.522 38.141 1.00 87.31 333 VAL A N 1
ATOM 2250 C CA . VAL A 1 333 ? -23.646 -11.120 38.705 1.00 87.31 333 VAL A CA 1
ATOM 2251 C C . VAL A 1 333 ? -23.993 -12.529 39.153 1.00 87.31 333 VAL A C 1
ATOM 2253 O O . VAL A 1 333 ? -24.779 -12.724 40.077 1.00 87.31 333 VAL A O 1
ATOM 2256 N N . SER A 1 334 ? -23.425 -13.521 38.476 1.00 82.06 334 SER A N 1
ATOM 2257 C CA . SER A 1 334 ? -23.690 -14.934 38.740 1.00 82.06 334 SER A CA 1
ATOM 2258 C C . SER A 1 334 ? -22.459 -15.781 38.422 1.00 82.06 334 SER A C 1
ATOM 2260 O O . SER A 1 334 ? -21.585 -15.364 37.665 1.00 82.06 334 SER A O 1
ATOM 2262 N N . GLY A 1 335 ? -22.371 -16.969 39.017 1.00 75.06 335 GLY A N 1
ATOM 2263 C CA . GLY A 1 335 ? -21.303 -17.923 38.744 1.00 75.06 335 GLY A CA 1
ATOM 2264 C C . GLY A 1 335 ? -21.490 -19.198 39.554 1.00 75.06 335 GLY A C 1
ATOM 2265 O O . GLY A 1 335 ? -21.803 -19.144 40.742 1.00 75.06 335 GLY A O 1
ATOM 2266 N N . THR A 1 336 ? -21.290 -20.347 38.910 1.00 70.50 336 THR A N 1
ATOM 2267 C CA . THR A 1 336 ? -21.473 -21.681 39.510 1.00 70.50 336 THR A CA 1
ATOM 2268 C C . THR A 1 336 ? -20.558 -21.916 40.714 1.00 70.50 336 THR A C 1
ATOM 2270 O O . THR A 1 336 ? -20.948 -22.601 41.654 1.00 70.50 336 THR A O 1
ATOM 2273 N N . SER A 1 337 ? -19.373 -21.294 40.723 1.00 67.81 337 SER A N 1
ATOM 2274 C CA . SER A 1 337 ? -18.369 -21.424 41.788 1.00 67.81 337 SER A CA 1
ATOM 2275 C C . SER A 1 337 ? -18.159 -20.159 42.627 1.00 67.81 337 SER A C 1
ATOM 2277 O O . SER A 1 337 ? -17.303 -20.181 43.512 1.00 67.81 337 SER A O 1
ATOM 2279 N N . LEU A 1 338 ? -18.959 -19.092 42.442 1.00 66.50 338 LEU A N 1
ATOM 2280 C CA . LEU A 1 338 ? -18.944 -17.952 43.380 1.00 66.50 338 LEU A CA 1
ATOM 2281 C C . LEU A 1 338 ? -19.233 -18.428 44.818 1.00 66.50 338 LEU A C 1
ATOM 2283 O O . LEU A 1 338 ? -18.671 -17.892 45.768 1.00 66.50 338 LEU A O 1
ATOM 2287 N N . GLY A 1 339 ? -20.044 -19.484 44.963 1.00 53.47 339 GLY A N 1
ATOM 2288 C CA . GLY A 1 339 ? -20.379 -20.118 46.241 1.00 53.47 339 GLY A CA 1
ATOM 2289 C C . GLY A 1 339 ? -19.394 -21.182 46.754 1.00 53.47 339 GLY A C 1
ATOM 2290 O O . GLY A 1 339 ? -19.463 -21.530 47.926 1.00 53.47 339 GLY A O 1
ATOM 2291 N N . GLY A 1 340 ? -18.491 -21.709 45.916 1.00 57.59 340 GLY A N 1
ATOM 2292 C CA . GLY A 1 340 ? -17.599 -22.825 46.285 1.00 57.59 340 GLY A CA 1
ATOM 2293 C C . GLY A 1 340 ? -16.213 -22.403 46.782 1.00 57.59 340 GLY A C 1
ATOM 2294 O O . GLY A 1 340 ? -15.639 -23.080 47.626 1.00 57.59 340 GLY A O 1
ATOM 2295 N N . ASN A 1 341 ? -15.707 -21.264 46.295 1.00 66.12 341 ASN A N 1
ATOM 2296 C CA . ASN A 1 341 ? -14.330 -20.805 46.531 1.00 66.12 341 ASN A CA 1
ATOM 2297 C C . ASN A 1 341 ? -14.271 -19.443 47.247 1.00 66.12 341 ASN A C 1
ATOM 2299 O O . ASN A 1 341 ? -13.373 -18.646 46.985 1.00 66.12 341 ASN A O 1
ATOM 2303 N N . ASN A 1 342 ? -15.253 -19.135 48.103 1.00 72.31 342 ASN A N 1
ATOM 2304 C CA . ASN A 1 342 ? -15.293 -17.878 48.868 1.00 72.31 342 ASN A CA 1
ATOM 2305 C C . ASN A 1 342 ? -15.369 -16.618 47.978 1.00 72.31 342 ASN A C 1
ATOM 2307 O O . ASN A 1 342 ? -14.888 -15.547 48.351 1.00 72.31 342 ASN A O 1
ATOM 2311 N N . GLY A 1 343 ? -15.985 -16.735 46.798 1.00 71.31 343 GLY A N 1
ATOM 2312 C CA . GLY A 1 343 ? -16.182 -15.614 45.888 1.00 71.31 343 GLY A CA 1
ATOM 2313 C C . GLY A 1 343 ? -17.120 -14.555 46.473 1.00 71.31 343 GLY A C 1
ATOM 2314 O O . GLY A 1 343 ? -18.037 -14.853 47.241 1.00 71.31 343 GLY A O 1
ATOM 2315 N N . THR A 1 344 ? -16.900 -13.297 46.091 1.00 80.50 344 THR A N 1
ATOM 2316 C CA . THR A 1 344 ? -17.821 -12.187 46.372 1.00 80.50 344 THR A CA 1
ATOM 2317 C C . THR A 1 344 ? -18.403 -11.707 45.052 1.00 80.50 344 THR A C 1
ATOM 2319 O O . THR A 1 344 ? -17.645 -11.366 44.149 1.00 80.50 344 THR A O 1
ATOM 2322 N N . GLY A 1 345 ? -19.732 -11.691 44.933 1.00 80.19 345 GLY A N 1
ATOM 2323 C CA . GLY A 1 345 ? -20.398 -11.187 43.729 1.00 80.19 345 GLY A CA 1
ATOM 2324 C C . GLY A 1 345 ? -20.247 -9.672 43.605 1.00 80.19 345 GLY A C 1
ATOM 2325 O O . GLY A 1 345 ? -19.685 -9.176 42.633 1.00 80.19 345 GLY A O 1
ATOM 2326 N N . VAL A 1 346 ? -20.705 -8.936 44.622 1.00 87.25 346 VAL A N 1
ATOM 2327 C CA . VAL A 1 346 ? -20.564 -7.477 44.692 1.00 87.25 346 VAL A CA 1
ATOM 2328 C C . VAL A 1 346 ? -19.863 -7.085 45.988 1.00 87.25 346 VAL A C 1
ATOM 2330 O O . VAL A 1 346 ? -20.343 -7.370 47.089 1.00 87.25 346 VAL A O 1
ATOM 2333 N N . LYS A 1 347 ? -18.722 -6.405 45.853 1.00 81.25 347 LYS A N 1
ATOM 2334 C CA . LYS A 1 347 ? -17.976 -5.817 46.966 1.00 81.25 347 LYS A CA 1
ATOM 2335 C C . LYS A 1 347 ? -18.004 -4.302 46.844 1.00 81.25 347 LYS A C 1
ATOM 2337 O O . LYS A 1 347 ? -17.556 -3.759 45.841 1.00 81.25 347 LYS A O 1
ATOM 2342 N N . ILE A 1 348 ? -18.490 -3.633 47.883 1.00 81.56 348 ILE A N 1
ATOM 2343 C CA . ILE A 1 348 ? -18.457 -2.176 47.999 1.00 81.56 348 ILE A CA 1
ATOM 2344 C C . ILE A 1 348 ? -17.572 -1.849 49.199 1.00 81.56 348 ILE A C 1
ATOM 2346 O O . ILE A 1 348 ? -17.909 -2.171 50.338 1.00 81.56 348 ILE A O 1
ATOM 2350 N N . ALA A 1 349 ? -16.416 -1.245 48.941 1.00 74.19 349 ALA A N 1
ATOM 2351 C CA . ALA A 1 349 ? -15.489 -0.811 49.976 1.00 74.19 349 ALA A CA 1
ATOM 2352 C C . ALA A 1 349 ? -15.256 0.693 49.849 1.00 74.19 349 ALA A C 1
ATOM 2354 O O . ALA A 1 349 ? -14.920 1.184 48.773 1.00 74.19 349 ALA A O 1
ATOM 2355 N N . THR A 1 350 ? -15.426 1.419 50.951 1.00 70.25 350 THR A N 1
ATOM 2356 C CA . THR A 1 350 ? -15.097 2.845 51.033 1.00 70.25 350 THR A CA 1
ATOM 2357 C C . THR A 1 350 ? -13.838 3.006 51.885 1.00 70.25 350 THR A C 1
ATOM 2359 O O . THR A 1 350 ? -13.892 2.810 53.102 1.00 70.25 350 THR A O 1
ATOM 2362 N N . GLY A 1 351 ? -12.706 3.336 51.254 1.00 63.91 351 GLY A N 1
ATOM 2363 C CA . GLY A 1 351 ? -11.386 3.372 51.902 1.00 63.91 351 GLY A CA 1
ATOM 2364 C C . GLY A 1 351 ? -10.748 1.986 52.060 1.00 63.91 351 GLY A C 1
ATOM 2365 O O . GLY A 1 351 ? -11.278 0.990 51.574 1.00 63.91 351 GLY A O 1
ATOM 2366 N N . THR A 1 352 ? -9.591 1.916 52.725 1.00 62.12 352 THR A N 1
ATOM 2367 C CA . THR A 1 352 ? -8.859 0.664 52.979 1.00 62.12 352 THR A CA 1
ATOM 2368 C C . THR A 1 352 ? -9.490 -0.077 54.164 1.00 62.12 352 THR A C 1
ATOM 2370 O O . THR A 1 352 ? -9.393 0.403 55.297 1.00 62.12 352 THR A O 1
ATOM 2373 N N . PRO A 1 353 ? -10.141 -1.236 53.968 1.00 59.81 353 PRO A N 1
ATOM 2374 C CA . PRO A 1 353 ? -10.685 -2.007 55.079 1.00 59.81 353 PRO A CA 1
ATOM 2375 C C . PRO A 1 353 ? -9.526 -2.602 55.882 1.00 59.81 353 PRO A C 1
ATOM 2377 O O . PRO A 1 353 ? -8.703 -3.326 55.330 1.00 59.81 353 PRO A O 1
ATOM 2380 N N . THR A 1 354 ? -9.443 -2.304 57.177 1.00 57.50 354 THR A N 1
ATOM 2381 C CA . THR A 1 354 ? -8.413 -2.867 58.071 1.00 57.50 354 THR A CA 1
ATOM 2382 C C . THR A 1 354 ? -8.902 -4.088 58.856 1.00 57.50 354 THR A C 1
ATOM 2384 O O . THR A 1 354 ? -8.117 -4.722 59.555 1.00 57.50 354 THR A O 1
ATOM 2387 N N . GLY A 1 355 ? -10.189 -4.434 58.745 1.00 59.09 355 GLY A N 1
ATOM 2388 C CA . GLY A 1 355 ? -10.777 -5.628 59.353 1.00 59.09 355 GLY A CA 1
ATOM 2389 C C . GLY A 1 355 ? -10.645 -6.864 58.462 1.00 59.09 355 GLY A C 1
ATOM 2390 O O . GLY A 1 355 ? -10.747 -6.774 57.238 1.00 59.09 355 GLY A O 1
ATOM 2391 N N . THR A 1 356 ? -10.447 -8.030 59.074 1.00 57.06 356 THR A N 1
ATOM 2392 C CA . THR A 1 356 ? -10.514 -9.320 58.385 1.00 57.06 356 THR A CA 1
ATOM 2393 C C . THR A 1 356 ? -11.973 -9.659 58.077 1.00 57.06 356 THR A C 1
ATOM 2395 O O . THR A 1 356 ? -12.783 -9.875 58.977 1.00 57.06 356 THR A O 1
ATOM 2398 N N . ASP A 1 357 ? -12.332 -9.687 56.794 1.00 59.34 357 ASP A N 1
ATOM 2399 C CA . ASP A 1 357 ? -13.652 -10.154 56.360 1.00 59.34 357 ASP A CA 1
ATOM 2400 C C . ASP A 1 357 ? -13.749 -11.666 56.684 1.00 59.34 357 ASP A C 1
ATOM 2402 O O . ASP A 1 357 ? -12.812 -12.408 56.368 1.00 59.34 357 ASP A O 1
ATOM 2406 N N . PRO A 1 358 ? -14.811 -12.162 57.347 1.00 57.97 358 PRO A N 1
ATOM 2407 C CA . PRO A 1 358 ? -14.940 -13.586 57.643 1.00 57.97 358 PRO A CA 1
ATOM 2408 C C . PRO A 1 358 ? -14.908 -14.416 56.354 1.00 57.97 358 PRO A C 1
ATOM 2410 O O . PRO A 1 358 ? -15.450 -14.000 55.331 1.00 57.97 358 PRO A O 1
ATOM 2413 N N . THR A 1 359 ? -14.301 -15.604 56.420 1.00 59.94 359 THR A N 1
ATOM 2414 C CA . THR A 1 359 ? -14.029 -16.523 55.297 1.00 59.94 359 THR A CA 1
ATOM 2415 C C . THR A 1 359 ? -15.283 -17.213 54.746 1.00 59.94 359 THR A C 1
ATOM 2417 O O . THR A 1 359 ? -15.260 -18.385 54.395 1.00 59.94 359 THR A O 1
ATOM 2420 N N . VAL A 1 360 ? -16.404 -16.511 54.645 1.00 67.44 360 VAL A N 1
ATOM 2421 C CA . VAL A 1 360 ? -17.675 -17.040 54.138 1.00 67.44 360 VAL A CA 1
ATOM 2422 C C . VAL A 1 360 ? -18.150 -16.222 52.943 1.00 67.44 360 VAL A C 1
ATOM 2424 O O . VAL A 1 360 ? -17.870 -15.031 52.833 1.00 67.44 360 VAL A O 1
ATOM 2427 N N . THR A 1 361 ? -18.873 -16.868 52.033 1.00 63.84 361 THR A N 1
ATOM 2428 C CA . THR A 1 361 ? -19.403 -16.257 50.806 1.00 63.84 361 THR A CA 1
ATOM 2429 C C . THR A 1 361 ? -20.461 -15.204 51.109 1.00 63.84 361 THR A C 1
ATOM 2431 O O . THR A 1 361 ? -21.314 -15.408 51.975 1.00 63.84 361 THR A O 1
ATOM 2434 N N . LYS A 1 362 ? -20.454 -14.104 50.351 1.00 73.69 362 LYS A N 1
ATOM 2435 C CA . LYS A 1 362 ? -21.404 -12.994 50.508 1.00 73.69 362 LYS A CA 1
ATOM 2436 C C . LYS A 1 362 ? -21.939 -12.573 49.143 1.00 73.69 362 LYS A C 1
ATOM 2438 O O . LYS A 1 362 ? -21.167 -12.376 48.207 1.00 73.69 362 LYS A O 1
ATOM 2443 N N . ALA A 1 363 ? -23.256 -12.395 49.042 1.00 71.44 363 ALA A N 1
ATOM 2444 C CA . ALA A 1 363 ? -23.866 -11.780 47.861 1.00 71.44 363 ALA A CA 1
ATOM 2445 C C . ALA A 1 363 ? -23.501 -10.287 47.772 1.00 71.44 363 ALA A C 1
ATOM 2447 O O . ALA A 1 363 ? -23.141 -9.792 46.706 1.00 71.44 363 ALA A O 1
ATOM 2448 N N . LEU A 1 364 ? -23.535 -9.607 48.921 1.00 84.12 364 LEU A N 1
ATOM 2449 C CA . LEU A 1 364 ? -23.152 -8.213 49.095 1.00 84.12 364 LEU A CA 1
ATOM 2450 C C . LEU A 1 364 ? -22.234 -8.103 50.317 1.00 84.12 364 LEU A C 1
ATOM 2452 O O . LEU A 1 364 ? -22.637 -8.462 51.424 1.00 84.12 364 LEU A O 1
ATOM 2456 N N . SER A 1 365 ? -21.007 -7.620 50.116 1.00 78.19 365 SER A N 1
ATOM 2457 C CA . SER A 1 365 ? -20.120 -7.195 51.206 1.00 78.19 365 SER A CA 1
ATOM 2458 C C . SER A 1 365 ? -19.992 -5.675 51.173 1.00 78.19 365 SER A C 1
ATOM 2460 O O . SER A 1 365 ? -19.604 -5.113 50.146 1.00 78.19 365 SER A O 1
ATOM 2462 N N . ILE A 1 366 ? -20.338 -5.019 52.283 1.00 79.44 366 ILE A N 1
ATOM 2463 C CA . ILE A 1 366 ? -20.166 -3.576 52.478 1.00 79.44 366 ILE A CA 1
ATOM 2464 C C . ILE A 1 366 ? -19.149 -3.393 53.597 1.00 79.44 366 ILE A C 1
ATOM 2466 O O . ILE A 1 366 ? -19.426 -3.725 54.749 1.00 79.44 366 ILE A O 1
ATOM 2470 N N . ALA A 1 367 ? -17.977 -2.870 53.250 1.00 75.94 367 ALA A N 1
ATOM 2471 C CA . ALA A 1 367 ? -16.918 -2.568 54.202 1.00 75.94 367 ALA A CA 1
ATOM 2472 C C . ALA A 1 367 ? -16.798 -1.051 54.381 1.00 75.94 367 ALA A C 1
ATOM 2474 O O . ALA A 1 367 ? -16.455 -0.329 53.442 1.00 75.94 367 ALA A O 1
ATOM 2475 N N . LEU A 1 368 ? -17.066 -0.584 55.600 1.00 75.38 368 LEU A N 1
ATOM 2476 C CA . LEU A 1 368 ? -16.880 0.807 56.004 1.00 75.38 368 LEU A CA 1
ATOM 2477 C C . LEU A 1 368 ? -15.481 0.956 56.621 1.00 75.38 368 LEU A C 1
ATOM 2479 O O . LEU A 1 368 ? -15.142 0.234 57.558 1.00 75.38 368 LEU A O 1
ATOM 2483 N N . GLY A 1 369 ? -14.650 1.839 56.066 1.00 67.19 369 GLY A N 1
ATOM 2484 C CA . GLY A 1 369 ? -13.282 2.075 56.539 1.00 67.19 369 GLY A CA 1
ATOM 2485 C C . GLY A 1 369 ? -13.203 2.853 57.862 1.00 67.19 369 GLY A C 1
ATOM 2486 O O . GLY A 1 369 ? -14.155 3.511 58.271 1.00 67.19 369 GLY A O 1
ATOM 2487 N N . ASN A 1 370 ? -12.034 2.814 58.514 1.00 63.69 370 ASN A N 1
ATOM 2488 C CA . ASN A 1 370 ? -11.726 3.534 59.763 1.00 63.69 370 ASN A CA 1
ATOM 2489 C C . ASN A 1 370 ? -11.191 4.961 59.511 1.00 63.69 370 ASN A C 1
ATOM 2491 O O . ASN A 1 370 ? -10.165 5.366 60.057 1.00 63.69 370 ASN A O 1
ATOM 2495 N N . THR A 1 371 ? -11.828 5.722 58.626 1.00 51.03 371 THR A N 1
ATOM 2496 C CA . THR A 1 371 ? -11.543 7.160 58.509 1.00 51.03 371 THR A CA 1
ATOM 2497 C C . THR A 1 371 ? -12.517 7.925 59.398 1.00 51.03 371 THR A C 1
ATOM 2499 O O . THR A 1 371 ? -13.664 7.516 59.522 1.00 51.03 371 THR A O 1
ATOM 2502 N N . ALA A 1 372 ? -12.077 9.023 60.020 1.00 54.47 372 ALA A N 1
ATOM 2503 C CA . ALA A 1 372 ? -12.784 9.775 61.071 1.00 54.47 372 ALA A CA 1
ATOM 2504 C C . ALA A 1 372 ? -14.153 10.403 60.688 1.00 54.47 372 ALA A C 1
ATOM 2506 O O . ALA A 1 372 ? -14.670 11.254 61.409 1.00 54.47 372 ALA A O 1
ATOM 2507 N N . SER A 1 373 ? -14.748 10.013 59.562 1.00 58.94 373 SER A N 1
ATOM 2508 C CA . SER A 1 373 ? -16.035 10.465 59.043 1.00 58.94 373 SER A CA 1
ATOM 2509 C C . SER A 1 373 ? -17.101 9.370 59.187 1.00 58.94 373 SER A C 1
ATOM 2511 O O . SER A 1 373 ? -16.880 8.204 58.868 1.00 58.94 373 SER A O 1
ATOM 2513 N N . SER A 1 374 ? -18.288 9.744 59.668 1.00 65.00 374 SER A N 1
ATOM 2514 C CA . SER A 1 374 ? -19.425 8.839 59.873 1.00 65.00 374 SER A CA 1
ATOM 2515 C C . SER A 1 374 ? -19.968 8.302 58.541 1.00 65.00 374 SER A C 1
ATOM 2517 O O . SER A 1 374 ? -20.722 8.990 57.850 1.00 65.00 374 SER A O 1
ATOM 2519 N N . GLY A 1 375 ? -19.593 7.077 58.173 1.00 67.62 375 GLY A N 1
ATOM 2520 C CA . GLY A 1 375 ? -20.140 6.365 57.015 1.00 67.62 375 GLY A CA 1
ATOM 2521 C C . GLY A 1 375 ? -21.453 5.647 57.340 1.00 67.62 375 GLY A C 1
ATOM 2522 O O . GLY A 1 375 ? -21.557 4.971 58.361 1.00 67.62 375 GLY A O 1
ATOM 2523 N N . THR A 1 376 ? -22.453 5.759 56.462 1.00 79.44 376 THR A N 1
ATOM 2524 C CA . THR A 1 376 ? -23.670 4.927 56.520 1.00 79.44 376 THR A CA 1
ATOM 2525 C C . THR A 1 376 ? -23.502 3.731 55.584 1.00 79.44 376 THR A C 1
ATOM 2527 O O . THR A 1 376 ? -23.148 3.920 54.426 1.00 79.44 376 THR A O 1
ATOM 2530 N N . GLY A 1 377 ? -23.751 2.510 56.072 1.00 81.25 377 GLY A N 1
ATOM 2531 C CA . GLY A 1 377 ? -23.621 1.276 55.282 1.00 81.25 377 GLY A CA 1
ATOM 2532 C C . GLY A 1 377 ? -24.707 1.128 54.220 1.00 81.25 377 GLY A C 1
ATOM 2533 O O . GLY A 1 377 ? -24.447 1.278 53.031 1.00 81.25 377 GLY A O 1
ATOM 2534 N N . ILE A 1 378 ? -25.934 0.840 54.658 1.00 88.88 378 ILE A N 1
ATOM 2535 C CA . ILE A 1 378 ? -27.117 0.814 53.793 1.00 88.88 378 ILE A CA 1
ATOM 2536 C C . ILE A 1 378 ? -28.048 1.927 54.263 1.00 88.88 378 ILE A C 1
ATOM 2538 O O . ILE A 1 378 ? -28.525 1.901 55.396 1.00 88.88 378 ILE A O 1
ATOM 2542 N N . TYR A 1 379 ? -28.305 2.895 53.389 1.00 87.56 379 TYR A N 1
ATOM 2543 C CA . TYR A 1 379 ? -29.324 3.918 53.592 1.00 87.56 379 TYR A CA 1
ATOM 2544 C C . TYR A 1 379 ? -30.487 3.654 52.640 1.00 87.56 379 TYR A C 1
ATOM 2546 O O . TYR A 1 379 ? -30.295 3.606 51.426 1.00 87.56 379 TYR A O 1
ATOM 2554 N N . VAL A 1 380 ? -31.686 3.476 53.191 1.00 89.62 380 VAL A N 1
ATOM 2555 C CA . VAL A 1 380 ? -32.910 3.258 52.413 1.00 89.62 380 VAL A CA 1
ATOM 2556 C C . VAL A 1 380 ? -33.868 4.403 52.708 1.00 89.62 380 VAL A C 1
ATOM 2558 O O . VAL A 1 380 ? -34.247 4.613 53.858 1.00 89.62 380 VAL A O 1
ATOM 2561 N N . ASN A 1 381 ? -34.253 5.137 51.667 1.00 88.88 381 ASN A N 1
ATOM 2562 C CA . ASN A 1 381 ? -35.242 6.206 51.738 1.00 88.88 381 ASN A CA 1
ATOM 2563 C C . ASN A 1 381 ? -36.226 6.062 50.578 1.00 88.88 381 ASN A C 1
ATOM 2565 O O . ASN A 1 381 ? -35.821 5.758 49.456 1.00 88.88 381 ASN A O 1
ATOM 2569 N N . ALA A 1 382 ? -37.505 6.296 50.845 1.00 85.56 382 ALA A N 1
ATOM 2570 C CA . ALA A 1 382 ? -38.566 6.209 49.856 1.00 85.56 382 ALA A CA 1
ATOM 2571 C C . ALA A 1 382 ? -39.355 7.523 49.820 1.00 85.56 382 ALA A C 1
ATOM 2573 O O . ALA A 1 382 ? -39.562 8.163 50.849 1.00 85.56 382 ALA A O 1
ATOM 2574 N N . GLY A 1 383 ? -39.781 7.933 48.622 1.00 83.94 383 GLY A N 1
ATOM 2575 C CA . GLY A 1 383 ? -40.627 9.115 48.450 1.00 83.94 383 GLY A CA 1
ATOM 2576 C C . GLY A 1 383 ? -41.978 8.960 49.156 1.00 83.94 383 GLY A C 1
ATOM 2577 O O . GLY A 1 383 ? -42.432 7.846 49.410 1.00 83.94 383 GLY A O 1
ATOM 2578 N N . SER A 1 384 ? -42.647 10.079 49.436 1.00 82.69 384 SER A N 1
ATOM 2579 C CA . SER A 1 384 ? -43.886 10.114 50.232 1.00 82.69 384 SER A CA 1
ATOM 2580 C C . SER A 1 384 ? -45.049 9.282 49.670 1.00 82.69 384 SER A C 1
ATOM 2582 O O . SER A 1 384 ? -45.957 8.931 50.414 1.00 82.69 384 SER A O 1
ATOM 2584 N N . SER A 1 385 ? -45.034 8.952 48.379 1.00 85.94 385 SER A N 1
ATOM 2585 C CA . SER A 1 385 ? -46.063 8.165 47.687 1.00 85.94 385 SER A CA 1
ATOM 2586 C C . SER A 1 385 ? -45.734 6.672 47.540 1.00 85.94 385 SER A C 1
ATOM 2588 O O . SER A 1 385 ? -46.475 5.942 46.884 1.00 85.94 385 SER A O 1
ATOM 2590 N N . TRP A 1 386 ? -44.631 6.193 48.116 1.00 89.12 386 TRP A N 1
ATOM 2591 C CA . TRP A 1 386 ? -44.208 4.800 47.986 1.00 89.12 386 TRP A CA 1
ATOM 2592 C C . TRP A 1 386 ? -44.936 3.874 48.985 1.00 89.12 386 TRP A C 1
ATOM 2594 O O . TRP A 1 386 ? -45.139 4.225 50.146 1.00 89.12 386 TRP A O 1
ATOM 2604 N N . THR A 1 387 ? -45.336 2.677 48.538 1.00 86.12 387 THR A N 1
ATOM 2605 C CA . THR A 1 387 ? -46.235 1.760 49.279 1.00 86.12 387 THR A CA 1
ATOM 2606 C C . THR A 1 387 ? -45.684 0.338 49.482 1.00 86.12 387 THR A C 1
ATOM 2608 O O . THR A 1 387 ? -46.429 -0.554 49.877 1.00 86.12 387 THR A O 1
ATOM 2611 N N . GLY A 1 388 ? -44.400 0.094 49.193 1.00 87.44 388 GLY A N 1
ATOM 2612 C CA . GLY A 1 388 ? -43.785 -1.242 49.251 1.00 87.44 388 GLY A CA 1
ATOM 2613 C C . GLY A 1 388 ? -43.166 -1.637 50.606 1.00 87.44 388 GLY A C 1
ATOM 2614 O O . GLY A 1 388 ? -43.455 -1.051 51.651 1.00 87.44 388 GLY A O 1
ATOM 2615 N N . ASN A 1 389 ? -42.248 -2.616 50.566 1.00 91.00 389 ASN A N 1
ATOM 2616 C CA . ASN A 1 389 ? -41.374 -3.008 51.686 1.00 91.00 389 ASN A CA 1
ATOM 2617 C C . ASN A 1 389 ? -39.968 -2.403 51.530 1.00 91.00 389 ASN A C 1
ATOM 2619 O O . ASN A 1 389 ? -39.382 -2.481 50.454 1.00 91.00 389 ASN A O 1
ATOM 2623 N N . LEU A 1 390 ? -39.450 -1.766 52.587 1.00 90.75 390 LEU A N 1
ATOM 2624 C CA . LEU A 1 390 ? -38.148 -1.088 52.603 1.00 90.75 390 LEU A CA 1
ATOM 2625 C C . LEU A 1 390 ? -37.035 -2.132 52.676 1.00 90.75 390 LEU A C 1
ATOM 2627 O O . LEU A 1 390 ? -35.967 -1.961 52.096 1.00 90.75 390 LEU A O 1
ATOM 2631 N N . LEU A 1 391 ? -37.318 -3.233 53.372 1.00 94.12 391 LEU A N 1
ATOM 2632 C CA . LEU A 1 391 ? -36.509 -4.438 53.407 1.00 94.12 391 LEU A CA 1
ATOM 2633 C C . LEU A 1 391 ? -37.440 -5.647 53.442 1.00 94.12 391 LEU A C 1
ATOM 2635 O O . LEU A 1 391 ? -38.409 -5.660 54.198 1.00 94.12 391 LEU A O 1
ATOM 2639 N N . ASP A 1 392 ? -37.136 -6.667 52.649 1.00 91.56 392 ASP A N 1
ATOM 2640 C CA . ASP A 1 392 ? -37.840 -7.943 52.688 1.00 91.56 392 ASP A CA 1
ATOM 2641 C C . ASP A 1 392 ? -36.847 -9.081 52.459 1.00 91.56 392 ASP A C 1
ATOM 2643 O O . ASP A 1 392 ? -36.388 -9.324 51.342 1.00 91.56 392 ASP A O 1
ATOM 2647 N N . LEU A 1 393 ? -36.471 -9.749 53.543 1.00 91.62 393 LEU A N 1
ATOM 2648 C CA . LEU A 1 393 ? -35.627 -10.930 53.490 1.00 91.62 393 LEU A CA 1
ATOM 2649 C C . LEU A 1 393 ? -36.530 -12.140 53.308 1.00 91.62 393 LEU A C 1
ATOM 2651 O O . LEU A 1 393 ? -37.313 -12.468 54.200 1.00 91.62 393 LEU A O 1
ATOM 2655 N N . ARG A 1 394 ? -36.413 -12.805 52.159 1.00 88.06 394 ARG A N 1
ATOM 2656 C CA . ARG A 1 394 ? -37.206 -13.990 51.828 1.00 88.06 394 ARG A CA 1
ATOM 2657 C C . ARG A 1 394 ? -36.335 -15.228 51.712 1.00 88.06 394 ARG A C 1
ATOM 2659 O O . ARG A 1 394 ? -35.208 -15.162 51.229 1.00 88.06 394 ARG A O 1
ATOM 2666 N N . LEU A 1 395 ? -36.896 -16.366 52.100 1.00 86.12 395 LEU A N 1
ATOM 2667 C CA . LEU A 1 395 ? -36.391 -17.685 51.745 1.00 86.12 395 LEU A CA 1
ATOM 2668 C C . LEU A 1 395 ? -37.429 -18.349 50.839 1.00 86.12 395 LEU A C 1
ATOM 2670 O O . LEU A 1 395 ? -38.543 -18.646 51.275 1.00 86.12 395 LEU A O 1
ATOM 2674 N N . ASN A 1 396 ? -37.074 -18.557 49.568 1.00 83.38 396 ASN A N 1
ATOM 2675 C CA . ASN A 1 396 ? -38.019 -18.925 48.510 1.00 83.38 396 ASN A CA 1
ATOM 2676 C C . ASN A 1 396 ? -39.192 -17.924 48.444 1.00 83.38 396 ASN A C 1
ATOM 2678 O O . ASN A 1 396 ? -38.974 -16.723 48.296 1.00 83.38 396 ASN A O 1
ATOM 2682 N N . ALA A 1 397 ? -40.431 -18.405 48.572 1.00 86.81 397 ALA A N 1
ATOM 2683 C CA . ALA A 1 397 ? -41.641 -17.585 48.541 1.00 86.81 397 ALA A CA 1
ATOM 2684 C C . ALA A 1 397 ? -42.081 -17.059 49.927 1.00 86.81 397 ALA A C 1
ATOM 2686 O O . ALA A 1 397 ? -43.160 -16.483 50.036 1.00 86.81 397 ALA A O 1
ATOM 2687 N N . LEU A 1 398 ? -41.287 -17.259 50.989 1.00 86.50 398 LEU A N 1
ATOM 2688 C CA . LEU A 1 398 ? -41.657 -16.914 52.368 1.00 86.50 398 LEU A CA 1
ATOM 2689 C C . LEU A 1 398 ? -40.848 -15.723 52.891 1.00 86.50 398 LEU A C 1
ATOM 2691 O O . LEU A 1 398 ? -39.618 -15.772 52.904 1.00 86.50 398 LEU A O 1
ATOM 2695 N N . SER A 1 399 ? -41.529 -14.683 53.378 1.00 89.56 399 SER A N 1
ATOM 2696 C CA . SER A 1 399 ? -40.897 -13.553 54.070 1.00 89.56 399 SER A CA 1
ATOM 2697 C C . SER A 1 399 ? -40.496 -13.922 55.498 1.00 89.56 399 SER A C 1
ATOM 2699 O O . SER A 1 399 ? -41.303 -14.392 56.298 1.00 89.56 399 SER A O 1
ATOM 2701 N N . LEU A 1 400 ? -39.220 -13.706 55.802 1.00 89.81 400 LEU A N 1
ATOM 2702 C CA . LEU A 1 400 ? -38.589 -13.972 57.090 1.00 89.81 400 LEU A CA 1
ATOM 2703 C C . LEU A 1 400 ? -38.508 -12.702 57.943 1.00 89.81 400 LEU A C 1
ATOM 2705 O O . LEU A 1 400 ? -38.863 -12.720 59.119 1.00 89.81 400 LEU A O 1
ATOM 2709 N N . PHE A 1 401 ? -38.067 -11.597 57.346 1.00 91.50 401 PHE A N 1
ATOM 2710 C CA . PHE A 1 401 ? -37.962 -10.295 58.000 1.00 91.50 401 PHE A CA 1
ATOM 2711 C C . PHE A 1 401 ? -38.403 -9.216 57.025 1.00 91.50 401 PHE A C 1
ATOM 2713 O O . PHE A 1 401 ? -37.777 -9.040 55.978 1.00 91.50 401 PHE A O 1
ATOM 2720 N N . THR A 1 402 ? -39.455 -8.485 57.370 1.00 92.12 402 THR A N 1
ATOM 2721 C CA . THR A 1 402 ? -40.009 -7.449 56.504 1.00 92.12 402 THR A CA 1
ATOM 2722 C C . THR A 1 402 ? -40.134 -6.143 57.269 1.00 92.12 402 THR A C 1
ATOM 2724 O O . THR A 1 402 ? -40.707 -6.103 58.354 1.00 92.12 402 THR A O 1
ATOM 2727 N N . VAL A 1 403 ? -39.628 -5.063 56.681 1.00 93.75 403 VAL A N 1
ATOM 2728 C CA . VAL A 1 403 ? -39.864 -3.686 57.119 1.00 93.75 403 VAL A CA 1
ATOM 2729 C C . VAL A 1 403 ? -40.734 -3.034 56.057 1.00 93.75 403 VAL A C 1
ATOM 2731 O O . VAL A 1 403 ? -40.281 -2.831 54.936 1.00 93.75 403 VAL A O 1
ATOM 2734 N N . SER A 1 404 ? -41.984 -2.735 56.387 1.00 90.62 404 SER A N 1
ATOM 2735 C CA . SER A 1 404 ? -42.926 -2.046 55.499 1.00 90.62 404 SER A CA 1
ATOM 2736 C C . SER A 1 404 ? -43.127 -0.593 55.930 1.00 90.62 404 SER A C 1
ATOM 2738 O O . SER A 1 404 ? -42.638 -0.171 56.979 1.00 90.62 404 SER A O 1
ATOM 2740 N N . ASN A 1 405 ? -43.910 0.162 55.159 1.00 85.00 405 ASN A N 1
ATOM 2741 C CA . ASN A 1 405 ? -44.384 1.487 55.567 1.00 85.00 405 ASN A CA 1
ATOM 2742 C C . ASN A 1 405 ? -45.344 1.466 56.781 1.00 85.00 405 ASN A C 1
ATOM 2744 O O . ASN A 1 405 ? -45.647 2.526 57.321 1.00 85.00 405 ASN A O 1
ATOM 2748 N N . THR A 1 406 ? -45.817 0.291 57.218 1.00 82.44 406 THR A N 1
ATOM 2749 C CA . THR A 1 406 ? -46.739 0.133 58.361 1.00 82.44 406 THR A CA 1
ATOM 2750 C C . THR A 1 406 ? -46.096 -0.508 59.595 1.00 82.44 406 THR A C 1
ATOM 2752 O O . THR A 1 406 ? -46.710 -0.523 60.660 1.00 82.44 406 THR A O 1
ATOM 2755 N N . GLY A 1 407 ? -44.861 -1.011 59.488 1.00 85.50 407 GLY A N 1
ATOM 2756 C CA . GLY A 1 407 ? -44.137 -1.613 60.610 1.00 85.50 407 GLY A CA 1
ATOM 2757 C C . GLY A 1 407 ? -43.237 -2.787 60.227 1.00 85.50 407 GLY A C 1
ATOM 2758 O O . GLY A 1 407 ? -43.013 -3.072 59.048 1.00 85.50 407 GLY A O 1
ATOM 2759 N N . VAL A 1 408 ? -42.716 -3.468 61.254 1.00 91.38 408 VAL A N 1
ATOM 2760 C CA . VAL A 1 408 ? -41.794 -4.609 61.138 1.00 91.38 408 VAL A CA 1
ATOM 2761 C C . VAL A 1 408 ? -42.537 -5.918 61.393 1.00 91.38 408 VAL A C 1
ATOM 2763 O O . VAL A 1 408 ? -43.274 -6.034 62.367 1.00 91.38 408 VAL A O 1
ATOM 2766 N N . THR A 1 409 ? -42.320 -6.916 60.539 1.00 88.62 409 THR A N 1
ATOM 2767 C CA . THR A 1 409 ? -42.869 -8.272 60.677 1.00 88.62 409 THR A CA 1
ATOM 2768 C C . THR A 1 409 ? -41.744 -9.305 60.697 1.00 88.62 409 THR A C 1
ATOM 2770 O O . THR A 1 409 ? -40.826 -9.249 59.878 1.00 88.62 409 THR A O 1
ATOM 2773 N N . ILE A 1 410 ? -41.841 -10.266 61.619 1.00 88.81 410 ILE A N 1
ATOM 2774 C CA . ILE A 1 410 ? -40.993 -11.461 61.700 1.00 88.81 410 ILE A CA 1
ATOM 2775 C C . ILE A 1 410 ? -41.840 -12.665 61.266 1.00 88.81 410 ILE A C 1
ATOM 2777 O O . ILE A 1 410 ? -42.949 -12.839 61.769 1.00 88.81 410 ILE A O 1
ATOM 2781 N N . GLY A 1 411 ? -41.352 -13.471 60.322 1.00 84.12 411 GLY A N 1
ATOM 2782 C CA . GLY A 1 411 ? -42.083 -14.617 59.771 1.00 84.12 411 GLY A CA 1
ATOM 2783 C C . GLY A 1 411 ? -42.409 -15.702 60.810 1.00 84.12 411 GLY A C 1
ATOM 2784 O O . GLY A 1 411 ? -41.742 -15.831 61.835 1.00 84.12 411 GLY A O 1
ATOM 2785 N N . SER A 1 412 ? -43.415 -16.532 60.521 1.00 72.00 412 SER A N 1
ATOM 2786 C CA . SER A 1 412 ? -44.059 -17.461 61.472 1.00 72.00 412 SER A CA 1
ATOM 2787 C C . SER A 1 412 ? -43.169 -18.556 62.085 1.00 72.00 412 SER A C 1
ATOM 2789 O O . SER A 1 412 ? -43.581 -19.181 63.056 1.00 72.00 412 SER A O 1
ATOM 2791 N N . ASN A 1 413 ? -41.966 -18.787 61.550 1.00 70.44 413 ASN A N 1
ATOM 2792 C CA . ASN A 1 413 ? -41.017 -19.806 62.027 1.00 70.44 413 ASN A CA 1
ATOM 2793 C C . ASN A 1 413 ? -39.747 -19.211 62.659 1.00 70.44 413 ASN A C 1
ATOM 2795 O O . ASN A 1 413 ? -38.757 -19.920 62.835 1.00 70.44 413 ASN A O 1
ATOM 2799 N N . LEU A 1 414 ? -39.740 -17.913 62.969 1.00 75.75 414 LEU A N 1
ATOM 2800 C CA . LEU A 1 414 ? -38.586 -17.232 63.546 1.00 75.75 414 LEU A CA 1
ATOM 2801 C C . LEU A 1 414 ? -38.883 -16.757 64.966 1.00 75.75 414 LEU A C 1
ATOM 2803 O O . LEU A 1 414 ? -39.940 -16.204 65.257 1.00 75.75 414 LEU A O 1
ATOM 2807 N N . THR A 1 415 ? -37.918 -16.958 65.858 1.00 75.44 415 THR A N 1
ATOM 2808 C CA . THR A 1 415 ? -37.977 -16.470 67.235 1.00 75.44 415 THR A CA 1
ATOM 2809 C C . THR A 1 415 ? -37.274 -15.124 67.328 1.00 75.44 415 THR A C 1
ATOM 2811 O O . THR A 1 415 ? -36.104 -15.003 66.966 1.00 75.44 415 THR A O 1
ATOM 2814 N N . PHE A 1 416 ? -37.957 -14.116 67.869 1.00 77.75 416 PHE A N 1
ATOM 2815 C CA . PHE A 1 416 ? -37.291 -12.898 68.321 1.00 77.75 416 PHE A CA 1
ATOM 2816 C C . PHE A 1 416 ? -36.605 -13.181 69.665 1.00 77.75 416 PHE A C 1
ATOM 2818 O O . PHE A 1 416 ? -37.245 -13.151 70.714 1.00 77.75 416 PHE A O 1
ATOM 2825 N N . SER A 1 417 ? -35.314 -13.516 69.626 1.00 77.19 417 SER A N 1
ATOM 2826 C CA . SER A 1 417 ? -34.484 -13.699 70.820 1.00 77.19 417 SER A CA 1
ATOM 2827 C C . SER A 1 417 ? -33.548 -12.510 70.971 1.00 77.19 417 SER A C 1
ATOM 2829 O O . SER A 1 417 ? -32.765 -12.213 70.071 1.00 77.19 417 SER A O 1
ATOM 2831 N N . THR A 1 418 ? -33.577 -11.859 72.126 1.00 73.12 418 THR A N 1
ATOM 2832 C CA . THR A 1 418 ? -32.488 -10.975 72.554 1.00 73.12 418 THR A CA 1
ATOM 2833 C C . THR A 1 418 ? -31.487 -11.779 73.385 1.00 73.12 418 THR A C 1
ATOM 2835 O O . THR A 1 418 ? -31.805 -12.875 73.843 1.00 73.12 418 THR A O 1
ATOM 2838 N N . GLY A 1 419 ? -30.260 -11.274 73.551 1.00 77.12 419 GLY A N 1
ATOM 2839 C CA . GLY A 1 419 ? -29.292 -11.845 74.496 1.00 77.12 419 GLY A CA 1
ATOM 2840 C C . GLY A 1 419 ? -29.722 -11.619 75.954 1.00 77.12 419 GLY A C 1
ATOM 2841 O O . GLY A 1 419 ? -30.891 -11.722 76.303 1.00 77.12 419 GLY A O 1
ATOM 2842 N N . THR A 1 420 ? -28.794 -11.232 76.825 1.00 74.69 420 THR A N 1
ATOM 2843 C CA . THR A 1 420 ? -29.060 -11.005 78.262 1.00 74.69 420 THR A CA 1
ATOM 2844 C C . THR A 1 420 ? -29.703 -9.645 78.597 1.00 74.69 420 THR A C 1
ATOM 2846 O O . THR A 1 420 ? -29.792 -9.279 79.767 1.00 74.69 420 THR A O 1
ATOM 2849 N N . GLY A 1 421 ? -30.139 -8.878 77.591 1.00 70.62 421 GLY A N 1
ATOM 2850 C CA . GLY A 1 421 ? -30.744 -7.551 77.760 1.00 70.62 421 GLY A CA 1
ATOM 2851 C C . GLY A 1 421 ? -32.262 -7.581 77.975 1.00 70.62 421 GLY A C 1
ATOM 2852 O O . GLY A 1 421 ? -32.937 -8.531 77.584 1.00 70.62 421 GLY A O 1
ATOM 2853 N N . ALA A 1 422 ? -32.805 -6.515 78.572 1.00 71.38 422 ALA A N 1
ATOM 2854 C CA . ALA A 1 422 ? -34.248 -6.333 78.733 1.00 71.38 422 ALA A CA 1
ATOM 2855 C C . ALA A 1 422 ? -34.943 -6.080 77.381 1.00 71.38 422 ALA A C 1
ATOM 2857 O O . ALA A 1 422 ? -34.440 -5.321 76.553 1.00 71.38 422 ALA A O 1
ATOM 2858 N N . VAL A 1 423 ? -36.123 -6.675 77.184 1.00 77.56 423 VAL A N 1
ATOM 2859 C CA . VAL A 1 423 ? -37.006 -6.392 76.041 1.00 77.56 423 VAL A CA 1
ATOM 2860 C C . VAL A 1 423 ? -38.129 -5.474 76.508 1.00 77.56 423 VAL A C 1
ATOM 2862 O O . VAL A 1 423 ? -38.970 -5.879 77.308 1.00 77.56 423 VAL A O 1
ATOM 2865 N N . THR A 1 424 ? -38.156 -4.245 75.998 1.00 74.38 424 THR A N 1
ATOM 2866 C CA . THR A 1 424 ? -39.220 -3.274 76.281 1.00 74.38 424 THR A CA 1
ATOM 2867 C C . THR A 1 424 ? -40.197 -3.232 75.109 1.00 74.38 424 THR A C 1
ATOM 2869 O O . THR A 1 424 ? -39.808 -2.895 73.992 1.00 74.38 424 THR A O 1
ATOM 2872 N N . LEU A 1 425 ? -41.469 -3.553 75.357 1.00 78.25 425 LEU A N 1
ATOM 2873 C CA . LEU A 1 425 ? -42.549 -3.455 74.371 1.00 78.25 425 LEU A CA 1
ATOM 2874 C C . LEU A 1 425 ? -43.388 -2.207 74.673 1.00 78.25 425 LEU A C 1
ATOM 2876 O O . LEU A 1 425 ? -44.165 -2.193 75.625 1.00 78.25 425 LEU A O 1
ATOM 2880 N N . ASN A 1 426 ? -43.213 -1.148 73.882 1.00 70.38 426 ASN A N 1
ATOM 2881 C CA . ASN A 1 426 ? -43.977 0.092 74.029 1.00 70.38 426 ASN A CA 1
ATOM 2882 C C . ASN A 1 426 ? -45.263 0.019 73.190 1.00 70.38 426 ASN A C 1
ATOM 2884 O O . ASN A 1 426 ? -45.193 -0.132 71.973 1.00 70.38 426 ASN A O 1
ATOM 2888 N N . GLY A 1 427 ? -46.426 0.157 73.835 1.00 73.62 427 GLY A N 1
ATOM 2889 C CA . GLY A 1 427 ? -47.745 0.135 73.187 1.00 73.62 427 GLY A CA 1
ATOM 2890 C C . GLY A 1 427 ? -48.571 -1.124 73.480 1.00 73.62 427 GLY A C 1
ATOM 2891 O O . GLY A 1 427 ? -48.195 -1.976 74.286 1.00 73.62 427 GLY A O 1
ATOM 2892 N N . ASN A 1 428 ? -49.741 -1.230 72.842 1.00 69.94 428 ASN A N 1
ATOM 2893 C CA . ASN A 1 428 ? -50.639 -2.372 73.007 1.00 69.94 428 ASN A CA 1
ATOM 2894 C C . ASN A 1 428 ? -50.007 -3.641 72.418 1.00 69.94 428 ASN A C 1
ATOM 2896 O O . ASN A 1 428 ? -49.824 -3.750 71.209 1.00 69.94 428 ASN A O 1
ATOM 2900 N N . THR A 1 429 ? -49.719 -4.625 73.270 1.00 72.06 429 THR A N 1
ATOM 2901 C CA . THR A 1 429 ? -49.241 -5.945 72.841 1.00 72.06 429 THR A CA 1
ATOM 2902 C C . THR A 1 429 ? -50.425 -6.908 72.783 1.00 72.06 429 THR A C 1
ATOM 2904 O O . THR A 1 429 ? -51.029 -7.210 73.809 1.00 72.06 429 THR A O 1
ATOM 2907 N N . SER A 1 430 ? -50.772 -7.378 71.584 1.00 70.69 430 SER A N 1
ATOM 2908 C CA . SER A 1 430 ? -51.817 -8.384 71.356 1.00 70.69 430 SER A CA 1
ATOM 2909 C C . SER A 1 430 ? -51.181 -9.656 70.805 1.00 70.69 430 SER A C 1
ATOM 2911 O O . SER A 1 430 ? -50.300 -9.587 69.950 1.00 70.69 430 SER A O 1
ATOM 2913 N N . THR A 1 431 ? -51.606 -10.820 71.294 1.00 68.56 431 THR A N 1
ATOM 2914 C CA . THR A 1 431 ? -51.111 -12.123 70.828 1.00 68.56 431 THR A CA 1
ATOM 2915 C C . THR A 1 431 ? -52.286 -13.017 70.457 1.00 68.56 431 THR A C 1
ATOM 2917 O O . THR A 1 431 ? -53.311 -13.015 71.135 1.00 68.56 431 THR A O 1
ATOM 2920 N N . ALA A 1 432 ? -52.154 -13.767 69.360 1.00 61.88 432 ALA A N 1
ATOM 2921 C CA . ALA A 1 432 ? -53.183 -14.709 68.911 1.00 61.88 432 ALA A CA 1
ATOM 2922 C C . ALA A 1 432 ? -53.219 -16.004 69.755 1.00 61.88 432 ALA A C 1
ATOM 2924 O O . ALA A 1 432 ? -54.241 -16.686 69.785 1.00 61.88 432 ALA A O 1
ATOM 2925 N N . SER A 1 433 ? -52.126 -16.310 70.466 1.00 65.31 433 SER A N 1
ATOM 2926 C CA . SER A 1 433 ? -51.953 -17.462 71.362 1.00 65.31 433 SER A CA 1
ATOM 2927 C C . SER A 1 433 ? -51.379 -16.996 72.703 1.00 65.31 433 SER A C 1
ATOM 2929 O O . SER A 1 433 ? -50.691 -15.981 72.748 1.00 65.31 433 SER A O 1
ATOM 2931 N N . GLY A 1 434 ? -51.641 -17.727 73.793 1.00 60.16 434 GLY A N 1
ATOM 2932 C CA . GLY A 1 434 ? -51.241 -17.323 75.147 1.00 60.16 434 GLY A CA 1
ATOM 2933 C C . GLY A 1 434 ? -49.749 -16.986 75.285 1.00 60.16 434 GLY A C 1
ATOM 2934 O O . GLY A 1 434 ? -48.884 -17.740 74.840 1.00 60.16 434 GLY A O 1
ATOM 2935 N N . VAL A 1 435 ? -49.447 -15.859 75.934 1.00 69.56 435 VAL A N 1
ATOM 2936 C CA . VAL A 1 435 ? -48.072 -15.457 76.260 1.00 69.56 435 VAL A CA 1
ATOM 2937 C C . VAL A 1 435 ? -47.561 -16.321 77.411 1.00 69.56 435 VAL A C 1
ATOM 2939 O O . VAL A 1 435 ? -48.096 -16.269 78.516 1.00 69.56 435 VAL A O 1
ATOM 2942 N N . THR A 1 436 ? -46.509 -17.100 77.166 1.00 66.06 436 THR A N 1
ATOM 2943 C CA . THR A 1 436 ? -45.821 -17.865 78.214 1.00 66.06 436 THR A CA 1
ATOM 2944 C C . THR A 1 436 ? -44.579 -17.095 78.649 1.00 66.06 436 THR A C 1
ATOM 2946 O O . THR A 1 436 ? -43.607 -17.015 77.904 1.00 66.06 436 THR A O 1
ATOM 2949 N N . LEU A 1 437 ? -44.600 -16.517 79.852 1.00 69.12 437 LEU A N 1
ATOM 2950 C CA . LEU A 1 437 ? -43.422 -15.897 80.457 1.00 69.12 437 LEU A CA 1
ATOM 2951 C C . LEU A 1 437 ? -42.665 -16.971 81.246 1.00 69.12 437 LEU A C 1
ATOM 2953 O O . LEU A 1 437 ? -43.031 -17.291 82.374 1.00 69.12 437 LEU A O 1
ATOM 2957 N N . SER A 1 438 ? -41.627 -17.549 80.642 1.00 61.81 438 SER A N 1
ATOM 2958 C CA . SER A 1 438 ? -40.715 -18.464 81.334 1.00 61.81 438 SER A CA 1
ATOM 2959 C C . SER A 1 438 ? -39.549 -17.665 81.901 1.00 61.81 438 SER A C 1
ATOM 2961 O O . SER A 1 438 ? -38.776 -17.073 81.153 1.00 61.81 438 SER A O 1
ATOM 2963 N N . THR A 1 439 ? -39.393 -17.643 83.221 1.00 62.75 439 THR A N 1
ATOM 2964 C CA . THR A 1 439 ? -38.192 -17.076 83.840 1.00 62.75 439 THR A CA 1
ATOM 2965 C C . THR A 1 439 ? -36.977 -17.929 83.496 1.00 62.75 439 THR A C 1
ATOM 2967 O O . THR A 1 439 ? -37.052 -19.156 83.577 1.00 62.75 439 THR A O 1
ATOM 2970 N N . GLY A 1 440 ? -35.854 -17.306 83.137 1.00 59.31 440 GLY A N 1
ATOM 2971 C CA . GLY A 1 440 ? -34.597 -18.025 82.925 1.00 59.31 440 GLY A CA 1
ATOM 2972 C C . GLY A 1 440 ? -34.128 -18.758 84.191 1.00 59.31 440 GLY A C 1
ATOM 2973 O O . GLY A 1 440 ? -34.441 -18.349 85.312 1.00 59.31 440 GLY A O 1
ATOM 2974 N N . SER A 1 441 ? -33.365 -19.840 84.011 1.00 53.66 441 SER A N 1
ATOM 2975 C CA . SER A 1 441 ? -32.688 -20.561 85.098 1.00 53.66 441 SER A CA 1
ATOM 2976 C C . SER A 1 441 ? -31.764 -19.601 85.859 1.00 53.66 441 SER A C 1
ATOM 2978 O O . SER A 1 441 ? -30.682 -19.284 85.373 1.00 53.66 441 SER A O 1
ATOM 2980 N N . GLY A 1 442 ? -32.195 -19.107 87.026 1.00 51.94 442 GLY A N 1
ATOM 2981 C CA . GLY A 1 442 ? -31.396 -18.197 87.858 1.00 51.94 442 GLY A CA 1
ATOM 2982 C C . GLY A 1 442 ? -32.168 -17.158 88.679 1.00 51.94 442 GLY A C 1
ATOM 2983 O O . GLY A 1 442 ? -31.569 -16.535 89.551 1.00 51.94 442 GLY A O 1
ATOM 2984 N N . ILE A 1 443 ? -33.479 -16.969 88.479 1.00 57.94 443 ILE A N 1
ATOM 2985 C CA . ILE A 1 443 ? -34.273 -16.102 89.373 1.00 57.94 443 ILE A CA 1
ATOM 2986 C C . ILE A 1 443 ? -34.583 -16.871 90.660 1.00 57.94 443 ILE A C 1
ATOM 2988 O O . ILE A 1 443 ? -35.595 -17.559 90.761 1.00 57.94 443 ILE A O 1
ATOM 2992 N N . THR A 1 444 ? -33.683 -16.789 91.641 1.00 53.66 444 THR A N 1
ATOM 2993 C CA . THR A 1 444 ? -33.811 -17.541 92.897 1.00 53.66 444 THR A CA 1
ATOM 2994 C C . THR A 1 444 ? -34.423 -16.744 94.046 1.00 53.66 444 THR A C 1
ATOM 2996 O O . THR A 1 444 ? -34.774 -17.371 95.044 1.00 53.66 444 THR A O 1
ATOM 2999 N N . THR A 1 445 ? -34.595 -15.411 93.954 1.00 52.50 445 THR A N 1
ATOM 3000 C CA . THR A 1 445 ? -35.028 -14.639 95.143 1.00 52.50 445 THR A CA 1
ATOM 3001 C C . THR A 1 445 ? -35.978 -13.440 95.009 1.00 52.50 445 THR A C 1
ATOM 3003 O O . THR A 1 445 ? -36.516 -13.093 96.053 1.00 52.50 445 THR A O 1
ATOM 3006 N N . THR A 1 446 ? -36.336 -12.851 93.857 1.00 53.88 446 THR A N 1
ATOM 3007 C CA . THR A 1 446 ? -37.397 -11.801 93.842 1.00 53.88 446 THR A CA 1
ATOM 3008 C C . THR A 1 446 ? -38.078 -11.618 92.470 1.00 53.88 446 THR A C 1
ATOM 3010 O O . THR A 1 446 ? -37.442 -11.262 91.491 1.00 53.88 446 THR A O 1
ATOM 3013 N N . THR A 1 447 ? -39.394 -11.867 92.434 1.00 60.66 447 THR A N 1
ATOM 3014 C CA . THR A 1 447 ? -40.415 -11.564 91.398 1.00 60.66 447 THR A CA 1
ATOM 3015 C C . THR A 1 447 ? -40.091 -11.850 89.917 1.00 60.66 447 THR A C 1
ATOM 3017 O O . THR A 1 447 ? -39.459 -11.065 89.223 1.00 60.66 447 THR A O 1
ATOM 3020 N N . ALA A 1 448 ? -40.672 -12.940 89.402 1.00 59.59 448 ALA A N 1
ATOM 3021 C CA . ALA A 1 448 ? -40.617 -13.385 88.004 1.00 59.59 448 ALA A CA 1
ATOM 3022 C C . ALA A 1 448 ? -41.244 -12.420 86.975 1.00 59.59 448 ALA A C 1
ATOM 3024 O O . ALA A 1 448 ? -40.750 -12.290 85.858 1.00 59.59 448 ALA A O 1
ATOM 3025 N N . VAL A 1 449 ? -42.363 -11.786 87.337 1.00 69.75 449 VAL A N 1
ATOM 3026 C CA . VAL A 1 449 ? -43.131 -10.864 86.489 1.00 69.75 449 VAL A CA 1
ATOM 3027 C C . VAL A 1 449 ? -43.677 -9.757 87.385 1.00 69.75 449 VAL A C 1
ATOM 3029 O O . VAL A 1 449 ? -44.423 -10.039 88.322 1.00 69.75 449 VAL A O 1
ATOM 3032 N N . THR A 1 450 ? -43.321 -8.507 87.099 1.00 69.38 450 THR A N 1
ATOM 3033 C CA . THR A 1 450 ? -43.839 -7.328 87.807 1.00 69.38 450 THR A CA 1
ATOM 3034 C C . THR A 1 450 ? -44.771 -6.563 86.876 1.00 69.38 450 THR A C 1
ATOM 3036 O O . THR A 1 450 ? -44.346 -6.110 85.818 1.00 69.38 450 THR A O 1
ATOM 3039 N N . ILE A 1 451 ? -46.037 -6.397 87.269 1.00 70.44 451 ILE A N 1
ATOM 3040 C CA . ILE A 1 451 ? -47.022 -5.591 86.532 1.00 70.44 451 ILE A CA 1
ATOM 3041 C C . ILE A 1 451 ? -47.157 -4.248 87.254 1.00 70.44 451 ILE A C 1
ATOM 3043 O O . ILE A 1 451 ? -47.842 -4.146 88.269 1.00 70.44 451 ILE A O 1
ATOM 3047 N N . GLY A 1 452 ? -46.453 -3.227 86.764 1.00 67.62 452 GLY A N 1
ATOM 3048 C CA . GLY A 1 452 ? -46.535 -1.860 87.283 1.00 67.62 452 GLY A CA 1
ATOM 3049 C C . GLY A 1 452 ? -47.635 -1.070 86.574 1.00 67.62 452 GLY A C 1
ATOM 3050 O O . GLY A 1 452 ? -47.619 -0.944 85.355 1.00 67.62 452 GLY A O 1
ATOM 3051 N N . THR A 1 453 ? -48.594 -0.520 87.317 1.00 63.34 453 THR A N 1
ATOM 3052 C CA . THR A 1 453 ? -49.819 0.096 86.767 1.00 63.34 453 THR A CA 1
ATOM 3053 C C . THR A 1 453 ? -49.773 1.617 86.739 1.00 63.34 453 THR A C 1
ATOM 3055 O O . THR A 1 453 ? -50.824 2.235 86.852 1.00 63.34 453 THR A O 1
ATOM 3058 N N . GLY A 1 454 ? -48.580 2.216 86.659 1.00 59.78 454 GLY A N 1
ATOM 3059 C CA . GLY A 1 454 ? -48.245 3.568 87.141 1.00 59.78 454 GLY A CA 1
ATOM 3060 C C . GLY A 1 454 ? -49.204 4.745 86.861 1.00 59.78 454 GLY A C 1
ATOM 3061 O O . GLY A 1 454 ? -49.054 5.766 87.520 1.00 59.78 454 GLY A O 1
ATOM 3062 N N . ALA A 1 455 ? -50.188 4.630 85.958 1.00 56.12 455 ALA A N 1
ATOM 3063 C CA . ALA A 1 455 ? -51.239 5.626 85.714 1.00 56.12 455 ALA A CA 1
ATOM 3064 C C . ALA A 1 455 ? -52.644 5.049 85.368 1.00 56.12 455 ALA A C 1
ATOM 3066 O O . ALA A 1 455 ? -53.418 5.696 84.664 1.00 56.12 455 ALA A O 1
ATOM 3067 N N . LEU A 1 456 ? -53.010 3.837 85.806 1.00 61.69 456 LEU A N 1
ATOM 3068 C CA . LEU A 1 456 ? -54.327 3.249 85.495 1.00 61.69 456 LEU A CA 1
ATOM 3069 C C . LEU A 1 456 ? -55.445 3.905 86.345 1.00 61.69 456 LEU A C 1
ATOM 3071 O O . LEU A 1 456 ? -55.654 3.505 87.487 1.00 61.69 456 LEU A O 1
ATOM 3075 N N . SER A 1 457 ? -56.156 4.918 85.822 1.00 61.38 457 SER A N 1
ATOM 3076 C CA . SER A 1 457 ? -57.245 5.602 86.562 1.00 61.38 457 SER A CA 1
ATOM 3077 C C . SER A 1 457 ? -58.604 4.887 86.478 1.00 61.38 457 SER A C 1
ATOM 3079 O O . SER A 1 457 ? -59.415 5.010 87.391 1.00 61.38 457 SER A O 1
ATOM 3081 N N . THR A 1 458 ? -58.83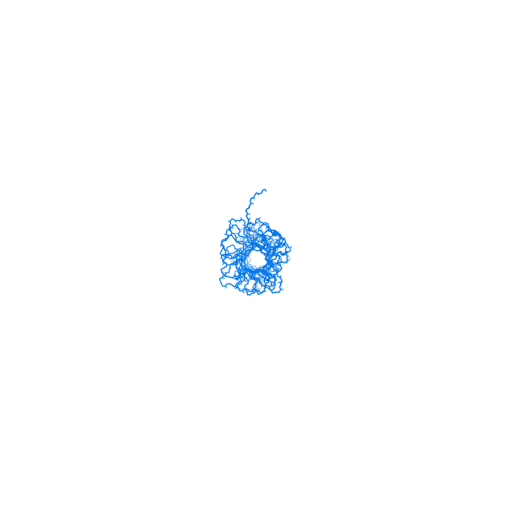8 4.097 85.420 1.00 65.19 458 THR A N 1
ATOM 3082 C CA . THR A 1 458 ? -59.950 3.136 85.278 1.00 65.19 458 THR A CA 1
ATOM 3083 C C . THR A 1 458 ? -59.476 1.923 84.454 1.00 65.19 458 THR A C 1
ATOM 3085 O O . THR A 1 458 ? -58.731 2.091 83.491 1.00 65.19 458 THR A O 1
ATOM 3088 N N . GLY A 1 459 ? -59.856 0.696 84.842 1.00 64.75 459 GLY A N 1
ATOM 3089 C CA . GLY A 1 459 ? -59.496 -0.553 84.140 1.00 64.75 459 GLY A CA 1
ATOM 3090 C C . GLY A 1 459 ? -58.864 -1.637 85.027 1.00 64.75 459 GLY A C 1
ATOM 3091 O O . GLY A 1 459 ? -58.648 -1.439 86.220 1.00 64.75 459 GLY A O 1
ATOM 3092 N N . THR A 1 460 ? -58.575 -2.809 84.450 1.00 70.06 460 THR A N 1
ATOM 3093 C CA . THR A 1 460 ? -57.921 -3.944 85.131 1.00 70.06 460 THR A CA 1
ATOM 3094 C C . THR A 1 460 ? -56.469 -4.070 84.674 1.00 70.06 460 THR A C 1
ATOM 3096 O O . THR A 1 460 ? -56.200 -4.206 83.487 1.00 70.06 460 THR A O 1
ATOM 3099 N N . ALA A 1 461 ? -55.532 -4.063 85.621 1.00 65.69 461 ALA A N 1
ATOM 3100 C CA . ALA A 1 461 ? -54.099 -4.226 85.357 1.00 65.69 461 ALA A CA 1
ATOM 3101 C C . ALA A 1 461 ? -53.723 -5.616 84.823 1.00 65.69 461 ALA A C 1
ATOM 3103 O O . ALA A 1 461 ? -52.804 -5.772 84.025 1.00 65.69 461 ALA A O 1
ATOM 3104 N N . LEU A 1 462 ? -54.445 -6.627 85.298 1.00 72.44 462 LEU A N 1
ATOM 3105 C CA . LEU A 1 462 ? -54.358 -8.009 84.869 1.00 72.44 462 LEU A CA 1
ATOM 3106 C C . LEU A 1 462 ? -55.759 -8.601 85.013 1.00 72.44 462 LEU A C 1
ATOM 3108 O O . LEU A 1 462 ? -56.319 -8.604 86.107 1.00 72.44 462 LEU A O 1
ATOM 3112 N N . SER A 1 463 ? -56.324 -9.094 83.917 1.00 71.06 463 SER A N 1
ATOM 3113 C CA . SER A 1 463 ? -57.559 -9.875 83.933 1.00 71.06 463 SER A CA 1
ATOM 3114 C C . SER A 1 463 ? -57.217 -11.307 83.543 1.00 71.06 463 SER A C 1
ATOM 3116 O O . SER A 1 463 ? -56.708 -11.549 82.450 1.00 71.06 463 SER A O 1
ATOM 3118 N N . VAL A 1 464 ? -57.455 -12.257 84.447 1.00 67.44 464 VAL A N 1
ATOM 3119 C CA . VAL A 1 464 ? -57.231 -13.688 84.205 1.00 67.44 464 VAL A CA 1
ATOM 3120 C C . VAL A 1 464 ? -58.592 -14.357 84.122 1.00 67.44 464 VAL A C 1
ATOM 3122 O O . VAL A 1 464 ? -59.297 -14.464 85.120 1.00 67.44 464 VAL A O 1
ATOM 3125 N N . THR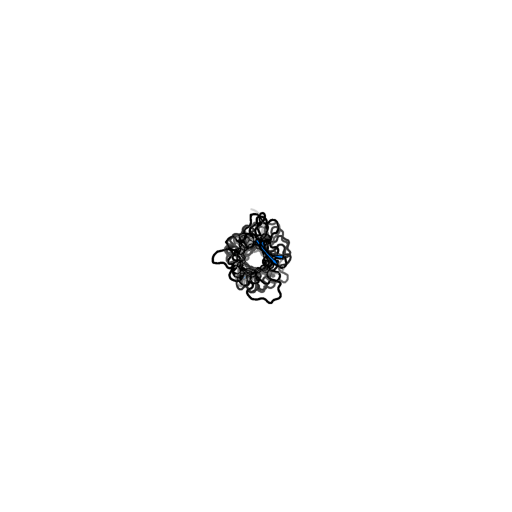 A 1 465 ? -58.968 -14.807 82.929 1.00 65.12 465 THR A N 1
ATOM 3126 C CA . THR A 1 465 ? -60.218 -15.541 82.703 1.00 65.12 465 THR A CA 1
ATOM 3127 C C . THR A 1 465 ? -59.864 -16.937 82.204 1.00 65.12 465 THR A C 1
ATOM 3129 O O . THR A 1 465 ? -59.404 -17.086 81.075 1.00 65.12 465 THR A O 1
ATOM 3132 N N . THR A 1 466 ? -60.035 -17.972 83.029 1.00 58.88 466 THR A N 1
ATOM 3133 C CA . THR A 1 466 ? -59.821 -19.362 82.604 1.00 58.88 466 THR A CA 1
ATOM 3134 C C . THR A 1 466 ? -61.147 -19.965 82.148 1.00 58.88 466 THR A C 1
ATOM 3136 O O . THR A 1 466 ? -62.149 -19.918 82.856 1.00 58.88 466 THR A O 1
ATOM 3139 N N . ARG A 1 467 ? -61.178 -20.556 80.952 1.00 49.75 467 ARG A N 1
ATOM 3140 C CA . ARG A 1 467 ? -62.283 -21.429 80.538 1.00 49.75 467 ARG A CA 1
ATOM 3141 C C . ARG A 1 467 ? -61.861 -22.869 80.866 1.00 49.75 467 ARG A C 1
ATOM 3143 O O . ARG A 1 467 ? -61.141 -23.479 80.090 1.00 49.75 467 ARG A O 1
ATOM 3150 N N . ASN A 1 468 ? -62.269 -23.376 82.037 1.00 55.78 468 ASN A N 1
ATOM 3151 C CA . ASN A 1 468 ? -62.166 -24.782 82.499 1.00 55.78 468 ASN A CA 1
ATOM 3152 C C . ASN A 1 468 ? -60.832 -25.364 83.043 1.00 55.78 468 ASN A C 1
ATOM 3154 O O . ASN A 1 468 ? -60.737 -26.578 83.200 1.00 55.78 468 ASN A O 1
ATOM 3158 N N . GLY A 1 469 ? -59.833 -24.565 83.436 1.00 46.91 469 GLY A N 1
ATOM 3159 C CA . GLY A 1 469 ? -58.610 -25.072 84.096 1.00 46.91 469 GLY A CA 1
ATOM 3160 C C . GLY A 1 469 ? -58.448 -24.559 85.530 1.00 46.91 469 GLY A C 1
ATOM 3161 O O . GLY A 1 469 ? -58.462 -23.347 85.746 1.00 46.91 469 GLY A O 1
ATOM 3162 N N . ALA A 1 470 ? -58.296 -25.465 86.501 1.00 48.47 470 ALA A N 1
ATOM 3163 C CA . ALA A 1 470 ? -58.117 -25.156 87.920 1.00 48.47 470 ALA A CA 1
ATOM 3164 C C . ALA A 1 470 ? -56.893 -24.256 88.177 1.00 48.47 470 ALA A C 1
ATOM 3166 O O . ALA A 1 470 ? -55.772 -24.564 87.771 1.00 48.47 470 ALA A O 1
ATOM 3167 N N . PHE A 1 471 ? -57.095 -23.159 88.906 1.00 47.38 471 PHE A N 1
ATOM 3168 C CA . PHE A 1 471 ? -56.018 -22.296 89.385 1.00 47.38 471 PHE A CA 1
ATOM 3169 C C . PHE A 1 471 ? -55.309 -22.972 90.574 1.00 47.38 471 PHE A C 1
ATOM 3171 O O . PHE A 1 471 ? -55.715 -22.814 91.722 1.00 47.38 471 PHE A O 1
ATOM 3178 N N . SER A 1 472 ? -54.267 -23.770 90.325 1.00 52.50 472 SER A N 1
ATOM 3179 C CA . SER A 1 472 ? -53.473 -24.396 91.394 1.00 52.50 472 SER A CA 1
ATOM 3180 C C . SER A 1 472 ? -52.395 -23.433 91.894 1.00 52.50 472 SER A C 1
ATOM 3182 O O . SER A 1 472 ? -51.272 -23.429 91.393 1.00 52.50 472 SER A O 1
ATOM 3184 N N . THR A 1 473 ? -52.710 -22.622 92.905 1.00 48.72 473 THR A N 1
ATOM 3185 C CA . THR A 1 473 ? -51.696 -21.844 93.634 1.00 48.72 473 THR A CA 1
ATOM 3186 C C . THR A 1 473 ? -51.569 -22.327 95.075 1.00 48.72 473 THR A C 1
ATOM 3188 O O . THR A 1 473 ? -52.506 -22.272 95.866 1.00 48.72 473 THR A O 1
ATOM 3191 N N . ARG A 1 474 ? -50.366 -22.770 95.455 1.00 47.47 474 ARG A N 1
ATOM 3192 C CA . ARG A 1 474 ? -49.958 -22.881 96.860 1.00 47.47 474 ARG A CA 1
ATOM 3193 C C . ARG A 1 474 ? -49.543 -21.484 97.328 1.00 47.47 474 ARG A C 1
ATOM 3195 O O . ARG A 1 474 ? -48.359 -21.166 97.367 1.00 47.47 474 ARG A O 1
ATOM 3202 N N . VAL A 1 475 ? -50.510 -20.628 97.651 1.00 47.06 475 VAL A N 1
ATOM 3203 C CA . VAL A 1 475 ? -50.238 -19.323 98.274 1.00 47.06 475 VAL A CA 1
ATOM 3204 C C . VAL A 1 475 ? -49.810 -19.566 99.725 1.00 47.06 475 VAL A C 1
ATOM 3206 O O . VAL A 1 475 ? -50.644 -19.811 100.595 1.00 47.06 475 VAL A O 1
ATOM 3209 N N . ARG A 1 476 ? -48.504 -19.522 100.024 1.00 50.31 476 ARG A N 1
ATOM 3210 C CA . ARG A 1 476 ? -48.028 -19.434 101.416 1.00 50.31 476 ARG A CA 1
ATOM 3211 C C . ARG A 1 476 ? -48.276 -18.011 101.917 1.00 50.31 476 ARG A C 1
ATOM 3213 O O . ARG A 1 476 ? -47.484 -17.108 101.674 1.00 50.31 476 ARG A O 1
ATOM 3220 N N . ARG A 1 477 ? -49.399 -17.813 102.606 1.00 43.50 477 ARG A N 1
ATOM 3221 C CA . ARG A 1 477 ? -49.708 -16.570 103.319 1.00 43.50 477 ARG A CA 1
ATOM 3222 C C . ARG A 1 477 ? -48.749 -16.451 104.512 1.00 43.50 477 ARG A C 1
ATOM 3224 O O . ARG A 1 477 ? -48.854 -17.223 105.459 1.00 43.50 477 ARG A O 1
ATOM 3231 N N . SER A 1 478 ? -47.797 -15.521 104.447 1.00 49.81 478 SER A N 1
ATOM 3232 C CA . SER A 1 478 ? -46.980 -15.126 105.601 1.00 49.81 478 SER A CA 1
ATOM 3233 C C . SER A 1 478 ? -47.868 -14.351 106.573 1.00 49.81 478 SER A C 1
ATOM 3235 O O . SER A 1 478 ? -48.335 -13.257 106.261 1.00 49.81 478 SER A O 1
ATOM 3237 N N . THR A 1 479 ? -48.171 -14.939 107.726 1.00 44.84 479 THR A N 1
ATOM 3238 C CA . THR A 1 479 ? -48.886 -14.264 108.811 1.00 44.84 479 THR A CA 1
ATOM 3239 C C . THR A 1 479 ? -47.877 -13.603 109.747 1.00 44.84 479 THR A C 1
ATOM 3241 O O . THR A 1 479 ? -47.313 -14.273 110.610 1.00 44.84 479 THR A O 1
ATOM 3244 N N . SER A 1 480 ? -47.676 -12.288 109.631 1.00 49.56 480 SER A N 1
ATOM 3245 C CA . SER A 1 480 ? -47.118 -11.481 110.721 1.00 49.56 480 SER A CA 1
ATOM 3246 C C . SER A 1 480 ? -48.252 -11.094 111.674 1.00 49.56 480 SER A C 1
ATOM 3248 O O . SER A 1 480 ? -49.058 -10.212 111.376 1.00 49.56 480 SER A O 1
ATOM 3250 N N . ARG A 1 481 ? -48.354 -11.776 112.816 1.00 44.56 481 ARG A N 1
ATOM 3251 C CA . ARG A 1 481 ? -49.291 -11.427 113.890 1.00 44.56 481 ARG A CA 1
ATOM 3252 C C . ARG A 1 481 ? -48.644 -10.359 114.778 1.00 44.56 481 ARG A C 1
ATOM 3254 O O . ARG A 1 481 ? -47.838 -10.688 115.638 1.00 44.56 481 ARG A O 1
ATOM 3261 N N . SER A 1 482 ? -49.004 -9.093 114.571 1.00 55.06 482 SER A N 1
ATOM 3262 C CA . SER A 1 482 ? -48.783 -8.004 115.531 1.00 55.06 482 SER A CA 1
ATOM 3263 C C . SER A 1 482 ? -50.046 -7.805 116.369 1.00 55.06 482 SER A C 1
ATOM 3265 O O . SER A 1 482 ? -51.117 -7.563 115.814 1.00 55.06 482 SER A O 1
ATOM 3267 N N . GLY A 1 483 ? -49.935 -7.895 117.692 1.00 37.00 483 GLY A N 1
ATOM 3268 C CA . GLY A 1 483 ? -51.036 -7.614 118.616 1.00 37.00 483 GLY A CA 1
ATOM 3269 C C . GLY A 1 483 ? -50.590 -7.770 120.078 1.00 37.00 483 GLY A C 1
ATOM 3270 O O . GLY A 1 483 ? -50.235 -8.891 120.441 1.00 37.00 483 GLY A O 1
ATOM 3271 N N . PRO A 1 484 ? -50.559 -6.691 120.886 1.00 62.50 484 PRO A N 1
ATOM 3272 C CA . PRO A 1 484 ? -49.897 -6.626 122.196 1.00 62.50 484 PRO A CA 1
ATOM 3273 C C . PRO A 1 484 ? -50.849 -6.911 123.373 1.00 62.50 484 PRO A C 1
ATOM 3275 O O . PRO A 1 484 ? -52.056 -6.735 123.238 1.00 62.50 484 PRO A O 1
ATOM 3278 N N . ALA A 1 485 ? -50.310 -7.291 124.540 1.00 39.06 485 ALA A N 1
ATOM 3279 C CA . ALA A 1 485 ? -50.990 -7.236 125.849 1.00 39.06 485 ALA A CA 1
ATOM 3280 C C . ALA A 1 485 ? -49.964 -7.434 127.006 1.00 39.06 485 ALA A C 1
ATOM 3282 O O . ALA A 1 485 ? -48.859 -7.896 126.732 1.00 39.06 485 ALA A O 1
ATOM 3283 N N . PRO A 1 486 ? -50.262 -7.066 128.269 1.00 53.56 486 PRO A N 1
ATOM 3284 C CA . PRO A 1 486 ? -49.476 -6.108 129.051 1.00 53.56 486 PRO A CA 1
ATOM 3285 C C . PRO A 1 486 ? -48.804 -6.683 130.317 1.00 53.56 486 PRO A C 1
ATOM 3287 O O . PRO A 1 486 ? -48.938 -7.853 130.661 1.00 53.56 486 PRO A O 1
ATOM 3290 N N . ALA A 1 487 ? -48.081 -5.802 131.013 1.00 52.94 487 ALA A N 1
ATOM 3291 C CA . ALA A 1 487 ? -47.341 -6.029 132.250 1.00 52.94 487 ALA A CA 1
ATOM 3292 C C . ALA A 1 487 ? -48.204 -6.389 133.480 1.00 52.94 487 ALA A C 1
ATOM 3294 O O . ALA A 1 487 ? -49.241 -5.770 133.719 1.00 52.94 487 ALA A O 1
ATOM 3295 N N . ARG A 1 488 ? -47.676 -7.276 134.341 1.00 47.62 488 ARG A N 1
ATOM 3296 C CA . ARG A 1 488 ? -47.824 -7.232 135.811 1.00 47.62 488 ARG A CA 1
ATOM 3297 C C . ARG A 1 488 ? -46.645 -7.957 136.490 1.00 47.62 488 ARG A C 1
ATOM 3299 O O . ARG A 1 488 ? -46.096 -8.899 135.934 1.00 47.62 488 ARG A O 1
ATOM 3306 N N . ALA A 1 489 ? -46.244 -7.436 137.648 1.00 50.88 489 ALA A N 1
ATOM 3307 C CA . ALA A 1 489 ? -44.965 -7.621 138.336 1.00 50.88 489 ALA A CA 1
ATOM 3308 C C . ALA A 1 489 ? -44.839 -8.844 139.280 1.00 50.88 489 ALA A C 1
ATOM 3310 O O . ALA A 1 489 ? -45.848 -9.388 139.720 1.00 50.88 489 ALA A O 1
ATOM 3311 N N . SER A 1 490 ? -43.566 -9.146 139.598 1.00 53.88 490 SER A N 1
ATOM 3312 C CA . SER A 1 490 ? -42.938 -9.839 140.752 1.00 53.88 490 SER A CA 1
ATOM 3313 C C . SER A 1 490 ? -43.573 -11.118 141.319 1.00 53.88 490 SER A C 1
ATOM 3315 O O . SER A 1 490 ? -44.632 -11.058 141.941 1.00 53.88 490 SER A O 1
ATOM 3317 N N . THR A 1 491 ? -42.844 -12.236 141.260 1.00 46.12 491 THR A N 1
ATOM 3318 C CA . THR A 1 491 ? -41.715 -12.596 142.153 1.00 46.12 491 THR A CA 1
ATOM 3319 C C . THR A 1 491 ? -40.699 -13.417 141.381 1.00 46.12 491 THR A C 1
ATOM 3321 O O . THR A 1 491 ? -41.165 -14.177 140.500 1.00 46.12 491 THR A O 1
#

pLDDT: mean 80.05, std 14.68, range [37.0, 96.12]